Protein AF-I8ZZU2-F1 (afdb_monomer)

Radius of gyration: 22.65 Å; Cα contacts (8 Å, |Δi|>4): 1225; chains: 1; bounding box: 60×69×59 Å

Nearest PDB structures (foldseek):
  4leh-assembly1_C  TM=8.492E-01  e=1.848E-06  [Clostridium] scindens ATCC 35704
  4l8p-assembly1_A  TM=8.335E-01  e=2.412E-05  Peptacetobacter hiranonis DSM 13275
  4gb5-assembly1_A  TM=8.476E-01  e=2.540E-05  Kribbella flavida DSM 17836
  2b1x-assembly1_B  TM=7.657E-01  e=3.673E-04  Rhodococcus sp. NCIMB 12038
  6a5g-assembly2_C  TM=5.396E-01  e=7.612E-03  Streptomyces seoulensis

Structure (mmCIF, N/CA/C/O backbone):
data_AF-I8ZZU2-F1
#
_entry.id   AF-I8ZZU2-F1
#
loop_
_atom_site.group_PDB
_atom_site.id
_atom_site.type_symbol
_atom_site.label_atom_id
_atom_site.label_alt_id
_atom_site.label_comp_id
_atom_site.label_asym_id
_atom_site.label_entity_id
_atom_site.label_seq_id
_atom_site.pdbx_PDB_ins_code
_atom_site.Cartn_x
_atom_site.Cartn_y
_atom_site.Cartn_z
_atom_site.occupancy
_atom_site.B_iso_or_equiv
_atom_site.auth_seq_id
_atom_site.auth_comp_id
_atom_site.auth_asym_id
_atom_site.auth_atom_id
_atom_site.pdbx_PDB_model_num
ATOM 1 N N . MET A 1 1 ? -26.505 5.047 -1.199 1.00 44.03 1 MET A N 1
ATOM 2 C CA . MET A 1 1 ? -26.286 4.643 0.205 1.00 44.03 1 MET A CA 1
ATOM 3 C C . MET A 1 1 ? -24.991 3.865 0.233 1.00 44.03 1 MET A C 1
ATOM 5 O O . MET A 1 1 ? -24.867 2.932 -0.548 1.00 44.03 1 MET A O 1
ATOM 9 N N . THR A 1 2 ? -24.035 4.303 1.042 1.00 61.72 2 THR A N 1
ATOM 10 C CA . THR A 1 2 ? -22.732 3.654 1.207 1.00 61.72 2 THR A CA 1
ATOM 11 C C . THR A 1 2 ? -22.909 2.280 1.861 1.00 61.72 2 THR A C 1
ATOM 13 O O . THR A 1 2 ? -23.579 2.170 2.887 1.00 61.72 2 THR A O 1
ATOM 16 N N . ASP A 1 3 ? -22.351 1.227 1.258 1.00 80.50 3 ASP A N 1
ATOM 17 C CA . ASP A 1 3 ? -22.421 -0.140 1.791 1.00 80.50 3 ASP A CA 1
ATOM 18 C C . ASP A 1 3 ? -21.270 -0.375 2.781 1.00 80.50 3 ASP A C 1
ATOM 20 O O . ASP A 1 3 ? -20.189 -0.856 2.427 1.00 80.50 3 ASP A O 1
ATOM 24 N N . LEU A 1 4 ? -21.512 0.013 4.037 1.00 84.44 4 LEU A N 1
ATOM 25 C CA . LEU A 1 4 ? -20.557 -0.100 5.145 1.00 84.44 4 LEU A CA 1
ATOM 26 C C . LEU A 1 4 ? -20.065 -1.543 5.340 1.00 84.44 4 LEU A C 1
ATOM 28 O O . LEU A 1 4 ? -18.883 -1.777 5.601 1.00 84.44 4 LEU A O 1
ATOM 32 N N . ARG A 1 5 ? -20.960 -2.523 5.170 1.00 85.44 5 ARG A N 1
ATOM 33 C CA . ARG A 1 5 ? -20.626 -3.942 5.316 1.00 85.44 5 ARG A CA 1
ATOM 34 C C . ARG A 1 5 ? -19.662 -4.386 4.227 1.00 85.44 5 ARG A C 1
ATOM 36 O O . ARG A 1 5 ? -18.685 -5.069 4.524 1.00 85.44 5 ARG A O 1
ATOM 43 N N . ALA A 1 6 ? -19.895 -3.972 2.984 1.00 86.62 6 ALA A N 1
ATOM 44 C CA . ALA A 1 6 ? -18.985 -4.300 1.898 1.00 86.62 6 ALA A CA 1
ATOM 45 C C . ALA A 1 6 ? -17.588 -3.687 2.108 1.00 86.62 6 ALA A C 1
ATOM 47 O O . ALA A 1 6 ? -16.596 -4.298 1.719 1.00 86.62 6 ALA A O 1
ATOM 48 N N . ALA A 1 7 ? -17.466 -2.509 2.729 1.00 86.75 7 ALA A N 1
ATOM 49 C CA . ALA A 1 7 ? -16.159 -1.948 3.091 1.00 86.75 7 ALA A CA 1
ATOM 50 C C . ALA A 1 7 ? -15.443 -2.795 4.160 1.00 86.75 7 ALA A C 1
ATOM 52 O O . ALA A 1 7 ? -14.273 -3.142 3.988 1.00 86.75 7 ALA A O 1
ATOM 53 N N . ALA A 1 8 ? -16.165 -3.222 5.201 1.00 89.31 8 ALA A N 1
ATOM 54 C CA . ALA A 1 8 ? -15.627 -4.115 6.227 1.00 89.31 8 ALA A CA 1
ATOM 55 C C . ALA A 1 8 ? -15.204 -5.488 5.661 1.00 89.31 8 ALA A C 1
ATOM 57 O O . ALA A 1 8 ? -14.136 -6.000 6.002 1.00 89.31 8 ALA A O 1
ATOM 58 N N . ASP A 1 9 ? -15.997 -6.073 4.755 1.00 92.12 9 ASP A N 1
ATOM 59 C CA . ASP A 1 9 ? -15.654 -7.327 4.070 1.00 92.12 9 ASP A CA 1
ATOM 60 C C . ASP A 1 9 ? -14.363 -7.185 3.247 1.00 92.12 9 ASP A C 1
ATOM 62 O O . ASP A 1 9 ? -13.474 -8.036 3.329 1.00 92.12 9 ASP A O 1
ATOM 66 N N . ARG A 1 10 ? -14.213 -6.085 2.499 1.00 91.56 10 ARG A N 1
ATOM 67 C CA . ARG A 1 10 ? -12.996 -5.812 1.721 1.00 91.56 10 ARG A CA 1
ATOM 68 C C . ARG A 1 10 ? -11.767 -5.624 2.603 1.00 91.56 10 ARG A C 1
ATOM 70 O O . ARG A 1 10 ? -10.713 -6.170 2.281 1.00 91.56 10 ARG A O 1
ATOM 77 N N . TRP A 1 11 ? -11.900 -4.931 3.734 1.00 90.81 11 TRP A N 1
ATOM 78 C CA . TRP A 1 11 ? -10.811 -4.823 4.703 1.00 90.81 11 TRP A CA 1
ATOM 79 C C . TRP A 1 11 ? -10.385 -6.196 5.232 1.00 90.81 11 TRP A C 1
ATOM 81 O O . TRP A 1 11 ? -9.200 -6.511 5.240 1.00 90.81 11 TRP A O 1
ATOM 91 N N . ARG A 1 12 ? -11.332 -7.069 5.594 1.00 92.50 12 ARG A N 1
ATOM 92 C CA . ARG A 1 12 ? -11.018 -8.432 6.069 1.00 92.50 12 ARG A CA 1
ATOM 93 C C . ARG A 1 12 ? -10.347 -9.303 5.010 1.00 92.50 12 ARG A C 1
ATOM 95 O O . ARG A 1 12 ? -9.488 -10.126 5.337 1.00 92.50 12 ARG A O 1
ATOM 102 N N . ILE A 1 13 ? -10.720 -9.130 3.745 1.00 95.25 13 ILE A N 1
ATOM 103 C CA . ILE A 1 13 ? -10.037 -9.772 2.617 1.00 95.25 13 ILE A CA 1
ATOM 104 C C . ILE A 1 13 ? -8.595 -9.255 2.516 1.00 95.25 13 ILE A C 1
ATOM 106 O O . ILE A 1 13 ? -7.668 -10.064 2.453 1.00 95.25 13 ILE A O 1
ATOM 110 N N . TYR A 1 14 ? -8.388 -7.936 2.588 1.00 93.75 14 TYR A N 1
ATOM 111 C CA . TYR A 1 14 ? -7.050 -7.338 2.615 1.00 93.75 14 TYR A CA 1
ATOM 112 C C . TYR A 1 14 ? -6.204 -7.851 3.791 1.00 93.75 14 TYR A C 1
ATOM 114 O O . TYR A 1 14 ? -5.076 -8.298 3.592 1.00 93.75 14 TYR A O 1
ATOM 122 N N . GLU A 1 15 ? -6.759 -7.899 5.001 1.00 92.25 15 GLU A N 1
ATOM 123 C CA . GLU A 1 15 ? -6.066 -8.444 6.173 1.00 92.25 15 GLU A CA 1
ATOM 124 C C . GLU A 1 15 ? -5.703 -9.917 6.013 1.00 92.25 15 GLU A C 1
ATOM 126 O O . GLU A 1 15 ? -4.660 -10.350 6.497 1.00 92.25 15 GLU A O 1
ATOM 131 N N . THR A 1 16 ? -6.527 -10.698 5.316 1.00 96.12 16 THR A N 1
ATOM 132 C CA . THR A 1 16 ? -6.207 -12.097 5.019 1.00 96.12 16 THR A CA 1
ATOM 133 C C . THR A 1 16 ? -4.982 -12.204 4.110 1.00 96.12 16 THR A C 1
ATOM 135 O O . THR A 1 16 ? -4.133 -13.065 4.336 1.00 96.12 16 THR A O 1
ATOM 138 N N . ILE A 1 17 ? -4.839 -11.301 3.134 1.00 95.88 17 ILE A N 1
ATOM 139 C CA . ILE A 1 17 ? -3.644 -11.212 2.281 1.00 95.88 17 ILE A CA 1
ATOM 140 C C . ILE A 1 17 ? -2.420 -10.841 3.125 1.00 95.88 17 ILE A C 1
ATOM 142 O O . ILE A 1 17 ? -1.418 -11.555 3.086 1.00 95.88 17 ILE A O 1
ATOM 146 N N . VAL A 1 18 ? -2.528 -9.788 3.944 1.00 94.19 18 VAL A N 1
ATOM 147 C CA . VAL A 1 18 ? -1.458 -9.341 4.854 1.00 94.19 18 VAL A CA 1
ATOM 148 C C . VAL A 1 18 ? -1.038 -10.461 5.810 1.00 94.19 18 VAL A C 1
ATOM 150 O O . VAL A 1 18 ? 0.155 -10.665 6.031 1.00 94.19 18 VAL A O 1
ATOM 153 N N . ARG A 1 19 ? -1.994 -11.239 6.333 1.00 93.12 19 ARG A N 1
ATOM 154 C CA . ARG A 1 19 ? -1.739 -12.384 7.216 1.00 93.12 19 ARG A CA 1
ATOM 155 C C . ARG A 1 19 ? -0.920 -13.471 6.522 1.00 93.12 19 ARG A C 1
ATOM 157 O O . ARG A 1 19 ? 0.008 -14.001 7.128 1.00 93.12 19 ARG A O 1
ATOM 164 N N . VAL A 1 20 ? -1.230 -13.785 5.262 1.00 94.88 20 VAL A N 1
ATOM 165 C CA . VAL A 1 20 ? -0.455 -14.756 4.474 1.00 94.88 20 VAL A CA 1
ATOM 166 C C . VAL A 1 20 ? 0.960 -14.240 4.221 1.00 94.88 20 VAL A C 1
ATOM 168 O O . VAL A 1 20 ? 1.905 -14.974 4.498 1.00 94.88 20 VAL A O 1
ATOM 171 N N . CYS A 1 21 ? 1.119 -12.989 3.773 1.00 93.25 21 CYS A N 1
ATOM 172 C CA . CYS A 1 21 ? 2.433 -12.361 3.587 1.00 93.25 21 CYS A CA 1
ATOM 173 C C . CYS A 1 21 ? 3.267 -12.427 4.873 1.00 93.25 21 CYS A C 1
ATOM 175 O O . CYS A 1 21 ? 4.377 -12.956 4.867 1.00 93.25 21 CYS A O 1
ATOM 177 N N . ARG A 1 22 ? 2.681 -12.008 6.005 1.00 91.25 22 ARG A N 1
ATOM 178 C CA . ARG A 1 22 ? 3.310 -12.105 7.326 1.00 91.25 22 ARG A CA 1
ATOM 179 C C . ARG A 1 22 ? 3.692 -13.545 7.664 1.00 91.25 22 ARG A C 1
ATOM 181 O O . ARG A 1 22 ? 4.788 -13.774 8.158 1.00 91.25 22 ARG A O 1
ATOM 188 N N . GLY A 1 23 ? 2.816 -14.516 7.415 1.00 91.81 23 GLY A N 1
ATOM 189 C CA . GLY A 1 23 ? 3.094 -15.929 7.677 1.00 91.81 23 GLY A CA 1
ATOM 190 C C . GLY A 1 23 ? 4.308 -16.442 6.905 1.00 91.81 23 GLY A C 1
ATOM 191 O O . GLY A 1 23 ? 5.141 -17.134 7.482 1.00 91.81 23 GLY A O 1
ATOM 192 N N . VAL A 1 24 ? 4.456 -16.054 5.638 1.00 90.44 24 VAL A N 1
ATOM 193 C CA . VAL A 1 24 ? 5.628 -16.404 4.821 1.00 90.44 24 VAL A CA 1
ATOM 194 C C . VAL A 1 24 ? 6.889 -15.711 5.351 1.00 90.44 24 VAL A C 1
ATOM 196 O O . VAL A 1 24 ? 7.891 -16.371 5.635 1.00 90.44 24 VAL A O 1
ATOM 199 N N . ASP A 1 25 ? 6.821 -14.403 5.606 1.00 88.25 25 ASP A N 1
ATOM 200 C CA . ASP A 1 25 ? 7.939 -13.615 6.147 1.00 88.25 25 ASP A CA 1
ATOM 201 C C . ASP A 1 25 ? 8.424 -14.149 7.504 1.00 88.25 25 ASP A C 1
ATOM 203 O O . ASP A 1 25 ? 9.622 -14.167 7.792 1.00 88.25 25 ASP A O 1
ATOM 207 N N . ARG A 1 26 ? 7.508 -14.673 8.321 1.00 86.69 26 ARG A N 1
ATOM 208 C CA . ARG A 1 26 ? 7.796 -15.277 9.629 1.00 86.69 26 ARG A CA 1
ATOM 209 C C . ARG A 1 26 ? 7.951 -16.791 9.591 1.00 86.69 26 ARG A C 1
ATOM 211 O O . ARG A 1 26 ? 8.025 -17.425 10.635 1.00 86.69 26 ARG A O 1
ATOM 218 N N . THR A 1 27 ? 7.972 -17.423 8.420 1.00 87.94 27 THR A N 1
ATOM 219 C CA . THR A 1 27 ? 8.040 -18.894 8.326 1.00 87.94 27 THR A CA 1
ATOM 220 C C . THR A 1 27 ? 6.998 -19.606 9.224 1.00 87.94 27 THR A C 1
ATOM 222 O O . THR A 1 27 ? 7.222 -20.718 9.694 1.00 87.94 27 THR A O 1
ATOM 225 N N . ASP A 1 28 ? 5.853 -18.964 9.489 1.00 90.00 28 ASP A N 1
ATOM 226 C CA . ASP A 1 28 ? 4.803 -19.444 10.391 1.00 90.00 28 ASP A CA 1
ATOM 227 C C . ASP A 1 28 ? 3.751 -20.197 9.576 1.00 90.00 28 ASP A C 1
ATOM 229 O O . ASP A 1 28 ? 2.849 -19.622 8.959 1.00 90.00 28 ASP A O 1
ATOM 233 N N . HIS A 1 29 ? 3.874 -21.524 9.591 1.00 92.31 29 HIS A N 1
ATOM 234 C CA . HIS A 1 29 ? 2.986 -22.424 8.862 1.00 92.31 29 HIS A CA 1
ATOM 235 C C . HIS A 1 29 ? 1.527 -22.272 9.309 1.00 92.31 29 HIS A C 1
ATOM 237 O O . HIS A 1 29 ? 0.621 -22.360 8.482 1.00 92.31 29 HIS A O 1
ATOM 243 N N . ALA A 1 30 ? 1.283 -22.057 10.605 1.00 92.12 30 ALA A N 1
ATOM 244 C CA . ALA A 1 30 ? -0.071 -21.931 11.128 1.00 92.12 30 ALA A CA 1
ATOM 245 C C . ALA A 1 30 ? -0.706 -20.620 10.655 1.00 92.12 30 ALA A C 1
ATOM 247 O O . ALA A 1 30 ? -1.873 -20.603 10.255 1.00 92.12 30 ALA A O 1
ATOM 248 N N . LEU A 1 31 ? 0.077 -19.541 10.626 1.00 91.88 31 LEU A N 1
ATOM 249 C CA . LEU A 1 31 ? -0.393 -18.253 10.141 1.00 91.88 31 LEU A CA 1
ATOM 250 C C . LEU A 1 31 ? -0.686 -18.277 8.639 1.00 91.88 31 LEU A C 1
ATOM 252 O O . LEU A 1 31 ? -1.749 -17.808 8.234 1.00 91.88 31 LEU A O 1
ATOM 256 N N . VAL A 1 32 ? 0.181 -18.894 7.825 1.00 95.06 32 VAL A N 1
ATOM 257 C CA . VAL A 1 32 ? -0.110 -19.110 6.397 1.00 95.06 32 VAL A CA 1
ATOM 258 C C . VAL A 1 32 ? -1.382 -19.943 6.238 1.00 95.06 32 VAL A C 1
ATOM 260 O O . VAL A 1 32 ? -2.297 -19.520 5.536 1.00 95.06 32 VAL A O 1
ATOM 263 N N . ALA A 1 33 ? -1.489 -21.079 6.935 1.00 95.50 33 ALA A N 1
ATOM 264 C CA . ALA A 1 33 ? -2.658 -21.958 6.861 1.00 95.50 33 ALA A CA 1
ATOM 265 C C . ALA A 1 33 ? -3.967 -21.235 7.214 1.00 95.50 33 ALA A C 1
ATOM 267 O O . ALA A 1 33 ? -4.987 -21.467 6.571 1.00 95.50 33 ALA A O 1
ATOM 268 N N . SER A 1 34 ? -3.944 -20.321 8.189 1.00 94.50 34 SER A N 1
ATOM 269 C CA . SER A 1 34 ? -5.132 -19.569 8.617 1.00 94.50 34 SER A CA 1
ATOM 270 C C . SER A 1 34 ? -5.733 -18.662 7.530 1.00 94.50 34 SER A C 1
ATOM 272 O O . SER A 1 34 ? -6.909 -18.298 7.615 1.00 94.50 34 SER A O 1
ATOM 274 N N . GLY A 1 35 ? -4.950 -18.306 6.503 1.00 96.06 35 GLY A N 1
ATOM 275 C CA . GLY A 1 35 ? -5.399 -17.507 5.362 1.00 96.06 35 GLY A CA 1
ATOM 276 C C . GLY A 1 35 ? -6.080 -18.307 4.248 1.00 96.06 35 GLY A C 1
ATOM 277 O O . GLY A 1 35 ? -6.722 -17.709 3.385 1.00 96.06 35 GLY A O 1
ATOM 278 N N . PHE A 1 36 ? -5.991 -19.640 4.268 1.00 97.56 36 PHE A N 1
ATOM 279 C CA . PHE A 1 36 ? -6.538 -20.522 3.236 1.00 97.56 36 PHE A CA 1
ATOM 280 C C . PHE A 1 36 ? -7.624 -21.439 3.803 1.00 97.56 36 PHE A C 1
ATOM 282 O O . PHE A 1 36 ? -7.618 -21.814 4.976 1.00 97.56 36 PHE A O 1
ATOM 289 N N . HIS A 1 37 ? -8.582 -21.828 2.963 1.00 96.81 37 HIS A N 1
ATOM 290 C CA . HIS A 1 37 ? -9.473 -22.936 3.309 1.00 96.81 37 HIS A CA 1
ATOM 291 C C . HIS A 1 37 ? -8.730 -24.284 3.233 1.00 96.81 37 HIS A C 1
ATOM 293 O O . HIS A 1 37 ? -7.819 -24.427 2.418 1.00 96.81 37 HIS A O 1
ATOM 299 N N . PRO A 1 38 ? -9.113 -25.310 4.020 1.00 94.94 38 PRO A N 1
ATOM 300 C CA . PRO A 1 38 ? -8.470 -26.630 3.951 1.00 94.94 38 PRO A CA 1
ATOM 301 C C . PRO A 1 38 ? -8.545 -27.294 2.564 1.00 94.94 38 PRO A C 1
ATOM 303 O O . PRO A 1 38 ? -7.641 -28.026 2.173 1.00 94.94 38 PRO A O 1
ATOM 306 N N . ASP A 1 39 ? -9.612 -27.017 1.814 1.00 96.38 39 ASP A N 1
ATOM 307 C CA . ASP A 1 39 ? -9.864 -27.444 0.431 1.00 96.38 39 ASP A CA 1
ATOM 308 C C . ASP A 1 39 ? -9.392 -26.411 -0.611 1.00 96.38 39 ASP A C 1
ATOM 310 O O . ASP A 1 39 ? -9.826 -26.433 -1.772 1.00 96.38 39 ASP A O 1
ATOM 314 N N . ALA A 1 40 ? -8.527 -25.475 -0.210 1.00 97.44 40 ALA A N 1
ATOM 315 C CA . ALA A 1 40 ? -7.958 -24.504 -1.125 1.00 97.44 40 ALA A CA 1
ATOM 316 C C . ALA A 1 40 ? -7.024 -25.159 -2.149 1.00 97.44 40 ALA A C 1
ATOM 318 O O . ALA A 1 40 ? -6.471 -26.239 -1.934 1.00 97.44 40 ALA A O 1
ATOM 319 N N . VAL A 1 41 ? -6.837 -24.471 -3.271 1.00 96.88 41 VAL A N 1
ATOM 320 C CA . VAL A 1 41 ? -5.835 -24.819 -4.281 1.00 96.88 41 VAL A CA 1
ATOM 321 C C . VAL A 1 41 ? -5.088 -23.548 -4.647 1.00 96.88 41 VAL A C 1
ATOM 323 O O . VAL A 1 41 ? -5.722 -22.537 -4.948 1.00 96.88 41 VAL A O 1
ATOM 326 N N . ALA A 1 42 ? -3.762 -23.585 -4.627 1.00 95.75 42 ALA A N 1
ATOM 327 C CA . ALA A 1 42 ? -2.937 -22.452 -5.027 1.00 95.75 42 ALA A CA 1
ATOM 328 C C . ALA A 1 42 ? -1.936 -22.863 -6.099 1.00 95.75 42 ALA A C 1
ATOM 330 O O . ALA A 1 42 ? -1.484 -24.005 -6.109 1.00 95.75 42 ALA A O 1
ATOM 331 N N . THR A 1 43 ? -1.546 -21.941 -6.970 1.00 92.69 43 THR A N 1
ATOM 332 C CA . THR A 1 43 ? -0.347 -22.123 -7.784 1.00 92.69 43 THR A CA 1
ATOM 333 C C . THR A 1 43 ? 0.857 -21.467 -7.124 1.00 92.69 43 THR A C 1
ATOM 335 O O . THR A 1 43 ? 0.728 -20.480 -6.401 1.00 92.69 43 THR A O 1
ATOM 338 N N . LYS A 1 44 ? 2.037 -22.014 -7.398 1.00 85.94 44 LYS A N 1
ATOM 339 C CA . LYS A 1 44 ? 3.319 -21.334 -7.235 1.00 85.94 44 LYS A CA 1
ATOM 340 C C . LYS A 1 44 ? 3.946 -21.236 -8.619 1.00 85.94 44 LYS A C 1
ATOM 342 O O . LYS A 1 44 ? 3.983 -22.246 -9.322 1.00 85.94 44 LYS A O 1
ATOM 347 N N . ALA A 1 45 ? 4.413 -20.052 -8.990 1.00 80.62 45 ALA A N 1
ATOM 348 C CA . ALA A 1 45 ? 5.069 -19.809 -10.266 1.00 80.62 45 ALA A CA 1
ATOM 349 C C . ALA A 1 45 ? 6.482 -19.250 -10.039 1.00 80.62 45 ALA A C 1
ATOM 351 O O . ALA A 1 45 ? 6.694 -18.510 -9.078 1.00 80.62 45 ALA A O 1
ATOM 352 N N . ARG A 1 46 ? 7.434 -19.648 -10.887 1.00 75.06 46 ARG A N 1
ATOM 353 C CA . ARG A 1 46 ? 8.746 -19.002 -11.053 1.00 75.06 46 ARG A CA 1
ATOM 354 C C . ARG A 1 46 ? 9.158 -19.154 -12.519 1.00 75.06 46 ARG A C 1
ATOM 356 O O . ARG A 1 46 ? 9.326 -20.279 -12.994 1.00 75.06 46 ARG A O 1
ATOM 363 N N . GLY A 1 47 ? 9.259 -18.046 -13.243 1.00 69.12 47 GLY A N 1
ATOM 364 C CA . GLY A 1 47 ? 9.410 -18.046 -14.694 1.00 69.12 47 GLY A CA 1
ATOM 365 C C . GLY A 1 47 ? 8.270 -18.807 -15.375 1.00 69.12 47 GLY A C 1
ATOM 366 O O . GLY A 1 47 ? 7.091 -18.580 -15.112 1.00 69.12 47 GLY A O 1
ATOM 367 N N . THR A 1 48 ? 8.613 -19.770 -16.236 1.00 67.81 48 THR A N 1
ATOM 368 C CA . THR A 1 48 ? 7.627 -20.624 -16.925 1.00 67.81 48 THR A CA 1
ATOM 369 C C . THR A 1 48 ? 7.138 -21.822 -16.105 1.00 67.81 48 THR A C 1
ATOM 371 O O . THR A 1 48 ? 6.238 -22.539 -16.545 1.00 67.81 48 THR A O 1
ATOM 374 N N . GLU A 1 49 ? 7.746 -22.101 -14.951 1.00 75.44 49 GLU A N 1
ATOM 375 C CA . GLU A 1 49 ? 7.378 -23.249 -14.124 1.00 75.44 49 GLU A CA 1
ATOM 376 C C . GLU A 1 49 ? 6.199 -22.902 -13.220 1.00 75.44 49 GLU A C 1
ATOM 378 O O . GLU A 1 49 ? 6.265 -21.965 -12.426 1.00 75.44 49 GLU A O 1
ATOM 383 N N . VAL A 1 50 ? 5.124 -23.690 -13.305 1.00 83.38 50 VAL A N 1
ATOM 384 C CA . VAL A 1 50 ? 3.935 -23.529 -12.462 1.00 83.38 50 VAL A CA 1
ATOM 385 C C . VAL A 1 50 ? 3.603 -24.853 -11.783 1.00 83.38 50 VAL A C 1
ATOM 387 O O . VAL A 1 50 ? 3.300 -25.847 -12.442 1.00 83.38 50 VAL A O 1
ATOM 390 N N . ALA A 1 51 ? 3.620 -24.858 -10.453 1.00 88.62 51 ALA A N 1
ATOM 391 C CA . ALA A 1 51 ? 3.187 -25.979 -9.627 1.00 88.62 51 ALA A CA 1
ATOM 392 C C . ALA A 1 51 ? 1.805 -25.696 -9.030 1.00 88.62 51 ALA A C 1
ATOM 394 O O . ALA A 1 51 ? 1.526 -24.574 -8.611 1.00 88.62 51 ALA A O 1
ATOM 395 N N . THR A 1 52 ? 0.946 -26.715 -8.959 1.00 95.00 52 THR A N 1
ATOM 396 C CA . THR A 1 52 ? -0.340 -26.644 -8.247 1.00 95.00 52 THR A CA 1
ATOM 397 C C . THR A 1 52 ? -0.198 -27.298 -6.880 1.00 95.00 52 THR A C 1
ATOM 399 O O . THR A 1 52 ? 0.323 -28.404 -6.779 1.00 95.00 52 THR A O 1
ATOM 402 N N . LEU A 1 53 ? -0.674 -26.612 -5.849 1.00 95.62 53 LEU A N 1
ATOM 403 C CA . LEU A 1 53 ? -0.586 -26.989 -4.447 1.00 95.62 53 LEU A CA 1
ATOM 404 C C . LEU A 1 53 ? -1.987 -27.215 -3.888 1.00 95.62 53 LEU A C 1
ATOM 406 O O . LEU A 1 53 ? -2.892 -26.401 -4.093 1.00 95.62 53 LEU A O 1
ATOM 410 N N . THR A 1 54 ? -2.153 -28.293 -3.136 1.00 96.88 54 THR A N 1
ATOM 411 C CA . THR A 1 54 ? -3.339 -28.524 -2.308 1.00 96.88 54 THR A CA 1
ATOM 412 C C . THR A 1 54 ? -3.288 -27.684 -1.031 1.00 96.88 54 THR A C 1
ATOM 414 O O . THR A 1 54 ? -2.213 -27.298 -0.574 1.00 96.88 54 THR A O 1
ATOM 417 N N . GLY A 1 55 ? -4.440 -27.454 -0.396 1.00 92.19 55 GLY A N 1
ATOM 418 C CA . GLY A 1 55 ? -4.539 -26.713 0.868 1.00 92.19 55 GLY A CA 1
ATOM 419 C C . GLY A 1 55 ? -3.593 -27.210 1.968 1.00 92.19 55 GLY A C 1
ATOM 420 O O . GLY A 1 55 ? -3.057 -26.406 2.724 1.00 92.19 55 GLY A O 1
ATOM 421 N N . ALA A 1 56 ? -3.320 -28.519 2.015 1.00 94.00 56 ALA A N 1
ATOM 422 C CA . ALA A 1 56 ? -2.384 -29.116 2.967 1.00 94.00 56 ALA A CA 1
ATOM 423 C C . ALA A 1 56 ? -0.903 -28.833 2.641 1.00 94.00 56 ALA A C 1
ATOM 425 O O . ALA A 1 56 ? -0.072 -28.792 3.546 1.00 94.00 56 ALA A O 1
ATOM 426 N N . GLU A 1 57 ? -0.561 -28.635 1.366 1.00 95.94 57 GLU A N 1
ATOM 427 C CA . GLU A 1 57 ? 0.811 -28.376 0.912 1.00 95.94 57 GLU A CA 1
ATOM 428 C C . GLU A 1 57 ? 1.181 -26.894 0.990 1.00 95.94 57 GLU A C 1
ATOM 430 O O . GLU A 1 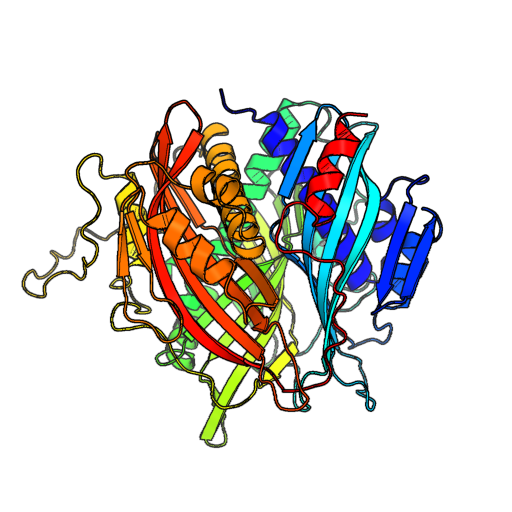57 ? 2.345 -26.576 1.240 1.00 95.94 57 GLU A O 1
ATOM 435 N N . ILE A 1 58 ? 0.204 -25.994 0.803 1.00 95.44 58 ILE A N 1
ATOM 436 C CA . ILE A 1 58 ? 0.418 -24.540 0.718 1.00 95.44 58 ILE A CA 1
ATOM 437 C C . ILE A 1 58 ? 1.311 -24.010 1.851 1.00 95.44 58 ILE A C 1
ATOM 439 O O . ILE A 1 58 ? 2.331 -23.398 1.530 1.00 95.44 58 ILE A O 1
ATOM 443 N N . PRO A 1 59 ? 1.015 -24.245 3.148 1.00 94.06 59 PRO A N 1
ATOM 444 C CA . PRO A 1 59 ? 1.807 -23.648 4.217 1.00 94.06 59 PRO A CA 1
ATOM 445 C C . PRO A 1 59 ? 3.261 -24.101 4.186 1.00 94.06 59 PRO A C 1
ATOM 447 O O . PRO A 1 59 ? 4.154 -23.270 4.258 1.00 94.06 59 PRO A O 1
ATOM 450 N N . ALA A 1 60 ? 3.499 -25.404 4.014 1.00 92.25 60 ALA A N 1
ATOM 451 C CA . ALA A 1 60 ? 4.841 -25.974 4.030 1.00 92.25 60 ALA A CA 1
ATOM 452 C C . ALA A 1 60 ? 5.666 -25.613 2.786 1.00 92.25 60 ALA A C 1
ATOM 454 O O . ALA A 1 60 ? 6.892 -25.559 2.854 1.00 92.25 60 ALA A O 1
ATOM 455 N N . VAL A 1 61 ? 5.024 -25.412 1.633 1.00 90.44 61 VAL A N 1
ATOM 456 C CA . VAL A 1 61 ? 5.715 -24.987 0.411 1.00 90.44 61 VAL A CA 1
ATOM 457 C C . VAL A 1 61 ? 6.093 -23.515 0.507 1.00 90.44 61 VAL A C 1
ATOM 459 O O . VAL A 1 61 ? 7.268 -23.203 0.350 1.00 90.44 61 VAL A O 1
ATOM 462 N N . LEU A 1 62 ? 5.136 -22.637 0.822 1.00 88.81 62 LEU A N 1
ATOM 463 C CA . LEU A 1 62 ? 5.385 -21.195 0.831 1.00 88.81 62 LEU A CA 1
ATOM 464 C C . LEU A 1 62 ? 6.422 -20.782 1.879 1.00 88.81 62 LEU A C 1
ATOM 466 O O . LEU A 1 62 ? 7.247 -19.926 1.590 1.00 88.81 62 LEU A O 1
ATOM 470 N N . THR A 1 63 ? 6.422 -21.396 3.066 1.00 86.50 63 THR A N 1
ATOM 471 C CA . THR A 1 63 ? 7.395 -21.050 4.113 1.00 86.50 63 THR A CA 1
ATOM 472 C C . THR A 1 63 ? 8.779 -21.623 3.851 1.00 86.50 63 THR A C 1
ATOM 474 O O . THR A 1 63 ? 9.751 -20.967 4.198 1.00 86.50 63 THR A O 1
ATOM 477 N N . ARG A 1 64 ? 8.901 -22.825 3.265 1.00 82.00 64 ARG A N 1
ATOM 478 C CA . ARG A 1 64 ? 10.189 -23.508 3.017 1.00 82.00 64 ARG A CA 1
ATOM 479 C C . ARG A 1 64 ? 11.095 -22.730 2.074 1.00 82.00 64 ARG A C 1
ATOM 481 O O . ARG A 1 64 ? 12.306 -22.709 2.282 1.00 82.00 64 ARG A O 1
ATOM 488 N N . ASP A 1 65 ? 10.509 -22.141 1.039 1.00 70.44 65 ASP A N 1
ATOM 489 C CA . ASP A 1 65 ? 11.255 -21.460 -0.019 1.00 70.44 65 ASP A CA 1
ATOM 490 C C . ASP A 1 65 ? 11.784 -20.090 0.427 1.00 70.44 65 ASP A C 1
ATOM 492 O O . ASP A 1 65 ? 12.623 -19.488 -0.238 1.00 70.44 65 ASP A O 1
ATOM 496 N N . THR A 1 66 ? 11.345 -19.620 1.592 1.00 70.00 66 THR A N 1
ATOM 497 C CA . THR A 1 66 ? 11.820 -18.386 2.198 1.00 70.00 66 THR A CA 1
ATOM 498 C C . THR A 1 66 ? 13.146 -18.608 2.946 1.00 70.00 66 THR A C 1
ATOM 500 O O . THR A 1 66 ? 13.333 -19.664 3.559 1.00 70.00 66 THR A O 1
ATOM 503 N N . PRO A 1 67 ? 14.095 -17.647 2.956 1.00 68.94 67 PRO A N 1
ATOM 504 C CA . PRO A 1 67 ? 15.362 -17.809 3.674 1.00 68.94 67 PRO A CA 1
ATOM 505 C C . PRO A 1 67 ? 15.204 -18.194 5.161 1.00 68.94 67 PRO A C 1
ATOM 507 O O . PRO A 1 67 ? 14.776 -17.390 5.984 1.00 68.94 67 PRO A O 1
ATOM 510 N N . GLN A 1 68 ? 15.614 -19.417 5.517 1.00 68.44 68 GLN A N 1
ATOM 511 C CA . GLN A 1 68 ? 15.387 -20.021 6.847 1.00 68.44 68 GLN A CA 1
ATOM 512 C C . GLN A 1 68 ? 16.412 -19.633 7.923 1.00 68.44 68 GLN A C 1
ATOM 514 O O . GLN A 1 68 ? 16.203 -19.860 9.112 1.00 68.44 68 GLN A O 1
ATOM 519 N N . ARG A 1 69 ? 17.589 -19.132 7.531 1.00 64.69 69 ARG A N 1
ATOM 520 C CA . ARG A 1 69 ? 18.690 -18.901 8.481 1.00 64.69 69 ARG A CA 1
ATOM 521 C C . ARG A 1 69 ? 18.450 -17.610 9.258 1.00 64.69 69 ARG A C 1
ATOM 523 O O . ARG A 1 69 ? 18.179 -16.585 8.637 1.00 64.69 69 ARG A O 1
ATOM 530 N N . ALA A 1 70 ? 18.661 -17.635 10.576 1.00 59.38 70 ALA A N 1
ATOM 531 C CA . ALA A 1 70 ? 18.663 -16.435 11.420 1.00 59.38 70 ALA A CA 1
ATOM 532 C C . ALA A 1 70 ? 19.483 -15.297 10.774 1.00 59.38 70 ALA A C 1
ATOM 534 O O . ALA A 1 70 ? 20.549 -15.562 10.215 1.00 59.38 70 ALA A O 1
ATOM 535 N N . GLY A 1 71 ? 19.009 -14.050 10.819 1.00 58.72 71 GLY A N 1
ATOM 536 C CA . GLY A 1 71 ? 19.647 -12.908 10.141 1.00 58.72 71 GLY A CA 1
ATOM 537 C C . GLY A 1 71 ? 19.457 -12.851 8.615 1.00 58.72 71 GLY A C 1
ATOM 538 O O . GLY A 1 71 ? 20.168 -12.102 7.950 1.00 58.72 71 GLY A O 1
ATOM 539 N N . SER A 1 72 ? 18.545 -13.656 8.052 1.00 71.31 72 SER A N 1
ATOM 540 C CA . SER A 1 72 ? 18.037 -13.486 6.680 1.00 71.31 72 SER A CA 1
ATOM 541 C C . SER A 1 72 ? 16.722 -12.705 6.714 1.00 71.31 72 SER A C 1
ATOM 543 O O . SER A 1 72 ? 15.882 -12.973 7.572 1.00 71.31 72 SER A O 1
ATOM 545 N N . LEU A 1 73 ? 16.500 -11.813 5.749 1.00 76.69 73 LEU A N 1
ATOM 546 C CA . LEU A 1 73 ? 15.259 -11.047 5.613 1.00 76.69 73 LEU A CA 1
ATOM 547 C C . LEU A 1 73 ? 14.372 -11.667 4.536 1.00 76.69 73 LEU A C 1
ATOM 549 O O . LEU A 1 73 ? 14.863 -12.062 3.481 1.00 76.69 73 LEU A O 1
ATOM 553 N N . SER A 1 74 ? 13.068 -11.717 4.781 1.00 82.31 74 SER A N 1
ATOM 554 C CA . SER A 1 74 ? 12.079 -11.796 3.711 1.00 82.31 74 SER A CA 1
ATOM 555 C C . SER A 1 74 ? 10.933 -10.858 4.027 1.00 82.31 74 SER A C 1
ATOM 557 O O . SER A 1 74 ? 10.535 -10.760 5.189 1.00 82.31 74 SER A O 1
ATOM 559 N N . LEU A 1 75 ? 10.491 -10.128 3.012 1.00 86.06 75 LEU A N 1
ATOM 560 C CA . LEU A 1 75 ? 9.405 -9.168 3.103 1.00 86.06 75 LEU A CA 1
ATOM 561 C C . LEU A 1 75 ? 8.519 -9.325 1.881 1.00 86.06 75 LEU A C 1
ATOM 563 O O . LEU A 1 75 ? 8.977 -9.041 0.779 1.00 86.06 75 LEU A O 1
ATOM 567 N N . HIS A 1 76 ? 7.261 -9.700 2.076 1.00 90.06 76 HIS A N 1
ATOM 568 C CA . HIS A 1 76 ? 6.252 -9.720 1.023 1.00 90.06 76 HIS A CA 1
ATOM 569 C C . HIS A 1 76 ? 5.315 -8.538 1.218 1.00 90.06 76 HIS A C 1
ATOM 571 O O . HIS A 1 76 ? 4.424 -8.597 2.054 1.00 90.06 76 HIS A O 1
ATOM 577 N N . LEU A 1 77 ? 5.481 -7.462 0.457 1.00 89.88 77 LEU A N 1
ATOM 578 C CA . LEU A 1 77 ? 4.642 -6.267 0.520 1.00 89.88 77 LEU A CA 1
ATOM 579 C C . LEU A 1 77 ? 3.473 -6.392 -0.462 1.00 89.88 77 LEU A C 1
ATOM 581 O O . LEU A 1 77 ? 3.704 -6.550 -1.659 1.00 89.88 77 LEU A O 1
ATOM 585 N N . ALA A 1 78 ? 2.231 -6.309 0.021 1.00 92.31 78 ALA A N 1
ATOM 586 C CA . ALA A 1 78 ? 1.035 -6.370 -0.814 1.00 92.31 78 ALA A CA 1
ATOM 587 C C . ALA A 1 78 ? 0.566 -4.961 -1.202 1.00 92.31 78 ALA A C 1
ATOM 589 O O . ALA A 1 78 ? 0.538 -4.040 -0.378 1.00 92.31 78 ALA A O 1
ATOM 590 N N . PHE A 1 79 ? 0.168 -4.805 -2.462 1.00 91.94 79 PHE A N 1
ATOM 591 C CA . PHE A 1 79 ? -0.199 -3.534 -3.071 1.00 91.94 79 PHE A CA 1
ATOM 592 C C . PHE A 1 79 ? -1.463 -3.646 -3.909 1.00 91.94 79 PHE A C 1
ATOM 594 O O . PHE A 1 79 ? -1.711 -4.643 -4.586 1.00 91.94 79 PHE A O 1
ATOM 601 N N . ASN A 1 80 ? -2.211 -2.545 -3.927 1.00 92.38 80 ASN A N 1
ATOM 602 C CA . ASN A 1 80 ? -3.282 -2.297 -4.885 1.00 92.38 80 ASN A CA 1
ATOM 603 C C . ASN A 1 80 ? -4.309 -3.449 -5.010 1.00 92.38 80 ASN A C 1
ATOM 605 O O . ASN A 1 80 ? -4.617 -3.839 -6.139 1.00 92.38 80 ASN A O 1
ATOM 609 N N . PRO A 1 81 ? -4.842 -4.005 -3.902 1.00 93.75 81 PRO A N 1
ATOM 610 C CA . PRO A 1 81 ? -5.834 -5.067 -3.972 1.00 93.75 81 PRO A CA 1
ATOM 611 C C . PRO A 1 81 ? -7.112 -4.553 -4.648 1.00 93.75 81 PRO A C 1
ATOM 613 O O . PRO A 1 81 ? -7.770 -3.632 -4.163 1.00 93.75 81 PRO A O 1
ATOM 616 N N . VAL A 1 82 ? -7.486 -5.157 -5.774 1.00 93.38 82 VAL A N 1
ATOM 617 C CA . VAL A 1 82 ? -8.760 -4.884 -6.451 1.00 93.38 82 VAL A CA 1
ATOM 618 C C . VAL A 1 82 ? -9.762 -5.945 -6.053 1.00 93.38 82 VAL A C 1
ATOM 620 O O . VAL A 1 82 ? -9.751 -7.038 -6.613 1.00 93.38 82 VAL A O 1
ATOM 623 N N . ILE A 1 83 ? -10.619 -5.602 -5.091 1.00 93.44 83 ILE A N 1
ATOM 624 C CA . ILE A 1 83 ? -11.534 -6.540 -4.442 1.00 93.44 83 ILE A CA 1
ATOM 625 C C . ILE A 1 83 ? -12.962 -6.341 -4.962 1.00 93.44 83 ILE A C 1
ATOM 627 O O . ILE A 1 83 ? -13.547 -5.264 -4.826 1.00 93.44 83 ILE A O 1
ATOM 631 N N . ASP A 1 84 ? -13.546 -7.406 -5.508 1.00 92.12 84 ASP A N 1
ATOM 632 C CA . ASP A 1 84 ? -14.963 -7.470 -5.879 1.00 92.12 84 ASP A CA 1
ATOM 633 C C . ASP A 1 84 ? -15.679 -8.501 -5.005 1.00 92.12 84 ASP A C 1
ATOM 635 O O . ASP A 1 84 ? -15.356 -9.686 -5.062 1.00 92.12 84 ASP A O 1
ATOM 639 N N . VAL A 1 85 ? -16.630 -8.049 -4.185 1.00 91.62 85 VAL A N 1
ATOM 640 C CA . VAL A 1 85 ? -17.375 -8.880 -3.227 1.00 91.62 85 VAL A CA 1
ATOM 641 C C . VAL A 1 85 ? -18.785 -9.123 -3.756 1.00 91.62 85 VAL A C 1
ATOM 643 O O . VAL A 1 85 ? -19.501 -8.175 -4.075 1.00 91.62 85 VAL A O 1
ATOM 646 N N . ARG A 1 86 ? -19.217 -10.388 -3.802 1.00 90.50 86 ARG A N 1
ATOM 647 C CA . ARG A 1 86 ? -20.585 -10.797 -4.151 1.00 90.50 86 ARG A CA 1
ATOM 648 C C . ARG A 1 86 ? -21.069 -11.883 -3.195 1.00 90.50 86 ARG A C 1
ATOM 650 O O . ARG A 1 86 ? -20.708 -13.054 -3.312 1.00 90.50 86 ARG A O 1
ATOM 657 N N . GLY A 1 87 ? -21.914 -11.489 -2.244 1.00 90.12 87 GLY A N 1
ATOM 658 C CA . GLY A 1 87 ? -22.426 -12.398 -1.219 1.00 90.12 87 GLY A CA 1
ATOM 659 C C . GLY A 1 87 ? -21.295 -12.959 -0.354 1.00 90.12 87 GLY A C 1
ATOM 660 O O . GLY A 1 87 ? -20.561 -12.195 0.267 1.00 90.12 87 GLY A O 1
ATOM 661 N N . ASP A 1 88 ? -21.166 -14.286 -0.312 1.00 92.62 88 ASP A N 1
ATOM 662 C CA . ASP A 1 88 ? -20.116 -15.008 0.426 1.00 92.62 88 ASP A CA 1
ATOM 663 C C . ASP A 1 88 ? -18.870 -15.317 -0.421 1.00 92.62 88 ASP A C 1
ATOM 665 O O . ASP A 1 88 ? -18.010 -16.087 0.003 1.00 92.62 88 ASP A O 1
ATOM 669 N N . ARG A 1 89 ? -18.744 -14.739 -1.621 1.00 94.44 89 ARG A N 1
ATOM 670 C CA . ARG A 1 89 ? -17.558 -14.881 -2.473 1.00 94.44 89 ARG A CA 1
ATOM 671 C C . ARG A 1 89 ? -16.959 -13.533 -2.816 1.00 94.44 89 ARG A C 1
ATOM 673 O O . ARG A 1 89 ? -17.669 -12.538 -2.924 1.00 94.44 89 ARG A O 1
ATOM 680 N N . ALA A 1 90 ? -15.650 -13.515 -3.012 1.00 94.75 90 ALA A N 1
ATOM 681 C CA . ALA A 1 90 ? -14.964 -12.333 -3.497 1.00 94.75 90 ALA A CA 1
ATOM 682 C C . ALA A 1 90 ? -13.772 -12.701 -4.367 1.00 94.75 90 ALA A C 1
ATOM 684 O O . ALA A 1 90 ? -13.133 -13.727 -4.150 1.00 94.75 90 ALA A O 1
ATOM 685 N N . THR A 1 91 ? -13.448 -11.852 -5.329 1.00 95.75 91 THR A N 1
ATOM 686 C CA . THR A 1 91 ? -12.222 -11.973 -6.119 1.00 95.75 91 THR A CA 1
ATOM 687 C C . THR A 1 91 ? -11.290 -10.820 -5.855 1.00 95.75 91 THR A C 1
ATOM 689 O O . THR A 1 91 ? -11.755 -9.696 -5.673 1.00 95.75 91 THR A O 1
ATOM 692 N N . CYS A 1 92 ? -9.990 -11.095 -5.861 1.00 95.69 92 CYS A N 1
ATOM 693 C CA . CYS A 1 92 ? -8.962 -10.091 -5.653 1.00 95.69 92 CYS A CA 1
ATOM 694 C C . CYS A 1 92 ? -7.821 -10.244 -6.663 1.00 95.69 92 CYS A C 1
ATOM 696 O O . CYS A 1 92 ? -7.292 -11.340 -6.820 1.00 95.69 92 CYS A O 1
ATOM 698 N N . ASP A 1 93 ? -7.417 -9.149 -7.306 1.00 94.31 93 ASP A N 1
ATOM 699 C CA . ASP A 1 93 ? -6.109 -9.029 -7.966 1.00 94.31 93 ASP A CA 1
ATOM 700 C C . ASP A 1 93 ? -5.212 -8.169 -7.073 1.00 94.31 93 ASP A C 1
ATOM 702 O O . ASP A 1 93 ? -5.557 -7.020 -6.797 1.00 94.31 93 ASP A O 1
ATOM 706 N N . THR A 1 94 ? -4.106 -8.732 -6.588 1.00 94.00 94 THR A N 1
ATOM 707 C CA . THR A 1 94 ? -3.160 -8.055 -5.690 1.00 94.00 94 THR A CA 1
ATOM 708 C C . THR A 1 94 ? -1.770 -8.075 -6.296 1.00 94.00 94 THR A C 1
ATOM 710 O O . THR A 1 94 ? -1.245 -9.144 -6.590 1.00 94.00 94 THR A O 1
ATOM 713 N N . ALA A 1 95 ? -1.148 -6.907 -6.445 1.00 92.12 95 ALA A N 1
ATOM 714 C CA . ALA A 1 95 ? 0.273 -6.817 -6.752 1.00 92.12 95 ALA A CA 1
ATOM 715 C C . ALA A 1 95 ? 1.098 -7.091 -5.489 1.00 92.12 95 ALA A C 1
ATOM 717 O O . ALA A 1 95 ? 0.673 -6.748 -4.385 1.00 92.12 95 ALA A O 1
ATOM 718 N N . TYR A 1 96 ? 2.285 -7.671 -5.632 1.00 90.69 96 TYR A N 1
ATOM 719 C CA . TYR A 1 96 ? 3.217 -7.817 -4.521 1.00 90.69 96 TYR A CA 1
ATOM 720 C C . TYR A 1 96 ? 4.646 -7.475 -4.927 1.00 90.69 96 TYR A C 1
ATOM 722 O O . TYR A 1 96 ? 5.046 -7.685 -6.069 1.00 90.69 96 TYR A O 1
ATOM 730 N N . LEU A 1 97 ? 5.410 -6.964 -3.964 1.00 88.50 97 LEU A N 1
ATOM 731 C CA . LEU A 1 97 ? 6.861 -6.827 -4.033 1.00 88.50 97 LEU A CA 1
ATOM 732 C C . LEU A 1 97 ? 7.466 -7.721 -2.951 1.00 88.50 97 LEU A C 1
ATOM 734 O O . LEU A 1 97 ? 7.115 -7.587 -1.782 1.00 88.50 97 LEU A O 1
ATOM 738 N N . GLU A 1 98 ? 8.371 -8.605 -3.331 1.00 86.94 98 GLU A N 1
ATOM 739 C CA . GLU A 1 98 ? 9.113 -9.474 -2.430 1.00 86.94 98 GLU A CA 1
ATOM 740 C C . GLU A 1 98 ? 10.575 -9.031 -2.366 1.00 86.94 98 GLU A C 1
ATOM 742 O O . GLU A 1 98 ? 11.212 -8.814 -3.393 1.00 86.94 98 GLU A O 1
ATOM 747 N N . LEU A 1 99 ? 11.123 -8.923 -1.159 1.00 82.88 99 LEU A N 1
ATOM 748 C CA . LEU A 1 99 ? 12.561 -8.811 -0.937 1.00 82.88 99 LEU A CA 1
ATOM 749 C C . LEU A 1 99 ? 13.041 -10.049 -0.188 1.00 82.88 99 LEU A C 1
ATOM 751 O O . LEU A 1 99 ? 12.556 -10.305 0.913 1.00 82.88 99 LEU A O 1
ATOM 755 N N . ALA A 1 100 ? 14.044 -10.745 -0.717 1.00 79.12 100 ALA A N 1
ATOM 756 C CA . ALA A 1 100 ? 14.717 -11.855 -0.052 1.00 79.12 100 ALA A CA 1
ATOM 757 C C . ALA A 1 100 ? 16.220 -11.564 0.113 1.00 79.12 100 ALA A C 1
ATOM 759 O O . ALA A 1 100 ? 16.960 -11.416 -0.858 1.00 79.12 100 ALA A O 1
ATOM 760 N N . VAL A 1 101 ? 16.691 -11.496 1.363 1.00 72.69 101 VAL A N 1
ATOM 761 C CA . VAL A 1 101 ? 18.104 -11.257 1.717 1.00 72.69 101 VAL A CA 1
ATOM 762 C C . VAL A 1 101 ? 18.648 -12.494 2.442 1.00 72.69 101 VAL A C 1
ATOM 764 O O . VAL A 1 101 ? 18.281 -12.719 3.600 1.00 72.69 101 VAL A O 1
ATOM 767 N N . PRO A 1 102 ? 19.523 -13.310 1.829 1.00 67.81 102 PRO A N 1
ATOM 768 C CA . PRO A 1 102 ? 20.121 -14.463 2.502 1.00 67.81 102 PRO A CA 1
ATOM 769 C C . PRO A 1 102 ? 21.248 -14.060 3.476 1.00 67.81 102 PRO A C 1
ATOM 771 O O . PRO A 1 102 ? 22.037 -13.163 3.193 1.00 67.81 102 PRO A O 1
ATOM 774 N N . ARG A 1 103 ? 21.399 -14.783 4.604 1.00 56.78 103 ARG A N 1
ATOM 775 C CA . ARG A 1 103 ? 22.457 -14.544 5.625 1.00 56.78 103 ARG A CA 1
ATOM 776 C C . ARG A 1 103 ? 23.894 -14.570 5.071 1.00 56.78 103 ARG A C 1
ATOM 778 O O . ARG A 1 103 ? 24.768 -13.889 5.599 1.00 56.78 103 ARG A O 1
ATOM 785 N N . GLN A 1 104 ? 24.168 -15.404 4.069 1.00 55.72 104 GLN A N 1
ATOM 786 C CA . GLN A 1 104 ? 25.429 -15.377 3.324 1.00 55.72 104 GLN A CA 1
ATOM 787 C C . GLN A 1 104 ? 25.086 -15.292 1.842 1.00 55.72 104 GLN A C 1
ATOM 789 O O . GLN A 1 104 ? 24.592 -16.289 1.310 1.00 55.72 104 GLN A O 1
ATOM 794 N N . PRO A 1 105 ? 25.289 -14.135 1.190 1.00 52.50 105 PRO A N 1
ATOM 795 C CA . PRO A 1 105 ? 25.054 -14.024 -0.236 1.00 52.50 105 PRO A CA 1
ATOM 796 C C . PRO A 1 105 ? 26.050 -14.943 -0.946 1.00 52.50 105 PRO A C 1
ATOM 798 O O . PRO A 1 105 ? 27.257 -14.703 -0.951 1.00 52.50 105 PRO A O 1
ATOM 801 N N . GLY A 1 106 ? 25.539 -16.048 -1.486 1.00 48.19 106 GLY A N 1
ATOM 802 C CA . GLY A 1 106 ? 26.213 -16.765 -2.559 1.00 48.19 106 GLY A CA 1
ATOM 803 C C . GLY A 1 106 ? 26.167 -15.935 -3.852 1.00 48.19 106 GLY A C 1
ATOM 804 O O . GLY A 1 106 ? 25.784 -14.764 -3.818 1.00 48.19 106 GLY A O 1
ATOM 805 N N . PRO A 1 107 ? 26.511 -16.523 -5.008 1.00 47.00 107 PRO A N 1
ATOM 806 C CA . PRO A 1 107 ? 26.356 -15.853 -6.303 1.00 47.00 107 PRO A CA 1
ATOM 807 C C . PRO A 1 107 ? 24.926 -15.341 -6.581 1.00 47.00 107 PRO A C 1
ATOM 809 O O . PRO A 1 107 ? 24.776 -14.431 -7.388 1.00 47.00 107 PRO A O 1
ATOM 812 N N . ASP A 1 108 ? 23.911 -15.851 -5.871 1.00 47.06 108 ASP A N 1
ATOM 813 C CA . ASP A 1 108 ? 22.494 -15.507 -6.062 1.00 47.06 108 ASP A CA 1
ATOM 814 C C . ASP A 1 108 ? 22.019 -14.226 -5.329 1.00 47.06 108 ASP A C 1
ATOM 816 O O . ASP A 1 108 ? 20.859 -13.853 -5.449 1.00 47.06 108 ASP A O 1
ATOM 820 N N . GLY A 1 109 ? 22.899 -13.504 -4.616 1.00 62.53 109 GLY A N 1
ATOM 821 C CA . GLY A 1 109 ? 22.645 -12.120 -4.170 1.00 62.53 109 GLY A CA 1
ATOM 822 C C . GLY A 1 109 ? 21.408 -11.877 -3.280 1.00 62.53 109 GLY A C 1
ATOM 823 O O . GLY A 1 109 ? 20.877 -12.781 -2.640 1.00 62.53 109 GLY A O 1
ATOM 824 N N . VAL A 1 110 ? 21.009 -10.604 -3.168 1.00 69.69 110 VAL A N 1
ATOM 825 C CA . VAL A 1 110 ? 19.695 -10.176 -2.651 1.00 69.69 110 VAL A CA 1
ATOM 826 C C . VAL A 1 110 ? 18.727 -10.196 -3.827 1.00 69.69 110 VAL A C 1
ATOM 828 O O . VAL A 1 110 ? 19.047 -9.609 -4.855 1.00 69.69 110 VAL A O 1
ATOM 831 N N . GLU A 1 111 ? 17.564 -10.825 -3.687 1.00 75.88 111 GLU A N 1
ATOM 832 C CA . GLU A 1 111 ? 16.556 -10.895 -4.752 1.00 75.88 111 GLU A CA 1
ATOM 833 C C . GLU A 1 111 ? 15.423 -9.908 -4.446 1.00 75.88 111 GLU A C 1
ATOM 835 O O . GLU A 1 111 ? 14.861 -9.902 -3.346 1.00 75.88 111 GLU A O 1
ATOM 840 N N . LEU A 1 112 ? 15.113 -9.048 -5.414 1.00 79.88 112 LEU A N 1
ATOM 841 C CA . LEU A 1 112 ? 13.865 -8.298 -5.469 1.00 79.88 112 LEU A CA 1
ATOM 842 C C . LEU A 1 112 ? 12.977 -8.981 -6.499 1.00 79.88 112 LEU A C 1
ATOM 844 O O . LEU A 1 112 ? 13.376 -9.121 -7.654 1.00 79.88 112 LEU A O 1
ATOM 848 N N . ALA A 1 113 ? 11.783 -9.379 -6.095 1.00 81.19 113 ALA A N 1
ATOM 849 C CA . ALA A 1 113 ? 10.807 -9.967 -6.987 1.00 81.19 113 ALA A CA 1
ATOM 850 C C . ALA A 1 113 ? 9.509 -9.176 -6.954 1.00 81.19 113 ALA A C 1
ATOM 852 O O . ALA A 1 113 ? 9.154 -8.520 -5.976 1.00 81.19 113 ALA A O 1
ATOM 853 N N . PHE A 1 114 ? 8.784 -9.234 -8.052 1.00 84.56 114 PHE A N 1
ATOM 854 C CA . PHE A 1 114 ? 7.476 -8.633 -8.185 1.00 84.56 114 PHE A CA 1
ATOM 855 C C . PHE A 1 114 ? 6.558 -9.632 -8.864 1.00 84.56 114 PHE A C 1
ATOM 857 O O . PHE A 1 114 ? 6.986 -10.355 -9.760 1.00 84.56 114 PHE A O 1
ATOM 864 N N . GLY A 1 115 ? 5.282 -9.608 -8.510 1.00 87.25 115 GLY A N 1
ATOM 865 C CA . GLY A 1 115 ? 4.272 -10.387 -9.205 1.00 87.25 115 GLY A CA 1
ATOM 866 C C . GLY A 1 115 ? 2.868 -9.983 -8.797 1.00 87.25 115 GLY A C 1
ATOM 867 O O . GLY A 1 115 ? 2.644 -8.922 -8.205 1.00 87.25 115 GLY A O 1
ATOM 868 N N . ARG A 1 116 ? 1.900 -10.835 -9.135 1.00 90.69 116 ARG A N 1
ATOM 869 C CA . ARG A 1 116 ? 0.507 -10.671 -8.713 1.00 90.69 116 ARG A CA 1
ATOM 870 C C . ARG A 1 116 ? -0.077 -11.974 -8.195 1.00 90.69 116 ARG A C 1
ATOM 872 O O . ARG A 1 116 ? 0.274 -13.053 -8.664 1.00 90.69 116 ARG A O 1
ATOM 879 N N . THR A 1 117 ? -1.030 -11.878 -7.278 1.00 93.69 117 THR A N 1
ATOM 880 C CA . THR A 1 117 ? -1.920 -12.988 -6.940 1.00 93.69 117 THR A CA 1
ATOM 881 C C . THR A 1 117 ? -3.331 -12.685 -7.410 1.00 93.69 117 THR A C 1
ATOM 883 O O . THR A 1 117 ? -3.863 -11.597 -7.189 1.00 93.69 117 THR A O 1
ATOM 886 N N . LEU A 1 118 ? -3.936 -13.668 -8.068 1.00 94.88 118 LEU A N 1
ATOM 887 C CA . LEU A 1 118 ? -5.346 -13.682 -8.423 1.00 94.88 118 LEU A CA 1
ATOM 888 C C . LEU A 1 118 ? -6.049 -14.659 -7.492 1.00 94.88 118 LEU A C 1
ATOM 890 O O . LEU A 1 118 ? -5.823 -15.868 -7.556 1.00 94.88 118 LEU A O 1
ATOM 894 N N . ASP A 1 119 ? -6.876 -14.124 -6.611 1.00 96.81 119 ASP A N 1
ATOM 895 C CA . ASP A 1 119 ? -7.456 -14.863 -5.504 1.00 96.81 119 ASP A CA 1
ATOM 896 C C . ASP A 1 119 ? -8.976 -14.938 -5.625 1.00 96.81 119 A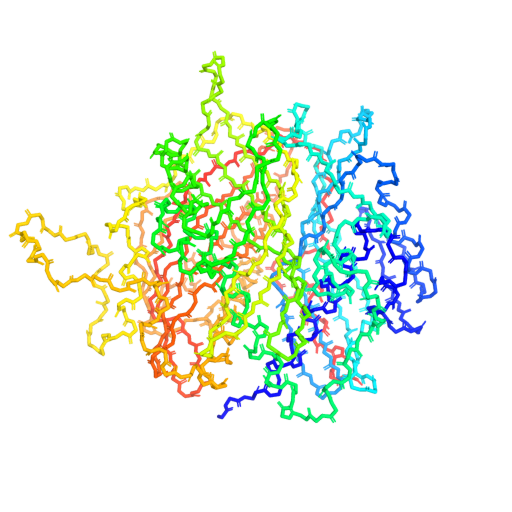SP A C 1
ATOM 898 O O . ASP A 1 119 ? -9.646 -13.939 -5.883 1.00 96.81 119 ASP A O 1
ATOM 902 N N . LEU A 1 120 ? -9.527 -16.127 -5.384 1.00 96.75 120 LEU A N 1
ATOM 903 C CA . LEU A 1 120 ? -10.934 -16.333 -5.064 1.00 96.75 120 LEU A CA 1
ATOM 904 C C . LEU A 1 120 ? -11.041 -16.590 -3.563 1.00 96.75 120 LEU A C 1
ATOM 906 O O . LEU A 1 120 ? -10.523 -17.590 -3.062 1.00 96.75 120 LEU A O 1
ATOM 910 N N . PHE A 1 121 ? -11.746 -15.715 -2.865 1.00 97.19 121 PHE A N 1
ATOM 911 C CA . PHE A 1 121 ? -12.091 -15.833 -1.460 1.00 97.19 121 PHE A CA 1
ATOM 912 C C . PHE A 1 121 ? -13.505 -16.379 -1.290 1.00 97.19 121 PHE A C 1
ATOM 914 O O . PHE A 1 121 ? -14.406 -16.102 -2.085 1.00 97.19 121 PHE A O 1
ATOM 921 N N . GLU A 1 122 ? -13.705 -17.108 -0.199 1.00 95.88 122 GLU A N 1
ATOM 922 C CA . GLU A 1 122 ? -15.023 -17.545 0.249 1.00 95.88 122 GLU A CA 1
ATOM 923 C C . GLU A 1 122 ? -15.169 -17.273 1.747 1.00 95.88 122 GLU A C 1
ATOM 925 O O . GLU A 1 122 ? -14.246 -17.536 2.529 1.00 95.88 122 GLU A O 1
ATOM 930 N N . ARG A 1 123 ? -16.326 -16.747 2.149 1.00 94.50 123 ARG A N 1
ATOM 931 C CA . ARG A 1 123 ? -16.684 -16.531 3.547 1.00 94.50 123 ARG A CA 1
ATOM 932 C C . ARG A 1 123 ? -17.329 -17.795 4.106 1.00 94.50 123 ARG A C 1
ATOM 934 O O . ARG A 1 123 ? -18.371 -18.232 3.629 1.00 94.50 123 ARG A O 1
ATOM 941 N N . ARG A 1 124 ? -16.732 -18.378 5.150 1.00 92.94 124 ARG A N 1
ATOM 942 C CA . ARG A 1 124 ? -17.306 -19.510 5.902 1.00 92.94 124 ARG A CA 1
ATOM 943 C C . ARG A 1 124 ? -17.248 -19.198 7.390 1.00 92.94 124 ARG A C 1
ATOM 945 O O . ARG A 1 124 ? -16.200 -18.798 7.888 1.00 92.94 124 ARG A O 1
ATOM 952 N N . GLY A 1 125 ? -18.367 -19.357 8.099 1.00 82.19 125 GLY A N 1
ATOM 953 C CA . GLY A 1 125 ? -18.427 -19.083 9.542 1.00 82.19 125 GLY A CA 1
ATOM 954 C C . GLY A 1 125 ? -17.997 -17.658 9.922 1.00 82.19 125 GLY A C 1
ATOM 955 O O . GLY A 1 125 ? -17.360 -17.476 10.950 1.00 82.19 125 GLY A O 1
ATOM 956 N N . GLY A 1 126 ? -18.278 -16.668 9.064 1.00 76.25 126 GLY A N 1
ATOM 957 C CA . GLY A 1 126 ? -17.921 -15.258 9.282 1.00 76.25 126 GLY A CA 1
ATOM 958 C C . GLY A 1 126 ? -16.499 -14.855 8.867 1.00 76.25 126 GLY A C 1
ATOM 959 O O . GLY A 1 126 ? -16.218 -13.663 8.793 1.00 76.25 126 GLY A O 1
ATOM 960 N N . GLY A 1 127 ? -15.618 -15.806 8.534 1.00 87.62 127 GLY A N 1
ATOM 961 C CA . GLY A 1 127 ? -14.240 -15.528 8.116 1.00 87.62 127 GLY A CA 1
ATOM 962 C C . GLY A 1 127 ? -14.034 -15.628 6.604 1.00 87.62 127 GLY A C 1
ATOM 963 O O . GLY A 1 127 ? -14.412 -16.629 5.992 1.00 87.62 127 GLY A O 1
ATOM 964 N N . TRP A 1 128 ? -13.394 -14.618 6.012 1.00 95.81 128 TRP A N 1
ATOM 965 C CA . TRP A 1 128 ? -12.896 -14.663 4.635 1.00 95.81 128 TRP A CA 1
ATOM 966 C C . TRP A 1 128 ? -11.567 -15.415 4.581 1.00 95.81 128 TRP A C 1
ATOM 968 O O . TRP A 1 128 ? -10.635 -15.086 5.311 1.00 95.81 128 TRP A O 1
ATOM 978 N N . ARG A 1 129 ? -11.473 -16.427 3.716 1.00 97.69 129 ARG A N 1
ATOM 979 C CA . ARG A 1 129 ? -10.219 -17.140 3.430 1.00 97.69 129 ARG A CA 1
ATOM 980 C C . ARG A 1 129 ? -10.100 -17.437 1.946 1.00 97.69 129 ARG A C 1
ATOM 982 O O . ARG A 1 129 ? -11.104 -17.511 1.234 1.00 97.69 129 ARG A O 1
ATOM 989 N N . ILE A 1 130 ? -8.867 -17.617 1.494 1.00 98.06 130 ILE A N 1
ATOM 990 C CA . ILE A 1 130 ? -8.546 -17.919 0.104 1.00 98.06 130 ILE A CA 1
ATOM 991 C C . ILE A 1 130 ? -8.981 -19.355 -0.200 1.00 98.06 130 ILE A C 1
ATOM 993 O O . ILE A 1 130 ? -8.536 -20.310 0.439 1.00 98.06 130 ILE A O 1
ATOM 997 N N . LEU A 1 131 ? -9.858 -19.505 -1.188 1.00 97.00 131 LEU A N 1
ATOM 998 C CA . LEU A 1 131 ? -10.286 -20.785 -1.741 1.00 97.00 131 LEU A CA 1
ATOM 999 C C . LEU A 1 131 ? -9.439 -21.170 -2.957 1.00 97.00 131 LEU A C 1
ATOM 1001 O O . LEU A 1 131 ? -9.107 -22.342 -3.132 1.00 97.00 131 LEU A O 1
ATOM 1005 N N . ARG A 1 132 ? -9.084 -20.208 -3.813 1.00 95.94 132 ARG A N 1
ATOM 1006 C CA . ARG A 1 132 ? -8.174 -20.428 -4.945 1.00 95.94 132 ARG A CA 1
ATOM 1007 C C . ARG A 1 132 ? -7.182 -19.283 -5.045 1.00 95.94 132 ARG A C 1
ATOM 1009 O O . ARG A 1 132 ? -7.597 -18.140 -4.908 1.00 95.94 132 ARG A O 1
ATOM 1016 N N . ARG A 1 133 ? -5.917 -19.591 -5.322 1.00 96.00 133 ARG A N 1
ATOM 1017 C CA . ARG A 1 133 ? -4.880 -18.600 -5.634 1.00 96.00 133 ARG A CA 1
ATOM 1018 C C . ARG A 1 133 ? -4.172 -18.977 -6.922 1.00 96.00 133 ARG A C 1
ATOM 1020 O O . ARG A 1 133 ? -3.694 -20.098 -7.053 1.00 96.00 133 ARG A O 1
ATOM 1027 N N . GLN A 1 134 ? -4.045 -18.033 -7.837 1.00 92.94 134 GLN A N 1
ATOM 1028 C CA . GLN A 1 134 ? -3.115 -18.126 -8.949 1.00 92.94 134 GLN A CA 1
ATOM 1029 C C . GLN A 1 134 ? -2.027 -17.072 -8.762 1.00 92.94 134 GLN A C 1
ATOM 1031 O O . GLN A 1 134 ? -2.314 -15.877 -8.763 1.00 92.94 134 GLN A O 1
ATOM 1036 N N . VAL A 1 135 ? -0.786 -17.514 -8.592 1.00 90.75 135 VAL A N 1
ATOM 1037 C CA . VAL A 1 135 ? 0.388 -16.643 -8.679 1.00 90.75 135 VAL A CA 1
ATOM 1038 C C . VAL A 1 135 ? 0.677 -16.402 -10.155 1.00 90.75 135 VAL A C 1
ATOM 1040 O O . VAL A 1 135 ? 0.843 -17.355 -10.919 1.00 90.75 135 VAL A O 1
ATOM 1043 N N . ILE A 1 136 ? 0.680 -15.131 -10.536 1.00 87.12 136 ILE A N 1
ATOM 1044 C CA . ILE A 1 136 ? 1.229 -14.641 -11.793 1.00 87.12 136 ILE A CA 1
ATOM 1045 C C . ILE A 1 136 ? 2.618 -14.150 -11.444 1.00 87.12 136 ILE A C 1
ATOM 1047 O O . ILE A 1 136 ? 2.750 -13.163 -10.706 1.00 87.12 136 ILE A O 1
ATOM 1051 N N . ASP A 1 137 ? 3.627 -14.871 -11.919 1.00 79.19 137 ASP A N 1
ATOM 1052 C CA . ASP A 1 137 ? 4.985 -14.417 -11.700 1.00 79.19 137 ASP A CA 1
ATOM 1053 C C . ASP A 1 137 ? 5.172 -13.097 -12.460 1.00 79.19 137 ASP A C 1
ATOM 1055 O O . ASP A 1 137 ? 4.459 -12.802 -13.425 1.00 79.19 137 ASP A O 1
ATOM 1059 N N . GLY A 1 138 ? 6.025 -12.219 -11.957 1.00 77.25 138 GLY A N 1
ATOM 1060 C CA . GLY A 1 138 ? 6.286 -10.948 -12.622 1.00 77.25 138 GLY A CA 1
ATOM 1061 C C . GLY A 1 138 ? 7.698 -10.942 -13.146 1.00 77.25 138 GLY A C 1
ATOM 1062 O O . GLY A 1 138 ? 7.960 -11.393 -14.257 1.00 77.25 138 GLY A O 1
ATOM 1063 N N . TRP A 1 139 ? 8.590 -10.384 -12.341 1.00 76.56 139 TRP A N 1
ATOM 1064 C CA . TRP A 1 139 ? 10.008 -10.314 -12.641 1.00 76.56 139 TRP A CA 1
ATOM 1065 C C . TRP A 1 139 ? 10.809 -10.488 -11.367 1.00 76.56 139 TRP A C 1
ATOM 1067 O O . TRP A 1 139 ? 10.358 -10.139 -10.274 1.00 76.56 139 TRP A O 1
ATOM 1077 N N . HIS A 1 140 ? 12.024 -10.978 -11.548 1.00 76.50 140 HIS A N 1
ATOM 1078 C CA . HIS A 1 140 ? 13.010 -11.147 -10.496 1.00 76.50 140 HIS A CA 1
ATOM 1079 C C . HIS A 1 140 ? 14.249 -10.358 -10.876 1.00 76.50 140 HIS A C 1
ATOM 1081 O O . HIS A 1 140 ? 14.591 -10.252 -12.058 1.00 76.50 140 HIS A O 1
ATOM 1087 N N . GLN A 1 141 ? 14.917 -9.801 -9.878 1.00 74.56 141 GLN A N 1
ATOM 1088 C CA . GLN A 1 141 ? 16.172 -9.102 -10.060 1.00 74.56 141 GLN A CA 1
ATOM 1089 C C . GLN A 1 141 ? 17.136 -9.391 -8.922 1.00 74.56 141 GLN A C 1
ATOM 1091 O O . GLN A 1 141 ? 16.823 -9.107 -7.761 1.00 74.56 141 GLN A O 1
ATOM 1096 N N . PRO A 1 142 ? 18.357 -9.841 -9.255 1.00 71.06 142 PRO A N 1
ATOM 1097 C CA . PRO A 1 142 ? 19.452 -9.765 -8.317 1.00 71.06 142 PRO A CA 1
ATOM 1098 C C . PRO A 1 142 ? 19.811 -8.291 -8.127 1.00 71.06 142 PRO A C 1
ATOM 1100 O O . PRO A 1 142 ? 20.139 -7.569 -9.073 1.00 71.06 142 PRO A O 1
ATOM 1103 N N . LEU A 1 143 ? 19.743 -7.825 -6.891 1.00 68.62 143 LEU A N 1
ATOM 1104 C CA . LEU A 1 143 ? 20.213 -6.503 -6.534 1.00 68.62 143 LEU A CA 1
ATOM 1105 C C . LEU A 1 143 ? 21.747 -6.513 -6.413 1.00 68.62 143 LEU A C 1
ATOM 1107 O O . LEU A 1 143 ? 22.365 -7.527 -6.079 1.00 68.62 143 LEU A O 1
ATOM 1111 N N . ALA A 1 144 ? 22.376 -5.367 -6.686 1.00 62.44 144 ALA A N 1
ATOM 1112 C CA . ALA A 1 144 ? 23.831 -5.219 -6.639 1.00 62.44 144 ALA A CA 1
ATOM 1113 C C . ALA A 1 144 ? 24.427 -5.616 -5.270 1.00 62.44 144 ALA A C 1
ATOM 1115 O O . ALA A 1 144 ? 23.773 -5.543 -4.228 1.00 62.44 144 ALA A O 1
ATOM 1116 N N . ALA A 1 145 ? 25.702 -6.004 -5.241 1.00 61.81 145 ALA A N 1
ATOM 1117 C CA . ALA A 1 145 ? 26.402 -6.207 -3.973 1.00 61.81 145 ALA A CA 1
ATOM 1118 C C . ALA A 1 145 ? 26.513 -4.881 -3.185 1.00 61.81 145 ALA A C 1
ATOM 1120 O O . ALA A 1 145 ? 26.611 -3.811 -3.782 1.00 61.81 145 ALA A O 1
ATOM 1121 N N . GLY A 1 146 ? 26.537 -4.949 -1.847 1.00 66.88 146 GLY A N 1
ATOM 1122 C CA . GLY A 1 146 ? 26.776 -3.779 -0.980 1.00 66.88 146 GLY A CA 1
ATOM 1123 C C . GLY A 1 146 ? 25.590 -3.309 -0.130 1.00 66.88 146 GLY A C 1
ATOM 1124 O O . GLY A 1 146 ? 25.695 -2.289 0.555 1.00 66.88 146 GLY A O 1
ATOM 1125 N N . GLY A 1 147 ? 24.470 -4.036 -0.130 1.00 73.75 147 GLY A N 1
ATOM 1126 C CA . GLY A 1 147 ? 23.433 -3.815 0.876 1.00 73.75 147 GLY A CA 1
ATOM 1127 C C . GLY A 1 147 ? 23.947 -4.095 2.294 1.00 73.75 147 GLY A C 1
ATOM 1128 O O . GLY A 1 147 ? 24.874 -4.884 2.499 1.00 73.75 147 GLY A O 1
ATOM 1129 N N . HIS A 1 148 ? 23.375 -3.405 3.274 1.00 71.69 148 HIS A N 1
ATOM 1130 C CA . HIS A 1 148 ? 23.796 -3.476 4.665 1.00 71.69 148 HIS A CA 1
ATOM 1131 C C . HIS A 1 148 ? 22.623 -3.268 5.621 1.00 71.69 148 HIS A C 1
ATOM 1133 O O . HIS A 1 148 ? 21.632 -2.591 5.330 1.00 71.69 148 HIS A O 1
ATOM 1139 N N . TRP A 1 149 ? 22.774 -3.815 6.821 1.00 71.38 149 TRP A N 1
ATOM 1140 C CA . TRP A 1 149 ? 21.896 -3.526 7.943 1.00 71.38 149 TRP A CA 1
ATOM 1141 C C . TRP A 1 149 ? 22.259 -2.155 8.511 1.00 71.38 149 TRP A C 1
ATOM 1143 O O . TRP A 1 149 ? 23.342 -1.972 9.064 1.00 71.38 149 TRP A O 1
ATOM 1153 N N . ARG A 1 150 ? 21.366 -1.167 8.380 1.00 60.16 150 ARG A N 1
ATOM 1154 C CA . ARG A 1 150 ? 21.598 0.183 8.944 1.00 60.16 150 ARG A CA 1
ATOM 1155 C C . ARG A 1 150 ? 21.423 0.237 10.466 1.00 60.16 150 ARG A C 1
ATOM 1157 O O . ARG A 1 150 ? 21.711 1.257 11.088 1.00 60.16 150 ARG A O 1
ATOM 1164 N N . ARG A 1 151 ? 20.884 -0.825 11.063 1.00 63.12 151 ARG A N 1
ATOM 1165 C CA . ARG A 1 151 ? 20.587 -0.966 12.493 1.00 63.12 151 ARG A CA 1
ATOM 1166 C C . ARG A 1 151 ? 20.808 -2.427 12.891 1.00 63.12 151 ARG A C 1
ATOM 1168 O O . ARG A 1 151 ? 20.648 -3.280 12.016 1.00 63.12 151 ARG A O 1
ATOM 1175 N N . PRO A 1 152 ? 21.131 -2.727 14.162 1.00 60.50 152 PRO A N 1
ATOM 1176 C CA . PRO A 1 152 ? 21.086 -4.098 14.654 1.00 60.50 152 PRO A CA 1
ATOM 1177 C C . PRO A 1 152 ? 19.710 -4.695 14.341 1.00 60.50 152 PRO A C 1
ATOM 1179 O O . PRO A 1 152 ? 18.695 -4.083 14.679 1.00 60.50 152 PRO A O 1
ATOM 1182 N N . ASP A 1 153 ? 19.679 -5.828 13.641 1.00 64.12 153 ASP A N 1
ATOM 1183 C CA . ASP A 1 153 ? 18.449 -6.601 13.493 1.00 64.12 153 ASP A CA 1
ATOM 1184 C C . ASP A 1 153 ? 18.273 -7.423 14.769 1.00 64.12 153 ASP A C 1
ATOM 1186 O O . ASP A 1 153 ? 19.015 -8.371 15.029 1.00 64.12 153 ASP A O 1
ATOM 1190 N N . ASP A 1 154 ? 17.350 -6.974 15.609 1.00 70.50 154 ASP A N 1
ATOM 1191 C CA . ASP A 1 154 ? 16.898 -7.649 16.820 1.00 70.50 154 ASP A CA 1
ATOM 1192 C C . ASP A 1 154 ? 15.605 -8.446 16.580 1.00 70.50 154 ASP A C 1
ATOM 1194 O O . ASP A 1 154 ? 14.978 -8.908 17.534 1.00 70.50 154 ASP A O 1
ATOM 1198 N N . GLY A 1 155 ? 15.197 -8.596 15.315 1.00 74.56 155 GLY A N 1
ATOM 1199 C CA . GLY A 1 155 ? 14.112 -9.471 14.911 1.00 74.56 155 GLY A CA 1
ATOM 1200 C C . GLY A 1 155 ? 14.543 -10.933 14.791 1.00 74.56 155 GLY A C 1
ATOM 1201 O O . GLY A 1 155 ? 15.708 -11.266 14.560 1.00 74.56 155 GLY A O 1
ATOM 1202 N N . SER A 1 156 ? 13.564 -11.823 14.891 1.00 77.88 156 SER A N 1
ATOM 1203 C CA . SER A 1 156 ? 13.687 -13.214 14.467 1.00 77.88 156 SER A CA 1
ATOM 1204 C C . SER A 1 156 ? 12.555 -13.555 13.491 1.00 77.88 156 SER A C 1
ATOM 1206 O O . SER A 1 156 ? 11.695 -12.734 13.151 1.00 77.88 156 SER A O 1
ATOM 1208 N N . ARG A 1 157 ? 12.593 -14.767 12.942 1.00 79.50 157 ARG A N 1
ATOM 1209 C CA . ARG A 1 157 ? 11.534 -15.243 12.047 1.00 79.50 157 ARG A CA 1
ATOM 1210 C C . ARG A 1 157 ? 10.538 -16.118 12.791 1.00 79.50 157 ARG A C 1
ATOM 1212 O O . ARG A 1 157 ? 9.371 -16.104 12.449 1.00 79.50 157 ARG A O 1
ATOM 1219 N N . ASP A 1 158 ? 10.983 -16.811 13.827 1.00 79.19 158 ASP A N 1
ATOM 1220 C CA . ASP A 1 158 ? 10.165 -17.659 14.687 1.00 79.19 158 ASP A CA 1
ATOM 1221 C C . ASP A 1 158 ? 9.413 -16.853 15.765 1.00 79.19 158 ASP A C 1
ATOM 1223 O O . ASP A 1 158 ? 9.339 -15.624 15.731 1.00 79.19 158 ASP A O 1
ATOM 1227 N N . ARG A 1 159 ? 8.813 -17.566 16.724 1.00 84.19 159 ARG A N 1
ATOM 1228 C CA . ARG A 1 159 ? 8.032 -16.967 17.813 1.00 84.19 159 ARG A CA 1
ATOM 1229 C C . ARG A 1 159 ? 8.851 -16.201 18.848 1.00 84.19 159 ARG A C 1
ATOM 1231 O O . ARG A 1 159 ? 8.245 -15.553 19.695 1.00 84.19 159 ARG A O 1
ATOM 1238 N N . ASP A 1 160 ? 10.179 -16.226 18.759 1.00 83.19 160 ASP A N 1
ATOM 1239 C CA . ASP A 1 160 ? 11.026 -15.382 19.601 1.00 83.19 160 ASP A CA 1
ATOM 1240 C C . ASP A 1 160 ? 11.073 -13.929 19.084 1.00 83.19 160 ASP A C 1
ATOM 1242 O O . ASP A 1 160 ? 11.626 -13.050 19.749 1.00 83.19 160 ASP A O 1
ATOM 1246 N N . ASP A 1 161 ? 10.471 -13.643 17.919 1.00 85.56 161 ASP A N 1
ATOM 1247 C CA . ASP A 1 161 ? 10.439 -12.299 17.356 1.00 85.56 161 ASP A CA 1
ATOM 1248 C C . ASP A 1 161 ? 9.582 -11.375 18.234 1.00 85.56 161 ASP A C 1
ATOM 1250 O O . ASP A 1 161 ? 8.448 -11.734 18.581 1.00 85.56 161 ASP A O 1
ATOM 1254 N N . PRO A 1 162 ? 10.038 -10.140 18.516 1.00 85.62 162 PRO A N 1
ATOM 1255 C CA . PRO A 1 162 ? 9.281 -9.199 19.341 1.00 85.62 162 PRO A CA 1
ATOM 1256 C C . PRO A 1 162 ? 7.860 -8.903 18.833 1.00 85.62 162 PRO A C 1
ATOM 1258 O O . PRO A 1 162 ? 7.018 -8.462 19.616 1.00 85.62 162 PRO A O 1
ATOM 1261 N N . SER A 1 163 ? 7.557 -9.138 17.546 1.00 86.56 163 SER A N 1
ATOM 1262 C CA . SER A 1 163 ? 6.199 -8.951 17.018 1.00 86.56 163 SER A CA 1
ATOM 1263 C C . SER A 1 163 ? 5.186 -9.891 17.654 1.00 86.56 163 SER A C 1
ATOM 1265 O O . SER A 1 163 ? 4.069 -9.451 17.894 1.00 86.56 163 SER A O 1
ATOM 1267 N N . TYR A 1 164 ? 5.546 -11.139 17.970 1.00 86.19 164 TYR A N 1
ATOM 1268 C CA . TYR A 1 164 ? 4.609 -12.070 18.604 1.00 86.19 164 TYR A CA 1
ATOM 1269 C C . TYR A 1 164 ? 4.273 -11.638 20.024 1.00 86.19 164 TYR A C 1
ATOM 1271 O O . TYR A 1 164 ? 3.115 -11.690 20.403 1.00 86.19 164 TYR A O 1
ATOM 1279 N N . GLN A 1 165 ? 5.243 -11.109 20.772 1.00 82.50 165 GLN A N 1
ATOM 1280 C CA . GLN A 1 165 ? 4.979 -10.557 22.101 1.00 82.50 165 GLN A CA 1
ATOM 1281 C C . GLN A 1 165 ? 3.997 -9.384 22.011 1.00 82.50 165 GLN A C 1
ATOM 1283 O O . GLN A 1 165 ? 2.934 -9.427 22.614 1.00 82.50 165 GLN A O 1
ATOM 1288 N N . VAL A 1 166 ? 4.296 -8.381 21.179 1.00 83.38 166 VAL A N 1
ATOM 1289 C CA . VAL A 1 166 ? 3.427 -7.203 21.010 1.00 83.38 166 VAL A CA 1
ATOM 1290 C C . VAL A 1 166 ? 2.026 -7.587 20.522 1.00 83.38 166 VAL A C 1
ATOM 1292 O O . VAL A 1 166 ? 1.032 -7.050 21.013 1.00 83.38 166 VAL A O 1
ATOM 1295 N N . LEU A 1 167 ? 1.938 -8.508 19.561 1.00 81.31 167 LEU A N 1
ATOM 1296 C CA . LEU A 1 167 ? 0.670 -8.927 18.973 1.00 81.31 167 LEU A CA 1
ATOM 1297 C C . LEU A 1 167 ? -0.127 -9.829 19.916 1.00 81.31 167 LEU A C 1
ATOM 1299 O O . LEU A 1 167 ? -1.325 -9.613 20.037 1.00 81.31 167 LEU A O 1
ATOM 1303 N N . ASP A 1 168 ? 0.481 -10.763 20.642 1.00 77.69 168 ASP A N 1
ATOM 1304 C CA . ASP A 1 168 ? -0.249 -11.699 21.508 1.00 77.69 168 ASP A CA 1
ATOM 1305 C C . ASP A 1 168 ? -0.693 -11.044 22.825 1.00 77.69 168 ASP A C 1
ATOM 1307 O O . ASP A 1 168 ? -1.843 -11.206 23.230 1.00 77.69 168 ASP A O 1
ATOM 1311 N N . THR A 1 169 ? 0.169 -10.251 23.469 1.00 66.25 169 THR A N 1
ATOM 1312 C CA . THR A 1 169 ? -0.092 -9.708 24.818 1.00 66.25 169 THR A CA 1
ATOM 1313 C C . THR A 1 169 ? -0.635 -8.274 24.803 1.00 66.25 169 THR A C 1
ATOM 1315 O O . THR A 1 169 ? -1.216 -7.810 25.781 1.00 66.25 169 THR A O 1
ATOM 1318 N N . GLY A 1 170 ? -0.462 -7.542 23.695 1.00 61.00 170 GLY A N 1
ATOM 1319 C CA . GLY A 1 170 ? -0.813 -6.121 23.604 1.00 61.00 170 GLY A CA 1
ATOM 1320 C C . GLY A 1 170 ? 0.151 -5.173 24.329 1.00 61.00 170 GLY A C 1
ATOM 1321 O O . GLY A 1 170 ? -0.086 -3.968 24.301 1.00 61.00 170 GLY A O 1
ATOM 1322 N N . ASP A 1 171 ? 1.233 -5.686 24.926 1.00 54.34 171 ASP A N 1
ATOM 1323 C CA . ASP A 1 171 ? 2.294 -4.913 25.578 1.00 54.34 171 ASP A CA 1
ATOM 1324 C C . ASP A 1 171 ? 3.643 -5.640 25.450 1.00 54.34 171 ASP A C 1
ATOM 1326 O O . ASP A 1 171 ? 3.778 -6.811 25.788 1.00 54.34 171 ASP A O 1
ATOM 1330 N N . ALA A 1 172 ? 4.694 -4.932 25.030 1.00 45.09 172 ALA A N 1
ATOM 1331 C CA . ALA A 1 172 ? 6.035 -5.513 24.880 1.00 45.09 172 ALA A CA 1
ATOM 1332 C C . ALA A 1 172 ? 6.696 -5.962 26.208 1.00 45.09 172 ALA A C 1
ATOM 1334 O O . ALA A 1 172 ? 7.807 -6.481 26.166 1.00 45.09 172 ALA A O 1
ATOM 1335 N N . ASP A 1 173 ? 6.053 -5.743 27.365 1.00 41.25 173 ASP A N 1
ATOM 1336 C CA . ASP A 1 173 ? 6.683 -5.833 28.693 1.00 41.25 173 ASP A CA 1
ATOM 1337 C C . ASP A 1 173 ? 5.872 -6.597 29.762 1.00 41.25 173 ASP A C 1
ATOM 1339 O O . ASP A 1 173 ? 6.283 -6.656 30.922 1.00 41.25 173 ASP A O 1
ATOM 1343 N N . THR A 1 174 ? 4.737 -7.216 29.427 1.00 38.44 174 THR A N 1
ATOM 1344 C CA . THR A 1 174 ? 3.968 -8.023 30.391 1.00 38.44 174 THR A CA 1
ATOM 1345 C C . THR A 1 174 ? 3.646 -9.397 29.811 1.00 38.44 174 THR A C 1
ATOM 1347 O O . THR A 1 174 ? 3.029 -9.538 28.760 1.00 38.44 174 THR A O 1
ATOM 1350 N N . GLY A 1 175 ? 4.129 -10.435 30.500 1.00 33.62 175 GLY A N 1
ATOM 1351 C CA . GLY A 1 175 ? 4.063 -11.839 30.088 1.00 33.62 175 GLY A CA 1
ATOM 1352 C C . GLY A 1 175 ? 2.696 -12.495 30.264 1.00 33.62 175 GLY A C 1
ATOM 1353 O O . GLY A 1 175 ? 2.641 -13.591 30.815 1.00 33.62 175 GLY A O 1
ATOM 1354 N N . ASP A 1 176 ? 1.623 -11.851 29.813 1.00 33.12 176 ASP A N 1
ATOM 1355 C CA . ASP A 1 176 ? 0.301 -12.476 29.755 1.00 33.12 176 ASP A CA 1
ATOM 1356 C C . ASP A 1 176 ? -0.049 -12.769 28.294 1.00 33.12 176 ASP A C 1
ATOM 1358 O O . ASP A 1 176 ? -0.465 -11.897 27.533 1.00 33.12 176 ASP A O 1
ATOM 1362 N N . ALA A 1 177 ? 0.232 -14.005 27.882 1.00 34.69 177 ALA A N 1
ATOM 1363 C CA . ALA A 1 177 ? -0.091 -14.512 26.558 1.00 34.69 177 ALA A CA 1
ATOM 1364 C C . ALA A 1 177 ? -1.569 -14.902 26.512 1.00 34.69 177 ALA A C 1
ATOM 1366 O O . ALA A 1 177 ? -1.983 -15.784 27.264 1.00 34.69 177 ALA A O 1
ATOM 1367 N N . ASP A 1 178 ? -2.336 -14.318 25.589 1.00 39.88 178 ASP A N 1
ATOM 1368 C CA . ASP A 1 178 ? -3.621 -14.890 25.203 1.00 39.88 178 ASP A CA 1
ATOM 1369 C C . ASP A 1 178 ? -3.744 -15.052 23.687 1.00 39.88 178 ASP A C 1
ATOM 1371 O O . ASP A 1 178 ? -3.372 -14.212 22.866 1.00 39.88 178 ASP A O 1
ATOM 1375 N N . THR A 1 179 ? -4.248 -16.228 23.356 1.00 34.47 179 THR A N 1
ATOM 1376 C CA . THR A 1 179 ? -4.377 -16.831 22.048 1.00 34.47 179 THR A CA 1
ATOM 1377 C C . THR A 1 179 ? -5.457 -16.155 21.216 1.00 34.47 179 THR A C 1
ATOM 1379 O O . THR A 1 179 ? -6.604 -16.106 21.634 1.00 34.47 179 THR A O 1
ATOM 1382 N N . GLY A 1 180 ? -5.082 -15.738 20.003 1.00 36.31 180 GLY A N 1
ATOM 1383 C CA . GLY A 1 180 ? -5.878 -15.884 18.779 1.00 36.31 180 GLY A CA 1
ATOM 1384 C C . GLY A 1 180 ? -7.291 -15.295 18.756 1.00 36.31 180 GLY A C 1
ATOM 1385 O O . GLY A 1 180 ? -8.195 -15.786 19.416 1.00 36.31 180 GLY A O 1
ATOM 1386 N N . ASP A 1 181 ? -7.491 -14.333 17.851 1.00 40.75 181 ASP A N 1
ATOM 1387 C CA . ASP A 1 181 ? -8.797 -13.900 17.344 1.00 40.75 181 ASP A CA 1
ATOM 1388 C C . ASP A 1 181 ? -9.856 -13.701 18.438 1.00 40.75 181 ASP A C 1
ATOM 1390 O O . ASP A 1 181 ? -10.782 -14.498 18.601 1.00 40.75 181 ASP A O 1
ATOM 1394 N N . ALA A 1 182 ? -9.751 -12.585 19.168 1.00 33.62 182 ALA A N 1
ATOM 1395 C CA . ALA A 1 182 ? -10.847 -12.120 20.004 1.00 33.62 182 ALA A CA 1
ATOM 1396 C C . ALA A 1 182 ? -12.069 -11.842 19.116 1.00 33.62 182 ALA A C 1
ATOM 1398 O O . ALA A 1 182 ? -12.189 -10.822 18.438 1.00 33.62 182 ALA A O 1
ATOM 1399 N N . VAL A 1 183 ? -12.962 -12.824 19.138 1.00 40.38 183 VAL A N 1
ATOM 1400 C CA . VAL A 1 183 ? -14.325 -12.844 18.631 1.00 40.38 183 VAL A CA 1
ATOM 1401 C C . VAL A 1 183 ? -15.094 -11.643 19.188 1.00 40.38 183 VAL A C 1
ATOM 1403 O O . VAL A 1 183 ? -15.738 -11.722 20.229 1.00 40.38 183 VAL A O 1
ATOM 1406 N N . THR A 1 184 ? -15.052 -10.516 18.487 1.00 39.94 184 THR A N 1
ATOM 1407 C CA . THR A 1 184 ? -16.060 -9.446 18.614 1.00 39.94 184 THR A CA 1
ATOM 1408 C C . THR A 1 184 ? -16.859 -9.257 17.321 1.00 39.94 184 THR A C 1
ATOM 1410 O O . THR A 1 184 ? -17.908 -8.623 17.326 1.00 39.94 184 THR A O 1
ATOM 1413 N N . ALA A 1 185 ? -16.455 -9.919 16.232 1.00 47.22 185 ALA A N 1
ATOM 1414 C CA . ALA A 1 185 ? -17.070 -9.869 14.904 1.00 47.22 185 ALA A CA 1
ATOM 1415 C C . ALA A 1 185 ? -18.362 -10.707 14.740 1.00 47.22 185 ALA A C 1
ATOM 1417 O O . ALA A 1 185 ? -18.663 -11.173 13.642 1.00 47.22 185 ALA A O 1
ATOM 1418 N N . GLY A 1 186 ? -19.114 -10.958 15.817 1.00 53.84 186 GLY A N 1
ATOM 1419 C CA . GLY A 1 186 ? -20.320 -11.797 15.765 1.00 53.84 186 GLY A CA 1
ATOM 1420 C C . GLY A 1 186 ? -21.521 -11.143 15.066 1.00 53.84 186 GLY A C 1
ATOM 1421 O O . GLY A 1 186 ? -22.452 -11.848 14.679 1.00 53.84 186 GLY A O 1
ATOM 1422 N N . THR A 1 187 ? -21.509 -9.817 14.899 1.00 65.81 187 THR A N 1
ATOM 1423 C CA . THR A 1 187 ? -22.580 -9.028 14.270 1.00 65.81 187 THR A CA 1
ATOM 1424 C C . THR A 1 187 ? -22.039 -8.158 13.133 1.00 65.81 187 THR A C 1
ATOM 1426 O O . THR A 1 187 ? -20.857 -7.808 13.110 1.00 65.81 187 THR A O 1
ATOM 1429 N N . ASP A 1 188 ? -22.913 -7.803 12.185 1.00 72.31 188 ASP A N 1
ATOM 1430 C CA . ASP A 1 188 ? -22.561 -6.938 11.050 1.00 72.31 188 ASP A CA 1
ATOM 1431 C C . ASP A 1 188 ? -22.103 -5.538 11.512 1.00 72.31 188 ASP A C 1
ATOM 1433 O O . ASP A 1 188 ? -21.140 -5.008 10.965 1.00 72.31 188 ASP A O 1
ATOM 1437 N N . ASP A 1 189 ? -22.715 -4.979 12.562 1.00 79.50 189 ASP A N 1
ATOM 1438 C CA . ASP A 1 189 ? -22.341 -3.664 13.109 1.00 79.50 189 ASP A CA 1
ATOM 1439 C C . ASP A 1 189 ? -20.923 -3.682 13.707 1.00 79.50 189 ASP A C 1
ATOM 1441 O O . ASP A 1 189 ? -20.076 -2.864 13.339 1.00 79.50 189 ASP A O 1
ATOM 1445 N N . GLY A 1 190 ? -20.606 -4.712 14.504 1.00 84.00 190 GLY A N 1
ATOM 1446 C CA . GLY A 1 190 ? -19.282 -4.864 15.115 1.00 84.00 190 GLY A CA 1
ATOM 1447 C C . GLY A 1 190 ? -18.157 -4.990 14.084 1.00 84.00 190 GLY A C 1
ATOM 1448 O O . GLY A 1 190 ? -17.038 -4.538 14.316 1.00 84.00 190 GLY A O 1
ATOM 1449 N N . ALA A 1 191 ? -18.452 -5.558 12.911 1.00 83.69 191 ALA A N 1
ATOM 1450 C CA . ALA A 1 191 ? -17.508 -5.628 11.802 1.00 83.69 191 ALA A CA 1
ATOM 1451 C C . ALA A 1 191 ? -17.176 -4.263 11.194 1.00 83.69 191 ALA A C 1
ATOM 1453 O O . ALA A 1 191 ? -16.024 -3.993 10.849 1.00 83.69 191 ALA A O 1
ATOM 1454 N N . VAL A 1 192 ? -18.194 -3.420 11.045 1.00 87.56 192 VAL A N 1
ATOM 1455 C CA . VAL A 1 192 ? -18.055 -2.071 10.499 1.00 87.56 192 VAL A CA 1
ATOM 1456 C C . VAL A 1 192 ? -17.290 -1.183 11.475 1.00 87.56 192 VAL A C 1
ATOM 1458 O O . VAL A 1 192 ? -16.393 -0.447 11.062 1.00 87.56 192 VAL A O 1
ATOM 1461 N N . GLU A 1 193 ? -17.586 -1.286 12.770 1.00 88.62 193 GLU A N 1
ATOM 1462 C CA . GLU A 1 193 ? -16.848 -0.570 13.810 1.00 88.62 193 GLU A CA 1
ATOM 1463 C C . GLU A 1 193 ? -15.384 -1.010 13.887 1.00 88.62 193 GLU A C 1
ATOM 1465 O O . GLU A 1 193 ? -14.497 -0.159 13.918 1.00 88.62 193 GLU A O 1
ATOM 1470 N N . GLU A 1 194 ? -15.110 -2.317 13.844 1.00 88.62 194 GLU A N 1
ATOM 1471 C CA . GLU A 1 194 ? -13.744 -2.849 13.813 1.00 88.62 194 GLU A CA 1
ATOM 1472 C C . GLU A 1 194 ? -12.951 -2.286 12.623 1.00 88.62 194 GLU A C 1
ATOM 1474 O O . GLU A 1 194 ? -11.839 -1.782 12.800 1.00 88.62 194 GLU A O 1
ATOM 1479 N N . PHE A 1 195 ? -13.532 -2.322 1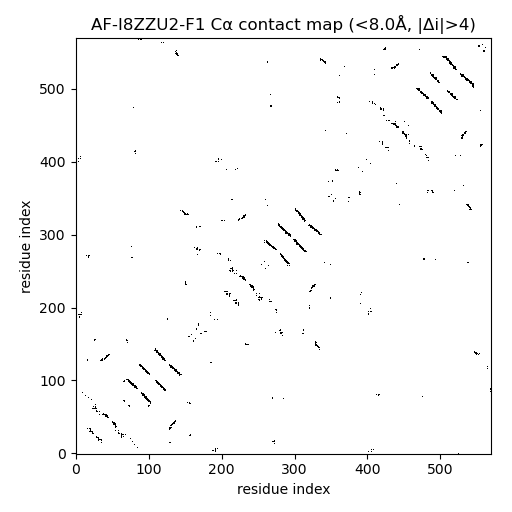1.420 1.00 90.56 195 PHE A N 1
ATOM 1480 C CA . PHE A 1 195 ? -12.935 -1.718 10.229 1.00 90.56 195 PHE A CA 1
ATOM 1481 C C . PHE A 1 195 ? -12.647 -0.226 10.439 1.00 90.56 195 PHE A C 1
ATOM 1483 O O . PHE A 1 195 ? -11.543 0.241 10.141 1.00 90.56 195 PHE A O 1
ATOM 1490 N N . ALA A 1 196 ? -13.606 0.512 11.004 1.00 89.94 196 ALA A N 1
ATOM 1491 C CA . ALA A 1 196 ? -13.444 1.934 11.246 1.00 89.94 196 ALA A CA 1
ATOM 1492 C C . ALA A 1 196 ? -12.278 2.239 12.198 1.00 89.94 196 ALA A C 1
ATOM 1494 O O . ALA A 1 196 ? -11.491 3.152 11.938 1.00 89.94 196 ALA A O 1
ATOM 1495 N N . GLU A 1 197 ? -12.125 1.463 13.274 1.00 92.19 197 GLU A N 1
ATOM 1496 C CA . GLU A 1 197 ? -11.002 1.624 14.200 1.00 92.19 197 GLU A CA 1
ATOM 1497 C C . GLU A 1 197 ? -9.659 1.269 13.556 1.00 92.19 197 GLU A C 1
ATOM 1499 O O . GLU A 1 197 ? -8.694 2.027 13.690 1.00 92.19 197 GLU A O 1
ATOM 1504 N N . LYS A 1 198 ? -9.593 0.174 12.792 1.00 92.06 198 LYS A N 1
ATOM 1505 C CA . LYS A 1 198 ? -8.367 -0.229 12.088 1.00 92.06 198 LYS A CA 1
ATOM 1506 C C . LYS A 1 198 ? -7.922 0.811 11.063 1.00 92.06 198 LYS A C 1
ATOM 1508 O O . LYS A 1 198 ? -6.730 1.105 10.982 1.00 92.06 198 LYS A O 1
ATOM 1513 N N . TRP A 1 199 ? -8.856 1.437 10.347 1.00 90.38 199 TRP A N 1
ATOM 1514 C CA . TRP A 1 199 ? -8.528 2.539 9.443 1.00 90.38 199 TRP A CA 1
ATOM 1515 C C . TRP A 1 199 ? -7.960 3.752 10.193 1.00 90.38 199 TRP A C 1
ATOM 1517 O O . TRP A 1 199 ? -6.942 4.312 9.787 1.00 90.38 199 TRP A O 1
ATOM 1527 N N . ARG A 1 200 ? -8.566 4.150 11.323 1.00 90.88 200 ARG A N 1
ATOM 1528 C CA . ARG A 1 200 ? -8.052 5.268 12.139 1.00 90.88 200 ARG A CA 1
ATOM 1529 C C . ARG A 1 200 ? -6.635 4.994 12.647 1.00 90.88 200 ARG A C 1
ATOM 1531 O O . ARG A 1 200 ? -5.796 5.894 12.626 1.00 90.88 200 ARG A O 1
ATOM 1538 N N . ILE A 1 201 ? -6.357 3.758 13.060 1.00 93.62 201 ILE A N 1
ATOM 1539 C CA . ILE A 1 201 ? -5.019 3.310 13.467 1.00 93.62 201 ILE A CA 1
ATOM 1540 C C . ILE A 1 201 ? -4.039 3.375 12.289 1.00 93.62 201 ILE A C 1
ATOM 1542 O O . ILE A 1 201 ? -2.952 3.937 12.434 1.00 93.62 201 ILE A O 1
ATOM 1546 N N . TYR A 1 202 ? -4.431 2.862 11.119 1.00 91.81 202 TYR A N 1
ATOM 1547 C CA . TYR A 1 202 ? -3.625 2.924 9.898 1.00 91.81 202 TYR A CA 1
ATOM 1548 C C . TYR A 1 202 ? -3.219 4.364 9.553 1.00 91.81 202 TYR A C 1
ATOM 1550 O O . TYR A 1 202 ? -2.037 4.642 9.334 1.00 91.81 202 TYR A O 1
ATOM 1558 N N . GLU A 1 203 ? -4.163 5.308 9.591 1.00 90.62 203 GLU A N 1
ATOM 1559 C CA . GLU A 1 203 ? -3.865 6.718 9.337 1.00 90.62 203 GLU A CA 1
ATOM 1560 C C . GLU A 1 203 ? -2.919 7.328 10.379 1.00 90.62 203 GLU A C 1
ATOM 1562 O O . GLU A 1 203 ? -2.088 8.169 10.034 1.00 90.62 203 GLU A O 1
ATOM 1567 N N . THR A 1 204 ? -3.016 6.933 11.653 1.00 93.50 204 THR A N 1
ATOM 1568 C CA . THR A 1 204 ? -2.072 7.381 12.689 1.00 93.50 204 THR A CA 1
ATOM 1569 C C . THR A 1 204 ? -0.642 6.962 12.344 1.00 93.50 204 THR A C 1
ATOM 1571 O O . THR A 1 204 ? 0.272 7.784 12.432 1.00 93.50 204 THR A O 1
ATOM 1574 N N . VAL A 1 205 ? -0.431 5.728 11.880 1.00 92.62 205 VAL A N 1
ATOM 1575 C CA . VAL A 1 205 ? 0.903 5.256 11.468 1.00 92.62 205 VAL A CA 1
ATOM 1576 C C . VAL A 1 205 ? 1.371 5.956 10.185 1.00 92.62 205 VAL A C 1
ATOM 1578 O O . VAL A 1 205 ? 2.528 6.369 10.095 1.00 92.62 205 VAL A O 1
ATOM 1581 N N . LEU A 1 206 ? 0.473 6.179 9.222 1.00 92.06 206 LEU A N 1
ATOM 1582 C CA . LEU A 1 206 ? 0.752 6.908 7.979 1.00 92.06 206 LEU A CA 1
ATOM 1583 C C . LEU A 1 206 ? 1.218 8.347 8.244 1.00 92.06 206 LEU A C 1
ATOM 1585 O O . LEU A 1 206 ? 2.228 8.784 7.683 1.00 92.06 206 LEU A O 1
ATOM 1589 N N . ARG A 1 207 ? 0.540 9.072 9.146 1.00 92.81 207 ARG A N 1
ATOM 1590 C CA . ARG A 1 207 ? 0.905 10.449 9.527 1.00 92.81 207 ARG A CA 1
ATOM 1591 C C . ARG A 1 207 ? 2.328 10.544 10.073 1.00 92.81 207 ARG A C 1
ATOM 1593 O O . ARG A 1 207 ? 3.005 11.529 9.783 1.00 92.81 207 ARG A O 1
ATOM 1600 N N . TYR A 1 208 ? 2.814 9.525 10.789 1.00 93.50 208 TYR A N 1
ATOM 1601 C CA . TYR A 1 208 ? 4.213 9.481 11.220 1.00 93.50 208 TYR A CA 1
ATOM 1602 C C . TYR A 1 208 ? 5.165 9.505 10.021 1.00 93.50 208 TYR A C 1
ATOM 1604 O O . TYR A 1 208 ? 6.037 10.369 9.965 1.00 93.50 208 TYR A O 1
ATOM 1612 N N . SER A 1 209 ? 4.984 8.601 9.052 1.00 92.12 209 SER A N 1
ATOM 1613 C CA . SER A 1 209 ? 5.837 8.516 7.857 1.00 92.12 209 SER A CA 1
ATOM 1614 C C . SER A 1 209 ? 5.811 9.810 7.050 1.00 92.12 209 SER A C 1
ATOM 1616 O O . SER A 1 209 ? 6.867 10.344 6.711 1.00 92.12 209 SER A O 1
ATOM 1618 N N . ARG A 1 210 ? 4.619 10.389 6.847 1.00 92.31 210 ARG A N 1
ATOM 1619 C CA . ARG A 1 210 ? 4.476 11.707 6.212 1.00 92.31 210 ARG A CA 1
ATOM 1620 C C . ARG A 1 210 ? 5.238 12.790 6.982 1.00 92.31 210 ARG A C 1
ATOM 1622 O O . ARG A 1 210 ? 5.931 13.601 6.374 1.00 92.31 210 ARG A O 1
ATOM 1629 N N . GLY A 1 211 ? 5.137 12.799 8.310 1.00 92.69 211 GLY A N 1
ATOM 1630 C CA . GLY A 1 211 ? 5.865 13.732 9.167 1.00 92.69 211 GLY A CA 1
ATOM 1631 C C . GLY A 1 211 ? 7.383 13.606 9.027 1.00 92.69 211 GLY A C 1
ATOM 1632 O O . GLY A 1 211 ? 8.068 14.621 8.940 1.00 92.69 211 GLY A O 1
ATOM 1633 N N . VAL A 1 212 ? 7.918 12.386 8.919 1.00 91.81 212 VAL A N 1
ATOM 1634 C CA . VAL A 1 212 ? 9.349 12.157 8.644 1.00 91.81 212 VAL A CA 1
ATOM 1635 C C . VAL A 1 212 ? 9.742 12.698 7.267 1.00 91.81 212 VAL A C 1
ATOM 1637 O O . VAL A 1 212 ? 10.715 13.445 7.157 1.00 91.81 212 VAL A O 1
ATOM 1640 N N . ASP A 1 213 ? 8.966 12.390 6.228 1.00 90.75 213 ASP A N 1
ATOM 1641 C CA . ASP A 1 213 ? 9.242 12.832 4.855 1.00 90.75 213 ASP A CA 1
ATOM 1642 C C . ASP A 1 213 ? 9.208 14.350 4.707 1.00 90.75 213 ASP A C 1
ATOM 1644 O O . ASP A 1 213 ? 9.983 14.923 3.943 1.00 90.75 213 ASP A O 1
ATOM 1648 N N . ARG A 1 214 ? 8.364 15.031 5.477 1.00 88.88 214 ARG A N 1
ATOM 1649 C CA . ARG A 1 214 ? 8.282 16.496 5.480 1.00 88.88 214 ARG A CA 1
ATOM 1650 C C . ARG A 1 214 ? 9.131 17.147 6.574 1.00 88.88 214 ARG A C 1
ATOM 1652 O O . ARG A 1 214 ? 9.146 18.361 6.693 1.00 88.88 214 ARG A O 1
ATOM 1659 N N . GLY A 1 215 ? 9.850 16.372 7.390 1.00 90.31 215 GLY A N 1
ATOM 1660 C CA . GLY A 1 215 ? 10.561 16.916 8.551 1.00 90.31 215 GLY A CA 1
ATOM 1661 C C . GLY A 1 215 ? 9.637 17.737 9.463 1.00 90.31 215 GLY A C 1
ATOM 1662 O O . GLY A 1 215 ? 10.052 18.756 10.013 1.00 90.31 215 GLY A O 1
ATOM 1663 N N . ASP A 1 216 ? 8.371 17.346 9.579 1.00 91.56 216 ASP A N 1
ATOM 1664 C CA . ASP A 1 216 ? 7.324 18.073 10.289 1.00 91.56 216 ASP A CA 1
ATOM 1665 C C . ASP A 1 216 ? 7.221 17.559 11.725 1.00 91.56 216 ASP A C 1
ATOM 1667 O O . ASP A 1 216 ? 6.617 16.522 12.008 1.00 91.56 216 ASP A O 1
ATOM 1671 N N . GLN A 1 217 ? 7.853 18.288 12.644 1.00 94.06 217 GLN A N 1
ATOM 1672 C CA . GLN A 1 217 ? 7.900 17.918 14.054 1.00 94.06 217 GLN A CA 1
ATOM 1673 C C . GLN A 1 217 ? 6.507 17.867 14.689 1.00 94.06 217 GLN A C 1
ATOM 1675 O O . GLN A 1 217 ? 6.253 16.973 15.495 1.00 94.06 217 GLN A O 1
ATOM 1680 N N . ASP A 1 218 ? 5.618 18.797 14.337 1.00 92.56 218 ASP A N 1
ATOM 1681 C CA . ASP A 1 218 ? 4.280 18.873 14.925 1.00 92.56 218 ASP A CA 1
ATOM 1682 C C . ASP A 1 218 ? 3.436 17.681 14.471 1.00 92.56 218 ASP A C 1
ATOM 1684 O O . ASP A 1 218 ? 2.746 17.055 15.281 1.00 92.56 218 ASP A O 1
ATOM 1688 N N . LEU A 1 219 ? 3.540 17.318 13.189 1.00 91.62 219 LEU A N 1
ATOM 1689 C CA . LEU A 1 219 ? 2.869 16.142 12.650 1.00 91.62 219 LEU A CA 1
ATOM 1690 C C . LEU A 1 219 ? 3.402 14.851 13.281 1.00 91.62 219 LEU A C 1
ATOM 1692 O O . LEU A 1 219 ? 2.601 14.014 13.700 1.00 91.62 219 LEU A O 1
ATOM 1696 N N . ILE A 1 220 ? 4.725 14.706 13.427 1.00 95.19 220 ILE A N 1
ATOM 1697 C CA . ILE A 1 220 ? 5.312 13.545 14.114 1.00 95.19 220 ILE A CA 1
ATOM 1698 C C . ILE A 1 220 ? 4.837 13.495 15.572 1.00 95.19 220 ILE A C 1
ATOM 1700 O O . ILE A 1 220 ? 4.413 12.441 16.034 1.00 95.19 220 ILE A O 1
ATOM 1704 N N . ALA A 1 221 ? 4.856 14.614 16.297 1.00 95.25 221 ALA A N 1
ATOM 1705 C CA . ALA A 1 221 ? 4.414 14.660 17.690 1.00 95.25 221 ALA A CA 1
ATOM 1706 C C . ALA A 1 221 ? 2.926 14.305 17.846 1.00 95.25 221 ALA A C 1
ATOM 1708 O O . ALA A 1 221 ? 2.542 13.704 18.848 1.00 95.25 221 ALA A O 1
ATOM 1709 N N . SER A 1 222 ? 2.087 14.635 16.856 1.00 94.12 222 SER A N 1
ATOM 1710 C CA . SER A 1 222 ? 0.637 14.404 16.913 1.00 94.12 222 SER A CA 1
ATOM 1711 C C . SER A 1 222 ? 0.232 12.929 17.002 1.00 94.12 222 SER A C 1
ATOM 1713 O O . SER A 1 222 ? -0.859 12.629 17.491 1.00 94.12 222 SER A O 1
ATOM 1715 N N . VAL A 1 223 ? 1.099 12.010 16.563 1.00 96.00 223 VAL A N 1
ATOM 1716 C CA . VAL A 1 223 ? 0.804 10.569 16.546 1.00 96.00 223 VAL A CA 1
ATOM 1717 C C . VAL A 1 223 ? 1.185 9.860 17.843 1.00 96.00 223 VAL A C 1
ATOM 1719 O O . VAL A 1 223 ? 0.855 8.690 18.004 1.00 96.00 223 VAL A O 1
ATOM 1722 N N . PHE A 1 224 ? 1.865 10.542 18.766 1.00 96.81 224 PHE A N 1
ATOM 1723 C CA . PHE A 1 224 ? 2.336 9.982 20.029 1.00 96.81 224 PHE A CA 1
ATOM 1724 C C . PHE A 1 224 ? 1.520 10.511 21.209 1.00 96.81 224 PHE A C 1
ATOM 1726 O O . PHE A 1 224 ? 1.144 11.686 21.264 1.00 96.81 224 PHE A O 1
ATOM 1733 N N . HIS A 1 225 ? 1.276 9.657 22.203 1.00 95.25 225 HIS A N 1
ATOM 1734 C CA . HIS A 1 225 ? 0.875 10.143 23.523 1.00 95.25 225 HIS A CA 1
ATOM 1735 C C . HIS A 1 225 ? 2.059 10.843 24.217 1.00 95.25 225 HIS A C 1
ATOM 1737 O O . HIS A 1 225 ? 3.210 10.459 23.984 1.00 95.25 225 HIS A O 1
ATOM 1743 N N . PRO A 1 226 ? 1.831 11.855 25.078 1.00 90.62 226 PRO A N 1
ATOM 1744 C CA . PRO A 1 226 ? 2.919 12.536 25.789 1.00 90.62 226 PRO A CA 1
ATOM 1745 C C . PRO A 1 226 ? 3.784 11.603 26.653 1.00 90.62 226 PRO A C 1
ATOM 1747 O O . PRO A 1 226 ? 4.984 11.819 26.767 1.00 90.62 226 PRO A O 1
ATOM 1750 N N . ASP A 1 227 ? 3.176 10.563 27.226 1.00 92.50 227 ASP A N 1
ATOM 1751 C CA . ASP A 1 227 ? 3.781 9.497 28.041 1.00 92.50 227 ASP A CA 1
ATOM 1752 C C . ASP A 1 227 ? 4.159 8.248 27.222 1.00 92.50 227 ASP A C 1
ATOM 1754 O O . ASP A 1 227 ? 4.411 7.167 27.770 1.00 92.50 227 ASP A O 1
ATOM 1758 N N . SER A 1 228 ? 4.167 8.368 25.894 1.00 96.44 228 SER A N 1
ATOM 1759 C CA . SER A 1 228 ? 4.602 7.279 25.029 1.00 96.44 228 SER A CA 1
ATOM 1760 C C . SER A 1 228 ? 6.102 7.034 25.137 1.00 96.44 228 SER A C 1
ATOM 1762 O O . SER A 1 228 ? 6.857 7.916 25.542 1.00 96.44 228 SER A O 1
ATOM 1764 N N . THR A 1 229 ? 6.542 5.845 24.733 1.00 95.69 229 THR A N 1
ATOM 1765 C CA . THR A 1 229 ? 7.965 5.529 24.596 1.00 95.69 229 THR A CA 1
ATOM 1766 C C . THR A 1 229 ? 8.257 4.979 23.208 1.00 95.69 229 THR A C 1
ATOM 1768 O O . THR A 1 229 ? 7.472 4.226 22.634 1.00 95.69 229 THR A O 1
ATOM 1771 N N . THR A 1 230 ? 9.398 5.368 22.648 1.00 93.81 230 THR A N 1
ATOM 1772 C CA . THR A 1 230 ? 9.927 4.830 21.397 1.00 93.81 230 THR A CA 1
ATOM 1773 C C . THR A 1 230 ? 11.324 4.283 21.626 1.00 93.81 230 THR A C 1
ATOM 1775 O O . THR A 1 230 ? 12.230 5.039 21.970 1.00 93.81 230 THR A O 1
ATOM 1778 N N . VAL A 1 231 ? 11.494 2.989 21.376 1.00 90.00 231 VAL A N 1
ATOM 1779 C CA . VAL A 1 231 ? 12.782 2.298 21.336 1.00 90.00 231 VAL A CA 1
ATOM 1780 C C . VAL A 1 231 ? 13.288 2.299 19.896 1.00 90.00 231 VAL A C 1
ATOM 1782 O O . VAL A 1 231 ? 12.615 1.792 18.991 1.00 90.00 231 VAL A O 1
ATOM 1785 N N . LYS A 1 232 ? 14.453 2.907 19.655 1.00 84.88 232 LYS A N 1
ATOM 1786 C CA . LYS A 1 232 ? 15.034 3.043 18.310 1.00 84.88 232 LYS A CA 1
ATOM 1787 C C . LYS A 1 232 ? 16.556 3.172 18.371 1.00 84.88 232 LYS A C 1
ATOM 1789 O O . LYS A 1 232 ? 17.085 3.742 19.315 1.00 84.88 232 LYS A O 1
ATOM 1794 N N . SER A 1 233 ? 17.242 2.718 17.324 1.00 76.00 233 SER A N 1
ATOM 1795 C CA . SER A 1 233 ? 18.651 3.037 17.048 1.00 76.00 233 SER A CA 1
ATOM 1796 C C . SER A 1 233 ? 18.797 3.867 15.768 1.00 76.00 233 SER A C 1
ATOM 1798 O O . SER A 1 233 ? 17.969 3.802 14.847 1.00 76.00 233 SER A O 1
ATOM 1800 N N . TRP A 1 234 ? 19.875 4.644 15.685 1.00 70.94 234 TRP A N 1
ATOM 1801 C CA . TRP A 1 234 ? 20.265 5.375 14.482 1.00 70.94 234 TRP A CA 1
ATOM 1802 C C . TRP A 1 234 ? 21.643 4.886 14.027 1.00 70.94 234 TRP A C 1
ATOM 1804 O O . TRP A 1 234 ? 22.615 5.047 14.747 1.00 70.94 234 TRP A O 1
ATOM 1814 N N . GLY A 1 235 ? 21.740 4.266 12.846 1.00 62.03 235 GLY A N 1
ATOM 1815 C CA . GLY A 1 235 ? 23.039 3.994 12.212 1.00 62.03 235 GLY A CA 1
ATOM 1816 C C . GLY A 1 235 ? 24.005 3.094 12.997 1.00 62.03 235 GLY A C 1
ATOM 1817 O O . GLY A 1 235 ? 25.208 3.306 12.909 1.00 62.03 235 GLY A O 1
ATOM 1818 N N . GLY A 1 236 ? 23.508 2.117 13.766 1.00 59.28 236 GLY A N 1
ATOM 1819 C CA . GLY A 1 236 ? 24.352 1.216 14.569 1.00 59.28 236 GLY A CA 1
ATOM 1820 C C . GLY A 1 236 ? 24.657 1.691 15.996 1.00 59.28 236 GLY A C 1
ATOM 1821 O O . GLY A 1 236 ? 25.381 1.000 16.707 1.00 59.28 236 GLY A O 1
ATOM 1822 N N . GLU A 1 237 ? 24.099 2.826 16.431 1.00 64.12 237 GLU A N 1
ATOM 1823 C CA . GLU A 1 237 ? 24.109 3.256 17.839 1.00 64.12 237 GLU A CA 1
ATOM 1824 C C . GLU A 1 237 ? 23.296 2.307 18.746 1.00 64.12 237 GLU A C 1
ATOM 1826 O O . GLU A 1 237 ? 22.438 1.551 18.277 1.00 64.12 237 GLU A O 1
ATOM 1831 N N . GLU A 1 238 ? 23.550 2.370 20.058 1.00 73.75 238 GLU A N 1
ATOM 1832 C CA . GLU A 1 238 ? 22.767 1.663 21.079 1.00 73.75 238 GLU A CA 1
ATOM 1833 C C . GLU A 1 238 ? 21.275 2.034 20.987 1.00 73.75 238 GLU A C 1
ATOM 1835 O O . GLU A 1 238 ? 20.907 3.142 20.585 1.00 73.75 238 GLU A O 1
ATOM 1840 N N . LEU A 1 239 ? 20.395 1.091 21.341 1.00 80.06 239 LEU A N 1
ATOM 1841 C CA . LEU A 1 239 ? 18.964 1.366 21.422 1.00 80.06 239 LEU A CA 1
ATOM 1842 C C . LEU A 1 239 ? 18.708 2.441 22.483 1.00 80.06 239 LEU A C 1
ATOM 1844 O O . LEU A 1 239 ? 19.021 2.258 23.656 1.00 80.06 239 LEU A O 1
ATOM 1848 N N . VAL A 1 240 ? 18.079 3.541 22.074 1.00 85.62 240 VAL A N 1
ATOM 1849 C CA . VAL A 1 240 ? 17.623 4.591 22.986 1.00 85.62 240 VAL A CA 1
ATOM 1850 C C . VAL A 1 240 ? 16.117 4.505 23.168 1.00 85.62 240 VAL A C 1
ATOM 1852 O O . VAL A 1 240 ? 15.383 4.207 22.224 1.00 85.62 240 VAL A O 1
ATOM 1855 N N . THR A 1 241 ? 15.656 4.797 24.383 1.00 91.69 241 THR A N 1
ATOM 1856 C CA . THR A 1 241 ? 14.231 4.968 24.685 1.00 91.69 241 THR A CA 1
ATOM 1857 C C . THR A 1 241 ? 13.938 6.451 24.838 1.00 91.69 241 THR A C 1
ATOM 1859 O O . THR A 1 241 ? 14.503 7.105 25.712 1.00 91.69 241 THR A O 1
ATOM 1862 N N . LEU A 1 242 ? 13.071 6.984 23.981 1.00 93.25 242 LEU A N 1
ATOM 1863 C CA . LEU A 1 242 ? 12.696 8.397 23.960 1.00 93.25 242 LEU A CA 1
ATOM 1864 C C . LEU A 1 242 ? 11.194 8.547 24.191 1.00 93.25 242 LEU A C 1
ATOM 1866 O O . LEU A 1 242 ? 10.412 7.743 23.682 1.00 93.25 242 LEU A O 1
ATOM 1870 N N . ASP A 1 243 ? 10.787 9.585 24.918 1.00 94.88 243 ASP A N 1
ATOM 1871 C CA . ASP A 1 243 ? 9.373 9.941 25.029 1.00 94.88 243 ASP A CA 1
ATOM 1872 C C . ASP A 1 243 ? 8.817 10.513 23.711 1.00 94.88 243 ASP A C 1
ATOM 1874 O O . ASP A 1 243 ? 9.576 10.892 22.811 1.00 94.88 243 ASP A O 1
ATOM 1878 N N . GLY A 1 244 ? 7.488 10.609 23.607 1.00 90.25 244 GLY A N 1
ATOM 1879 C CA . GLY A 1 244 ? 6.785 11.079 22.407 1.00 90.25 244 GLY A CA 1
ATOM 1880 C C . GLY A 1 244 ? 7.192 12.472 21.908 1.00 90.25 244 GLY A C 1
ATOM 1881 O O . GLY A 1 244 ? 7.253 12.706 20.699 1.00 90.25 244 GLY A O 1
ATOM 1882 N N . ARG A 1 245 ? 7.516 13.407 22.811 1.00 90.88 245 ARG A N 1
ATOM 1883 C CA . ARG A 1 245 ? 7.957 14.760 22.432 1.00 90.88 245 ARG A CA 1
ATOM 1884 C C . ARG A 1 245 ? 9.398 14.728 21.931 1.00 90.88 245 ARG A C 1
ATOM 1886 O O . ARG A 1 245 ? 9.709 15.334 20.904 1.00 90.88 245 ARG A O 1
ATOM 1893 N N . THR A 1 246 ? 10.260 14.011 22.641 1.00 94.38 246 THR A N 1
ATOM 1894 C CA . THR A 1 246 ? 11.687 13.912 22.341 1.00 94.38 246 THR A CA 1
ATOM 1895 C C . THR A 1 246 ? 11.925 13.166 21.027 1.00 94.38 246 THR A C 1
ATOM 1897 O O . THR A 1 246 ? 12.675 13.653 20.179 1.00 94.38 246 THR A O 1
ATOM 1900 N N . ILE A 1 247 ? 11.241 12.037 20.788 1.00 93.88 247 ILE A N 1
ATOM 1901 C CA . ILE A 1 247 ? 11.370 11.301 19.520 1.00 93.88 247 ILE A CA 1
ATOM 1902 C C . ILE A 1 247 ? 10.921 12.145 18.324 1.00 93.88 247 ILE A C 1
ATOM 1904 O O . ILE A 1 247 ? 11.549 12.068 17.264 1.00 93.88 247 ILE A O 1
ATOM 1908 N N . ALA A 1 248 ? 9.878 12.966 18.481 1.00 94.56 248 ALA A N 1
ATOM 1909 C CA . ALA A 1 248 ? 9.386 13.831 17.417 1.00 94.56 248 ALA A CA 1
ATOM 1910 C C . ALA A 1 248 ? 10.406 14.907 17.034 1.00 94.56 248 ALA A C 1
ATOM 1912 O O . ALA A 1 248 ? 10.722 15.053 15.852 1.00 94.56 248 ALA A O 1
ATOM 1913 N N . ALA A 1 249 ? 10.968 15.602 18.027 1.00 94.31 249 ALA A N 1
ATOM 1914 C CA . ALA A 1 249 ? 11.992 16.621 17.811 1.00 94.31 249 ALA A CA 1
ATOM 1915 C C . ALA A 1 249 ? 13.247 16.035 17.146 1.00 94.31 249 ALA A C 1
ATOM 1917 O O . ALA A 1 249 ? 13.645 16.488 16.073 1.00 94.31 249 ALA A O 1
ATOM 1918 N N . VAL A 1 250 ? 13.807 14.964 17.722 1.00 93.19 250 VAL A N 1
ATOM 1919 C CA . VAL A 1 250 ? 15.030 14.321 17.210 1.00 93.19 250 VAL A CA 1
ATOM 1920 C C . VAL A 1 250 ? 14.824 13.762 15.802 1.00 93.19 250 VAL A C 1
ATOM 1922 O O . VAL A 1 250 ? 15.704 13.876 14.950 1.00 93.19 250 VAL A O 1
ATOM 1925 N N . THR A 1 251 ? 13.664 13.158 15.525 1.00 92.00 251 THR A N 1
ATOM 1926 C CA . THR A 1 251 ? 13.372 12.606 14.194 1.00 92.00 251 THR A CA 1
ATOM 1927 C C . THR A 1 251 ? 13.239 13.714 13.150 1.00 92.00 251 THR A C 1
ATOM 1929 O O . THR A 1 251 ? 13.810 13.579 12.070 1.00 92.00 251 THR A O 1
ATOM 1932 N N . ALA A 1 252 ? 12.533 14.806 13.458 1.00 92.31 252 ALA A N 1
ATOM 1933 C CA . ALA A 1 252 ? 12.379 15.934 12.541 1.00 92.31 252 ALA A CA 1
ATOM 1934 C C . ALA A 1 252 ? 13.716 16.633 12.261 1.00 92.31 252 ALA A C 1
ATOM 1936 O O . ALA A 1 252 ? 14.027 16.924 11.108 1.00 92.31 252 ALA A O 1
ATOM 1937 N N . GLU A 1 253 ? 14.525 16.865 13.297 1.00 92.56 253 GLU A N 1
ATOM 1938 C CA . GLU A 1 253 ? 15.865 17.442 13.168 1.00 92.56 253 GLU A CA 1
ATOM 1939 C C . GLU A 1 253 ? 16.753 16.580 12.265 1.00 92.56 253 GLU A C 1
ATOM 1941 O O . GLU A 1 253 ? 17.280 17.072 11.265 1.00 92.56 253 GLU A O 1
ATOM 1946 N N . LYS A 1 254 ? 16.854 15.276 12.558 1.00 88.06 254 LYS A N 1
ATOM 1947 C CA . LYS A 1 254 ? 17.640 14.340 11.745 1.00 88.06 254 LYS A CA 1
ATOM 1948 C C . LYS A 1 254 ? 17.122 14.257 10.311 1.00 88.06 254 LYS A C 1
ATOM 1950 O O . LYS A 1 254 ? 17.934 14.211 9.397 1.00 88.06 254 LYS A O 1
ATOM 1955 N N . ALA A 1 255 ? 15.805 14.272 10.097 1.00 88.50 255 ALA A N 1
ATOM 1956 C CA . ALA A 1 255 ? 15.227 14.255 8.755 1.00 88.50 255 ALA A CA 1
ATOM 1957 C C . ALA A 1 255 ? 15.586 15.518 7.956 1.00 88.50 255 ALA A C 1
ATOM 1959 O O . ALA A 1 255 ? 16.015 15.418 6.810 1.00 88.50 255 ALA A O 1
ATOM 1960 N N . ARG A 1 256 ? 15.476 16.707 8.559 1.00 88.88 256 ARG A N 1
ATOM 1961 C CA . ARG A 1 256 ? 15.862 17.972 7.907 1.00 88.88 256 ARG A CA 1
ATOM 1962 C C . ARG A 1 256 ? 17.355 18.006 7.582 1.00 88.88 256 ARG A C 1
ATOM 1964 O O . ARG A 1 256 ? 17.724 18.417 6.487 1.00 88.88 256 ARG A O 1
ATOM 1971 N N . ALA A 1 257 ? 18.197 17.547 8.508 1.00 85.69 257 ALA A N 1
ATOM 1972 C CA . ALA A 1 257 ? 19.645 17.520 8.327 1.00 85.69 257 ALA A CA 1
ATOM 1973 C C . ALA A 1 257 ? 20.083 16.512 7.254 1.00 85.69 257 ALA A C 1
ATOM 1975 O O . ALA A 1 257 ? 20.905 16.833 6.401 1.00 85.69 257 ALA A O 1
ATOM 1976 N N . ALA A 1 258 ? 19.530 15.300 7.289 1.00 79.31 258 ALA A N 1
ATOM 1977 C CA . ALA A 1 258 ? 19.935 14.220 6.398 1.00 79.31 258 ALA A CA 1
ATOM 1978 C C . ALA A 1 258 ? 19.377 14.372 4.980 1.00 79.31 258 ALA A C 1
ATOM 1980 O O . ALA A 1 258 ? 19.963 13.850 4.037 1.00 79.31 258 ALA A O 1
ATOM 1981 N N . PHE A 1 259 ? 18.238 15.052 4.831 1.00 81.12 259 PHE A N 1
ATOM 1982 C CA . PHE A 1 259 ? 17.466 14.997 3.600 1.00 81.12 259 PHE A CA 1
ATOM 1983 C C . PHE A 1 259 ? 17.107 16.362 2.997 1.00 81.12 259 PHE A C 1
ATOM 1985 O O . PHE A 1 259 ? 16.255 16.419 2.110 1.00 81.12 259 PHE A O 1
ATOM 1992 N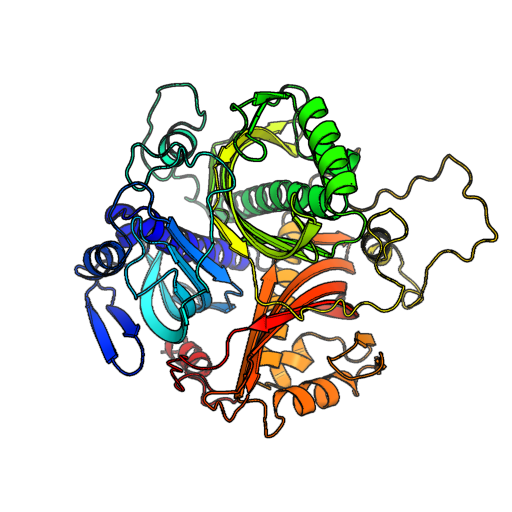 N . GLY A 1 260 ? 17.706 17.459 3.471 1.00 75.69 260 GLY A N 1
ATOM 1993 C CA . GLY A 1 260 ? 17.367 18.818 3.025 1.00 75.69 260 GLY A CA 1
ATOM 1994 C C . GLY A 1 260 ? 17.359 18.989 1.499 1.00 75.69 260 GLY A C 1
ATOM 1995 O O . GLY A 1 260 ? 16.428 19.587 0.964 1.00 75.69 260 GLY A O 1
ATOM 1996 N N . ASP A 1 261 ? 18.318 18.360 0.812 1.00 76.88 261 ASP A N 1
ATOM 1997 C CA . ASP A 1 261 ? 18.456 18.396 -0.653 1.00 76.88 261 ASP A CA 1
ATOM 1998 C C . ASP A 1 261 ? 18.000 17.094 -1.344 1.00 76.88 261 ASP A C 1
ATOM 2000 O O . ASP A 1 261 ? 18.141 16.945 -2.559 1.00 76.88 261 ASP A O 1
ATOM 2004 N N . SER A 1 262 ? 17.455 16.141 -0.585 1.00 81.25 262 SER A N 1
ATOM 2005 C CA . SER A 1 262 ? 17.112 14.800 -1.065 1.00 81.25 262 SER A CA 1
ATOM 2006 C C . SER A 1 262 ? 15.608 14.636 -1.263 1.00 81.25 262 SER A C 1
ATOM 2008 O O . SER A 1 262 ? 14.795 15.096 -0.454 1.00 81.25 262 SER A O 1
ATOM 2010 N N . PHE A 1 263 ? 15.232 13.889 -2.295 1.00 85.44 263 PHE A N 1
ATOM 2011 C CA . PHE A 1 263 ? 13.941 13.223 -2.358 1.00 85.44 263 PHE A CA 1
ATOM 2012 C C . PHE A 1 263 ? 13.881 12.140 -1.279 1.00 85.44 263 PHE A C 1
ATOM 2014 O O . PHE A 1 263 ? 14.796 11.322 -1.155 1.00 85.44 263 PHE A O 1
ATOM 2021 N N . VAL A 1 264 ? 12.801 12.142 -0.494 1.00 87.94 264 VAL A N 1
ATOM 2022 C CA . VAL A 1 264 ? 12.529 11.090 0.484 1.00 87.94 264 VAL A CA 1
ATOM 2023 C C . VAL A 1 264 ? 11.068 10.698 0.448 1.00 87.94 264 VAL A C 1
ATOM 2025 O O . VAL A 1 264 ? 10.184 11.555 0.380 1.00 87.94 264 VAL A O 1
ATOM 2028 N N . LEU A 1 265 ? 10.841 9.393 0.514 1.00 90.12 265 LEU A N 1
ATOM 2029 C CA . LEU A 1 265 ? 9.524 8.788 0.571 1.00 90.12 265 LEU A CA 1
ATOM 2030 C C . LEU A 1 265 ? 9.576 7.574 1.495 1.00 90.12 265 LEU A C 1
ATOM 2032 O O . LEU A 1 265 ? 10.367 6.663 1.261 1.00 90.12 265 LEU A O 1
ATOM 2036 N N . HIS A 1 266 ? 8.714 7.536 2.509 1.00 91.69 266 HIS A N 1
ATOM 2037 C CA . HIS A 1 266 ? 8.451 6.340 3.307 1.00 91.69 266 HIS A CA 1
ATOM 2038 C C . HIS A 1 266 ? 7.077 5.775 2.949 1.00 91.69 266 HIS A C 1
ATOM 2040 O O . HIS A 1 266 ? 6.060 6.230 3.464 1.00 91.69 266 HIS A O 1
ATOM 2046 N N . GLY A 1 267 ? 7.034 4.773 2.078 1.00 90.56 267 GLY A N 1
ATOM 2047 C CA . GLY A 1 267 ? 5.822 4.061 1.700 1.00 90.56 267 GLY A CA 1
ATOM 2048 C C . GLY A 1 267 ? 5.502 2.930 2.674 1.00 90.56 267 GLY A C 1
ATOM 2049 O O . GLY A 1 267 ? 6.286 1.995 2.823 1.00 90.56 267 GLY A O 1
ATOM 2050 N N . LEU A 1 268 ? 4.348 2.996 3.332 1.00 90.06 268 LEU A N 1
ATOM 2051 C CA . LEU A 1 268 ? 3.862 1.929 4.202 1.00 90.06 268 LEU A CA 1
ATOM 2052 C C . LEU A 1 268 ? 3.165 0.842 3.385 1.00 90.06 268 LEU A C 1
ATOM 2054 O O . LEU A 1 268 ? 2.385 1.140 2.481 1.00 90.06 268 LEU A O 1
ATOM 2058 N N . SER A 1 269 ? 3.403 -0.412 3.751 1.00 82.19 269 SER A N 1
ATOM 2059 C CA . SER A 1 269 ? 2.652 -1.562 3.250 1.00 82.19 269 SER A CA 1
ATOM 2060 C C . SER A 1 269 ? 2.410 -2.547 4.396 1.00 82.19 269 SER A C 1
ATOM 2062 O O . SER A 1 269 ? 3.167 -2.592 5.370 1.00 82.19 269 SER A O 1
ATOM 2064 N N . ASN A 1 270 ? 1.330 -3.319 4.282 1.00 82.88 270 ASN A N 1
ATOM 2065 C CA . ASN A 1 270 ? 0.974 -4.411 5.187 1.00 82.88 270 ASN A CA 1
ATOM 2066 C C . ASN A 1 270 ? 0.881 -4.040 6.679 1.00 82.88 270 ASN A C 1
ATOM 2068 O O . ASN A 1 270 ? 1.567 -4.655 7.499 1.00 82.88 270 ASN A O 1
ATOM 2072 N N . PRO A 1 271 ? 0.038 -3.071 7.077 1.00 89.25 271 PRO A N 1
ATOM 2073 C CA . PRO A 1 271 ? -0.275 -2.900 8.486 1.00 89.25 271 PRO A CA 1
ATOM 2074 C C . PRO A 1 271 ? -1.054 -4.132 8.978 1.00 89.25 271 PRO A C 1
ATOM 2076 O O . PRO A 1 271 ? -2.181 -4.378 8.551 1.00 89.25 271 PRO A O 1
ATOM 2079 N N . TYR A 1 272 ? -0.464 -4.917 9.875 1.00 92.12 272 TYR A N 1
ATOM 2080 C CA . TYR A 1 272 ? -1.168 -5.989 10.575 1.00 92.12 272 TYR A CA 1
ATOM 2081 C C . TYR A 1 272 ? -1.670 -5.447 11.910 1.00 92.12 272 TYR A C 1
ATOM 2083 O O . TYR A 1 272 ? -0.864 -5.175 12.799 1.00 92.12 272 TYR A O 1
ATOM 2091 N N . ILE A 1 273 ? -2.984 -5.231 12.018 1.00 93.06 273 ILE A N 1
ATOM 2092 C CA . ILE A 1 273 ? -3.611 -4.497 13.124 1.00 93.06 273 ILE A CA 1
ATOM 2093 C C . ILE A 1 273 ? -4.525 -5.427 13.920 1.00 93.06 273 ILE A C 1
ATOM 2095 O O . ILE A 1 273 ? -5.478 -5.995 13.386 1.00 93.06 273 ILE A O 1
ATOM 2099 N N . GLN A 1 274 ? -4.291 -5.511 15.226 1.00 91.31 274 GLN A N 1
ATOM 2100 C CA . GLN A 1 274 ? -5.173 -6.190 16.172 1.00 91.31 274 GLN A CA 1
ATOM 2101 C C . GLN A 1 274 ? -5.720 -5.181 17.177 1.00 91.31 274 GLN A C 1
ATOM 2103 O O . GLN A 1 274 ? -4.952 -4.524 17.876 1.00 91.31 274 GLN A O 1
ATOM 2108 N N . VAL A 1 275 ? -7.046 -5.057 17.253 1.00 90.69 275 VAL A N 1
ATOM 2109 C CA . VAL A 1 275 ? -7.737 -4.122 18.154 1.00 90.69 275 VAL A CA 1
ATOM 2110 C C . VAL A 1 275 ? -8.328 -4.892 19.334 1.00 90.69 275 VAL A C 1
ATOM 2112 O O . VAL A 1 275 ? -8.986 -5.913 19.149 1.00 90.69 275 VAL A O 1
ATOM 2115 N N . ARG A 1 276 ? -8.102 -4.396 20.553 1.00 88.50 276 ARG A N 1
ATOM 2116 C CA . ARG A 1 276 ? -8.577 -4.956 21.825 1.00 88.50 276 ARG A CA 1
ATOM 2117 C C . ARG A 1 276 ? -9.106 -3.827 22.710 1.00 88.50 276 ARG A C 1
ATOM 2119 O O . ARG A 1 276 ? -8.362 -3.223 23.481 1.00 88.50 276 ARG A O 1
ATOM 2126 N N . GLY A 1 277 ? -10.396 -3.518 22.585 1.00 88.94 277 GLY A N 1
ATOM 2127 C CA . GLY A 1 277 ? -11.005 -2.388 23.296 1.00 88.94 277 GLY A CA 1
ATOM 2128 C C . GLY A 1 277 ? -10.306 -1.069 22.947 1.00 88.94 277 GLY A C 1
ATOM 2129 O O . GLY A 1 277 ? -10.249 -0.694 21.780 1.00 88.94 277 GLY A O 1
ATOM 2130 N N . ASP A 1 278 ? -9.742 -0.393 23.951 1.00 92.12 278 ASP A N 1
ATOM 2131 C CA . ASP A 1 278 ? -8.991 0.866 23.796 1.00 92.12 278 ASP A CA 1
ATOM 2132 C C . ASP A 1 278 ? -7.475 0.666 23.585 1.00 92.12 278 ASP A C 1
ATOM 2134 O O . ASP A 1 278 ? -6.687 1.606 23.731 1.00 92.12 278 ASP A O 1
ATOM 2138 N N . ARG A 1 279 ? -7.039 -0.555 23.257 1.00 94.12 279 ARG A N 1
ATOM 2139 C CA . ARG A 1 279 ? -5.661 -0.888 22.870 1.00 94.12 279 ARG A CA 1
ATOM 2140 C C . ARG A 1 279 ? -5.619 -1.472 21.466 1.00 94.12 279 ARG A C 1
ATOM 2142 O O . ARG A 1 279 ? -6.550 -2.151 21.042 1.00 94.12 279 ARG A O 1
ATOM 2149 N N . ALA A 1 280 ? -4.519 -1.244 20.761 1.00 94.50 280 ALA A N 1
ATOM 2150 C CA . ALA A 1 280 ? -4.239 -1.928 19.510 1.00 94.50 280 ALA A CA 1
ATOM 2151 C C . ALA A 1 280 ? -2.754 -2.248 19.376 1.00 94.50 280 ALA A C 1
ATOM 2153 O O . ALA A 1 280 ? -1.913 -1.434 19.747 1.00 94.50 280 ALA A O 1
ATOM 2154 N N . ALA A 1 281 ? -2.451 -3.413 18.817 1.00 94.94 281 ALA A N 1
ATOM 2155 C CA . ALA A 1 281 ? -1.107 -3.824 18.443 1.00 94.94 281 ALA A CA 1
ATOM 2156 C C . ALA A 1 281 ? -0.974 -3.771 16.919 1.00 94.94 281 ALA A C 1
ATOM 2158 O O . ALA A 1 281 ? -1.881 -4.199 16.199 1.00 94.94 281 ALA A O 1
ATOM 2159 N N . VAL A 1 282 ? 0.137 -3.223 16.431 1.00 93.94 282 VAL A N 1
ATOM 2160 C CA . VAL A 1 282 ? 0.374 -3.022 15.002 1.00 93.94 282 VAL A CA 1
ATOM 2161 C C . VAL A 1 282 ? 1.790 -3.420 14.632 1.00 93.94 282 VAL A C 1
ATOM 2163 O O . VAL A 1 282 ? 2.757 -2.914 15.193 1.00 93.94 282 VAL A O 1
ATOM 2166 N N . GLU A 1 283 ? 1.915 -4.268 13.621 1.00 92.44 283 GLU A N 1
ATOM 2167 C CA . GLU A 1 283 ? 3.159 -4.460 12.882 1.00 92.44 283 GLU A CA 1
ATOM 2168 C C . GLU A 1 283 ? 3.034 -3.745 11.536 1.00 92.44 283 GLU A C 1
ATOM 2170 O O . GLU A 1 283 ? 2.040 -3.907 10.833 1.00 92.44 283 GLU A O 1
ATOM 2175 N N . THR A 1 284 ? 4.010 -2.912 11.178 1.00 90.31 284 THR A N 1
ATOM 21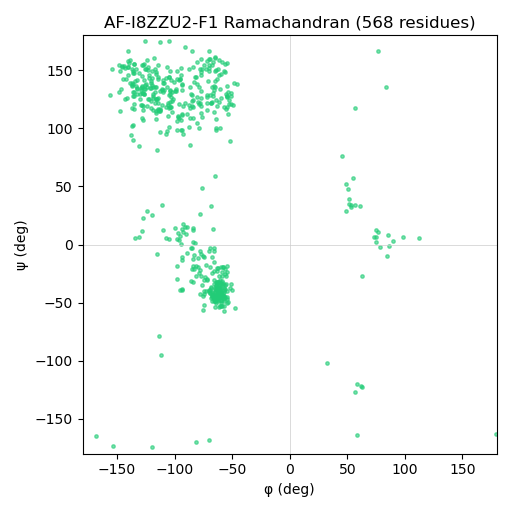76 C CA . THR A 1 284 ? 4.012 -2.186 9.898 1.00 90.31 284 THR A CA 1
ATOM 2177 C C . THR A 1 284 ? 5.362 -2.301 9.217 1.00 90.31 284 THR A C 1
ATOM 2179 O O . THR A 1 284 ? 6.394 -2.045 9.842 1.00 90.31 284 THR A O 1
ATOM 2182 N N . TYR A 1 285 ? 5.348 -2.607 7.919 1.00 88.69 285 TYR A N 1
ATOM 2183 C CA . TYR A 1 285 ? 6.523 -2.525 7.061 1.00 88.69 285 TYR A CA 1
ATOM 2184 C C . TYR A 1 285 ? 6.563 -1.187 6.325 1.00 88.69 285 TYR A C 1
ATOM 2186 O O . TYR A 1 285 ? 5.539 -0.656 5.889 1.00 88.69 285 TYR A O 1
ATOM 2194 N N . ALA A 1 286 ? 7.763 -0.640 6.175 1.00 87.69 286 ALA A N 1
ATOM 2195 C CA . ALA A 1 286 ? 7.991 0.605 5.463 1.00 87.69 286 ALA A CA 1
ATOM 2196 C C . ALA A 1 286 ? 9.111 0.437 4.439 1.00 87.69 286 ALA A C 1
ATOM 2198 O O . ALA A 1 286 ? 10.232 0.062 4.792 1.00 87.69 286 ALA A O 1
ATOM 2199 N N . LEU A 1 287 ? 8.800 0.773 3.191 1.00 88.81 287 LEU A N 1
ATOM 2200 C CA . LEU A 1 287 ? 9.759 1.032 2.131 1.00 88.81 287 LEU A CA 1
ATOM 2201 C C . LEU A 1 287 ? 10.219 2.491 2.237 1.00 88.81 287 LEU A C 1
ATOM 2203 O O . LEU A 1 287 ? 9.411 3.401 2.102 1.00 88.81 287 LEU A O 1
ATOM 2207 N N . GLY A 1 288 ? 11.505 2.723 2.458 1.00 88.56 288 GLY A N 1
ATOM 2208 C CA . GLY A 1 288 ? 12.131 4.040 2.415 1.00 88.56 288 GLY A CA 1
ATOM 2209 C C . GLY A 1 288 ? 12.925 4.228 1.128 1.00 88.56 288 GLY A C 1
ATOM 2210 O O . GLY A 1 288 ? 13.727 3.370 0.772 1.00 88.56 288 GLY A O 1
ATOM 2211 N N . VAL A 1 289 ? 12.745 5.361 0.460 1.00 87.12 289 VAL A N 1
ATOM 2212 C CA . VAL A 1 289 ? 13.582 5.811 -0.657 1.00 87.12 289 VAL A CA 1
ATOM 2213 C C . VAL A 1 289 ? 14.226 7.121 -0.249 1.00 87.12 289 VAL A C 1
ATOM 2215 O O . VAL A 1 289 ? 13.530 8.015 0.227 1.00 87.12 289 VAL A O 1
ATOM 2218 N N . ILE A 1 290 ? 15.543 7.223 -0.397 1.00 83.38 290 ILE A N 1
ATOM 2219 C CA . ILE A 1 290 ? 16.319 8.425 -0.086 1.00 83.38 290 ILE A CA 1
ATOM 2220 C C . ILE A 1 290 ? 17.298 8.653 -1.230 1.00 83.38 290 ILE A C 1
ATOM 2222 O O . ILE A 1 290 ? 18.170 7.817 -1.455 1.00 83.38 290 ILE A O 1
ATOM 2226 N N . ALA A 1 291 ? 17.158 9.768 -1.942 1.00 82.31 291 ALA A N 1
ATOM 2227 C CA . ALA A 1 291 ? 17.961 10.033 -3.128 1.00 82.31 291 ALA A CA 1
ATOM 2228 C C . ALA A 1 291 ? 18.075 11.543 -3.432 1.00 82.31 291 ALA A C 1
ATOM 2230 O O . ALA A 1 291 ? 17.049 12.225 -3.464 1.00 82.31 291 ALA A O 1
ATOM 2231 N N . PRO A 1 292 ? 19.276 12.112 -3.640 1.00 83.31 292 PRO A N 1
ATOM 2232 C CA . PRO A 1 292 ? 20.580 11.506 -3.383 1.00 83.31 292 PRO A CA 1
ATOM 2233 C C . PRO A 1 292 ? 20.909 11.449 -1.881 1.00 83.31 292 PRO A C 1
ATOM 2235 O O . PRO A 1 292 ? 20.460 12.289 -1.102 1.00 83.31 292 PRO A O 1
ATOM 2238 N N . TRP A 1 293 ? 21.747 10.504 -1.471 1.00 79.75 293 TRP A N 1
ATOM 2239 C CA . TRP A 1 293 ? 22.350 10.389 -0.143 1.00 79.75 293 TRP A CA 1
ATOM 2240 C C . TRP A 1 293 ? 23.851 10.669 -0.223 1.00 79.75 293 TRP A C 1
ATOM 2242 O O . TRP A 1 293 ? 24.537 10.149 -1.097 1.00 79.75 293 TRP A O 1
ATOM 2252 N N . LYS A 1 294 ? 24.368 11.494 0.691 1.00 78.31 294 LYS A N 1
ATOM 2253 C CA . LYS A 1 294 ? 25.806 11.778 0.799 1.00 78.31 294 LYS A CA 1
ATOM 2254 C C . LYS A 1 294 ? 26.421 10.817 1.812 1.00 78.31 294 LYS A C 1
ATOM 2256 O O . LYS A 1 294 ? 26.141 10.920 3.006 1.00 78.31 294 LYS A O 1
ATOM 2261 N N . GLU A 1 295 ? 27.246 9.900 1.335 1.00 77.81 295 GLU A N 1
ATOM 2262 C CA . GLU A 1 295 ? 27.969 8.951 2.173 1.00 77.81 295 GLU A CA 1
ATOM 2263 C C . GLU A 1 295 ? 29.094 9.640 2.967 1.00 77.81 295 GLU A C 1
ATOM 2265 O O . GLU A 1 295 ? 29.579 10.707 2.570 1.00 77.81 295 GLU A O 1
ATOM 2270 N N . PRO A 1 296 ? 29.558 9.047 4.087 1.00 77.75 296 PRO A N 1
ATOM 2271 C CA . PRO A 1 296 ? 30.635 9.620 4.901 1.00 77.75 296 PRO A CA 1
ATOM 2272 C C . PRO A 1 296 ? 31.957 9.839 4.153 1.00 77.75 296 PRO A C 1
ATOM 2274 O O . PRO A 1 296 ? 32.734 10.714 4.528 1.00 77.75 296 PRO A O 1
ATOM 2277 N N . ASP A 1 297 ? 32.221 9.054 3.107 1.00 79.56 297 ASP A N 1
ATOM 2278 C CA . ASP A 1 297 ? 33.404 9.185 2.250 1.00 79.56 297 ASP A CA 1
ATOM 2279 C C . ASP A 1 297 ? 33.253 10.267 1.161 1.00 79.56 297 ASP A C 1
ATOM 2281 O O . ASP A 1 297 ? 34.171 10.491 0.371 1.00 79.56 297 ASP A O 1
ATOM 2285 N N . GLY A 1 298 ? 32.110 10.961 1.136 1.00 78.62 298 GLY A N 1
ATOM 2286 C CA . GLY A 1 298 ? 31.779 12.006 0.174 1.00 78.62 298 GLY A CA 1
ATOM 2287 C C . GLY A 1 298 ? 31.168 11.492 -1.128 1.00 78.62 298 GLY A C 1
ATOM 2288 O O . GLY A 1 298 ? 30.828 12.312 -1.985 1.00 78.62 298 GLY A O 1
ATOM 2289 N N . THR A 1 299 ? 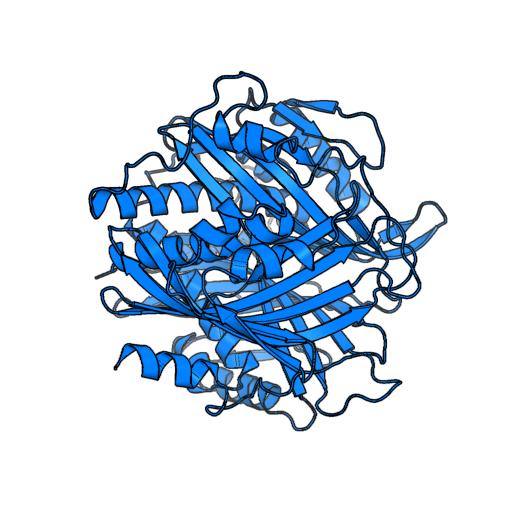31.006 10.175 -1.299 1.00 80.50 299 THR A N 1
ATOM 2290 C CA . THR A 1 299 ? 30.285 9.623 -2.450 1.00 80.50 299 THR A CA 1
ATOM 2291 C C . THR A 1 299 ? 28.790 9.913 -2.350 1.00 80.50 299 THR A C 1
ATOM 2293 O O . THR A 1 299 ? 28.246 10.162 -1.274 1.00 80.50 299 THR A O 1
ATOM 2296 N N . VAL A 1 300 ? 28.121 9.949 -3.503 1.00 79.12 300 VAL A N 1
ATOM 2297 C CA . VAL A 1 300 ? 26.679 10.173 -3.580 1.00 79.12 300 VAL A CA 1
ATOM 2298 C C . VAL A 1 300 ? 26.021 8.919 -4.128 1.00 79.12 300 VAL A C 1
ATOM 2300 O O . VAL A 1 300 ? 26.357 8.472 -5.225 1.00 79.12 300 VAL A O 1
ATOM 2303 N N . THR A 1 301 ? 25.098 8.363 -3.357 1.00 78.50 301 THR A N 1
ATOM 2304 C CA . THR A 1 301 ? 24.378 7.127 -3.658 1.00 78.50 301 THR A CA 1
ATOM 2305 C C . THR A 1 301 ? 22.880 7.364 -3.542 1.00 78.50 301 THR A C 1
ATOM 2307 O O . THR A 1 301 ? 22.431 8.233 -2.803 1.00 78.50 301 THR A O 1
ATOM 2310 N N . ASP A 1 302 ? 22.084 6.581 -4.252 1.00 83.75 302 ASP A N 1
ATOM 2311 C CA . ASP A 1 302 ? 20.642 6.525 -4.025 1.00 83.75 302 ASP A CA 1
ATOM 2312 C C . ASP A 1 302 ? 20.361 5.312 -3.137 1.00 83.75 302 ASP A C 1
ATOM 2314 O O . ASP A 1 302 ? 21.018 4.284 -3.276 1.00 83.75 302 ASP A O 1
ATOM 2318 N N . HIS A 1 303 ? 19.421 5.399 -2.198 1.00 81.75 303 HIS A N 1
ATOM 2319 C CA . HIS A 1 303 ? 19.112 4.293 -1.296 1.00 81.75 303 HIS A CA 1
ATOM 2320 C C . HIS A 1 303 ? 17.652 3.898 -1.332 1.00 81.75 303 HIS A C 1
ATOM 2322 O O . HIS A 1 303 ? 16.753 4.724 -1.189 1.00 81.75 303 HIS A O 1
ATOM 2328 N N . GLN A 1 304 ? 17.448 2.587 -1.379 1.00 85.00 304 GLN A N 1
ATOM 2329 C CA . GLN A 1 304 ? 16.185 1.956 -1.044 1.00 85.00 304 GLN A CA 1
ATOM 2330 C C . GLN A 1 304 ? 16.393 1.135 0.225 1.00 85.00 304 GLN A C 1
ATOM 2332 O O . GLN A 1 304 ? 17.384 0.414 0.367 1.00 85.00 304 GLN A O 1
ATOM 2337 N N . GLY A 1 305 ? 15.502 1.284 1.190 1.00 81.38 305 GLY A N 1
ATOM 2338 C CA . GLY A 1 305 ? 15.565 0.591 2.462 1.00 81.38 305 GLY A CA 1
ATOM 2339 C C . GLY A 1 305 ? 14.216 0.039 2.854 1.00 81.38 305 GLY A C 1
ATOM 2340 O O . GLY A 1 305 ? 13.175 0.540 2.451 1.00 81.38 305 GLY A O 1
ATOM 2341 N N . PHE A 1 306 ? 14.247 -0.994 3.671 1.00 83.25 306 PHE A N 1
ATOM 2342 C CA . PHE A 1 306 ? 13.068 -1.633 4.208 1.00 83.25 306 PHE A CA 1
ATOM 2343 C C . PHE A 1 306 ? 13.217 -1.680 5.710 1.00 83.25 306 PHE A C 1
ATOM 2345 O O . PHE A 1 306 ? 14.281 -2.019 6.218 1.00 83.25 306 PHE A O 1
ATOM 2352 N N . SER A 1 307 ? 12.169 -1.312 6.426 1.00 82.06 307 SER A N 1
ATOM 2353 C CA . SER A 1 307 ? 12.165 -1.309 7.884 1.00 82.06 307 SER A CA 1
ATOM 2354 C C . SER A 1 307 ? 10.831 -1.799 8.414 1.00 82.06 307 SER A C 1
ATOM 2356 O O . SER A 1 307 ? 9.853 -1.899 7.671 1.00 82.06 307 SER A O 1
ATOM 2358 N N . ARG A 1 308 ? 10.805 -2.103 9.710 1.00 86.81 308 ARG A N 1
ATOM 2359 C CA . ARG A 1 308 ? 9.606 -2.548 10.405 1.00 86.81 308 ARG A CA 1
ATOM 2360 C C . ARG A 1 308 ? 9.436 -1.791 11.717 1.00 86.81 308 ARG A C 1
ATOM 2362 O O . ARG A 1 308 ? 10.409 -1.547 12.428 1.00 86.81 308 ARG A O 1
ATOM 2369 N N . CYS A 1 309 ? 8.198 -1.457 12.052 1.00 90.19 309 CYS A N 1
ATOM 2370 C CA . CYS A 1 309 ? 7.822 -0.906 13.349 1.00 90.19 309 CYS A CA 1
ATOM 2371 C C . CYS A 1 309 ? 6.806 -1.822 14.027 1.00 90.19 309 CYS A C 1
ATOM 2373 O O . CYS A 1 309 ? 5.911 -2.349 13.364 1.00 90.19 309 CYS A O 1
ATOM 2375 N N . LEU A 1 310 ? 6.954 -1.973 15.340 1.00 92.62 310 LEU A N 1
ATOM 2376 C CA . LEU A 1 310 ? 5.959 -2.572 16.219 1.00 92.62 310 LEU A CA 1
ATOM 2377 C C . LEU A 1 310 ? 5.394 -1.479 17.114 1.00 92.62 310 LEU A C 1
ATOM 2379 O O . LEU A 1 310 ? 6.150 -0.856 17.863 1.00 92.62 310 LEU A O 1
ATOM 2383 N N . ASP A 1 311 ? 4.090 -1.258 17.035 1.00 94.88 311 ASP A N 1
ATOM 2384 C CA . ASP A 1 311 ? 3.398 -0.213 17.773 1.00 94.88 311 ASP A CA 1
ATOM 2385 C C . ASP A 1 311 ? 2.332 -0.806 18.690 1.00 94.88 311 ASP A C 1
ATOM 2387 O O . ASP A 1 311 ? 1.554 -1.667 18.287 1.00 94.88 311 ASP A O 1
ATOM 2391 N N . VAL A 1 312 ? 2.261 -0.283 19.911 1.00 96.12 312 VAL A N 1
ATOM 2392 C CA . VAL A 1 312 ? 1.076 -0.373 20.765 1.00 96.12 312 VAL A CA 1
ATOM 2393 C C . VAL A 1 312 ? 0.431 1.002 20.765 1.00 96.12 312 VAL A C 1
ATOM 2395 O O . VAL A 1 312 ? 1.056 1.993 21.160 1.00 96.12 312 VAL A O 1
ATOM 2398 N N . LEU A 1 313 ? -0.815 1.075 20.314 1.00 96.31 313 LEU A N 1
ATOM 2399 C CA . LEU A 1 313 ? -1.627 2.280 20.345 1.00 96.31 313 LEU A CA 1
ATOM 2400 C C . LEU A 1 313 ? -2.659 2.194 21.464 1.00 96.31 313 LEU A C 1
ATOM 2402 O O . LEU A 1 313 ? -3.165 1.126 21.804 1.00 96.31 313 LEU A O 1
ATOM 2406 N N . GLU A 1 314 ? -3.000 3.357 22.000 1.00 95.69 314 GLU A N 1
ATOM 2407 C CA . GLU A 1 314 ? -4.082 3.527 22.958 1.00 95.69 314 GLU A CA 1
ATOM 2408 C C . GLU A 1 314 ? -5.053 4.590 22.454 1.00 95.69 314 GLU A C 1
ATOM 2410 O O . GLU A 1 314 ? -4.633 5.655 21.982 1.00 95.69 314 GLU A O 1
ATOM 2415 N N . ARG A 1 315 ? -6.350 4.313 22.602 1.00 94.75 315 ARG A N 1
ATOM 2416 C CA . ARG A 1 315 ? -7.410 5.287 22.364 1.00 94.75 315 ARG A CA 1
ATOM 2417 C C . ARG A 1 315 ? -7.651 6.108 23.633 1.00 94.75 315 ARG A C 1
ATOM 2419 O O . ARG A 1 315 ? -8.057 5.562 24.652 1.00 94.75 315 ARG A O 1
ATOM 2426 N N . ARG A 1 316 ? -7.432 7.426 23.571 1.00 94.06 316 ARG A N 1
ATOM 2427 C CA . ARG A 1 316 ? -7.831 8.393 24.618 1.00 94.06 316 ARG A CA 1
ATOM 2428 C C . ARG A 1 316 ? -8.674 9.480 23.977 1.00 94.06 316 ARG A C 1
ATOM 2430 O O . ARG A 1 316 ? -8.321 9.951 22.899 1.00 94.06 316 ARG A O 1
ATOM 2437 N N . ASP A 1 317 ? -9.794 9.835 24.599 1.00 89.38 317 ASP A N 1
ATOM 2438 C CA . ASP A 1 317 ? -10.703 10.877 24.095 1.00 89.38 317 ASP A CA 1
ATOM 2439 C C . ASP A 1 317 ? -11.101 10.669 22.617 1.00 89.38 317 ASP A C 1
ATOM 2441 O O . ASP A 1 317 ? -11.147 11.600 21.815 1.00 89.38 317 ASP A O 1
ATOM 2445 N N . GLY A 1 318 ? -11.329 9.406 22.230 1.00 86.56 318 GLY A N 1
ATOM 2446 C CA . GLY A 1 318 ? -11.689 9.019 20.861 1.00 86.56 318 GLY A CA 1
ATOM 2447 C C . GLY A 1 318 ? -10.542 9.048 19.840 1.00 86.56 318 GLY A C 1
ATOM 2448 O O . GLY A 1 318 ? -10.792 8.841 18.655 1.00 86.56 318 GLY A O 1
ATOM 2449 N N . GLN A 1 319 ? -9.292 9.276 20.260 1.00 91.00 319 GLN A N 1
ATOM 2450 C CA . GLN A 1 319 ? -8.130 9.356 19.371 1.00 91.00 319 GLN A CA 1
ATOM 2451 C C . GLN A 1 319 ? -7.123 8.236 19.631 1.00 91.00 319 GLN A C 1
ATOM 2453 O O . GLN A 1 319 ? -6.611 8.090 20.742 1.00 91.00 319 GLN A O 1
ATOM 2458 N N . TRP A 1 320 ? -6.785 7.490 18.579 1.00 95.56 320 TRP A N 1
ATOM 2459 C CA . TRP A 1 320 ? -5.687 6.526 18.591 1.00 95.56 320 TRP A CA 1
ATOM 2460 C C . TRP A 1 320 ? -4.346 7.233 18.437 1.00 95.56 320 TRP A C 1
ATOM 2462 O O . TRP A 1 320 ? -4.095 7.887 17.421 1.00 95.56 320 TRP A O 1
ATOM 2472 N N . ARG A 1 321 ? -3.462 7.055 19.417 1.00 96.81 321 ARG A N 1
ATOM 2473 C CA . ARG A 1 321 ? -2.060 7.475 19.335 1.00 96.81 321 ARG A CA 1
ATOM 2474 C C . ARG A 1 321 ? -1.149 6.375 19.850 1.00 96.81 321 ARG A C 1
ATOM 2476 O O . ARG A 1 321 ? -1.555 5.528 20.644 1.00 96.81 321 ARG A O 1
ATOM 2483 N N . ILE A 1 322 ? 0.089 6.403 19.387 1.00 97.00 322 ILE A N 1
ATOM 2484 C CA . ILE A 1 322 ? 1.136 5.467 19.769 1.00 97.00 322 ILE A CA 1
ATOM 2485 C C . ILE A 1 322 ? 1.484 5.696 21.239 1.00 97.00 322 ILE A C 1
ATOM 2487 O O . ILE A 1 322 ? 1.863 6.800 21.636 1.00 97.00 322 ILE A O 1
ATOM 2491 N N . LEU A 1 323 ? 1.352 4.637 22.034 1.00 96.44 323 LEU A N 1
ATOM 2492 C CA . LEU A 1 323 ? 1.784 4.557 23.426 1.00 96.44 323 LEU A CA 1
ATOM 2493 C C . LEU A 1 323 ? 3.178 3.929 23.525 1.00 96.44 323 LEU A C 1
ATOM 2495 O O . LEU A 1 323 ? 4.003 4.377 24.321 1.00 96.44 323 LEU A O 1
ATOM 2499 N N . ARG A 1 324 ? 3.467 2.910 22.713 1.00 95.25 324 ARG A N 1
ATOM 2500 C CA . ARG A 1 324 ? 4.783 2.263 22.637 1.00 95.25 324 ARG A CA 1
ATOM 2501 C C . ARG A 1 324 ? 5.153 2.040 21.182 1.00 95.25 324 ARG A C 1
ATOM 2503 O O . ARG A 1 324 ? 4.308 1.608 20.408 1.00 95.25 324 ARG A O 1
ATOM 2510 N N . ARG A 1 325 ? 6.407 2.294 20.822 1.00 94.00 325 ARG A N 1
ATOM 2511 C CA . ARG A 1 325 ? 6.974 1.937 19.519 1.00 94.00 325 ARG A CA 1
ATOM 2512 C C . ARG A 1 325 ? 8.320 1.259 19.693 1.00 94.00 325 ARG A C 1
ATOM 2514 O O . ARG A 1 325 ? 9.187 1.787 20.383 1.00 94.00 325 ARG A O 1
ATOM 2521 N N . ARG A 1 326 ? 8.539 0.159 18.981 1.00 90.25 326 ARG A N 1
ATOM 2522 C CA . ARG A 1 326 ? 9.867 -0.410 18.730 1.00 90.25 326 ARG A CA 1
ATOM 2523 C C . ARG A 1 326 ? 10.145 -0.357 17.236 1.00 90.25 326 ARG A C 1
ATOM 2525 O O . ARG A 1 326 ? 9.476 -1.020 16.446 1.00 90.25 326 ARG A O 1
ATOM 2532 N N . ALA A 1 327 ? 11.121 0.454 16.843 1.00 86.88 327 ALA A N 1
ATOM 2533 C CA . ALA A 1 327 ? 11.606 0.477 15.470 1.00 86.88 327 ALA A CA 1
ATOM 2534 C C . ALA A 1 327 ? 12.642 -0.637 15.299 1.00 86.88 327 ALA A C 1
ATOM 2536 O O . ALA A 1 327 ? 13.751 -0.528 15.819 1.00 86.88 327 ALA A O 1
ATOM 2537 N N . ILE A 1 328 ? 12.279 -1.681 14.562 1.00 80.81 328 ILE A N 1
ATOM 2538 C CA . ILE A 1 328 ? 13.156 -2.815 14.283 1.00 80.81 328 ILE A CA 1
ATOM 2539 C C . ILE A 1 328 ? 14.079 -2.461 13.118 1.00 80.81 328 ILE A C 1
ATOM 2541 O O . ILE A 1 328 ? 13.720 -1.702 12.203 1.00 80.81 328 ILE A O 1
ATOM 2545 N N . GLY A 1 329 ? 15.311 -2.961 13.206 1.00 71.00 329 GLY A N 1
ATOM 2546 C CA . GLY A 1 329 ? 16.319 -2.797 12.176 1.00 71.00 329 GLY A CA 1
ATOM 2547 C C . GLY A 1 329 ? 15.851 -3.266 10.803 1.00 71.00 329 GLY A C 1
ATOM 2548 O O . GLY A 1 329 ? 14.912 -4.041 10.652 1.00 71.00 329 GLY A O 1
ATOM 2549 N N . GLY A 1 330 ? 16.479 -2.707 9.778 1.00 74.62 330 GLY A N 1
ATOM 2550 C CA . GLY A 1 330 ? 16.051 -2.860 8.402 1.00 74.62 330 GLY A CA 1
ATOM 2551 C C . GLY A 1 330 ? 17.228 -3.033 7.459 1.00 74.62 330 GLY A C 1
ATOM 2552 O O . GLY A 1 330 ? 18.351 -2.621 7.773 1.00 74.62 330 GLY A O 1
ATOM 2553 N N . TRP A 1 331 ? 16.959 -3.619 6.298 1.00 77.56 331 TRP A N 1
ATOM 2554 C CA . TRP A 1 331 ? 17.932 -3.751 5.222 1.00 77.56 331 TRP A CA 1
ATOM 2555 C C . TRP A 1 331 ? 17.910 -2.506 4.345 1.00 77.56 331 TRP A C 1
ATOM 2557 O O . TRP A 1 331 ? 16.841 -2.020 3.979 1.00 77.56 331 TRP A O 1
ATOM 2567 N N . SER A 1 332 ? 19.078 -1.984 3.989 1.00 79.62 332 SER A N 1
ATOM 2568 C CA . SER A 1 332 ? 19.196 -0.904 3.015 1.00 79.62 332 SER A CA 1
ATOM 2569 C C . SER A 1 332 ? 20.203 -1.259 1.946 1.00 79.62 332 SER A C 1
ATOM 2571 O O . SER A 1 332 ? 21.224 -1.886 2.212 1.00 79.62 332 SER A O 1
ATOM 2573 N N . GLN A 1 333 ? 19.913 -0.815 0.734 1.00 79.06 333 GLN A N 1
ATOM 2574 C CA . GLN A 1 333 ? 20.710 -1.081 -0.437 1.00 79.06 333 GLN A CA 1
ATOM 2575 C C . GLN A 1 333 ? 21.018 0.219 -1.183 1.00 79.06 333 GLN A C 1
ATOM 2577 O O . GLN A 1 333 ? 20.097 1.016 -1.393 1.00 79.06 333 GLN A O 1
ATOM 2582 N N . PRO A 1 334 ? 22.285 0.444 -1.583 1.00 77.19 334 PRO A N 1
ATOM 2583 C CA . PRO A 1 334 ? 22.589 1.429 -2.608 1.00 77.19 334 PRO A CA 1
ATOM 2584 C C . PRO A 1 334 ? 21.985 1.003 -3.955 1.00 77.19 334 PRO A C 1
ATOM 2586 O O . PRO A 1 334 ? 22.073 -0.157 -4.361 1.00 77.19 334 PRO A O 1
ATOM 2589 N N . GLN A 1 335 ? 21.365 1.953 -4.636 1.00 77.31 335 GLN A N 1
ATOM 2590 C CA . GLN A 1 335 ? 20.826 1.826 -5.981 1.00 77.31 335 GLN A CA 1
ATOM 2591 C C . GLN A 1 335 ? 21.878 2.228 -7.016 1.00 77.31 335 GLN A C 1
ATOM 2593 O O . GLN A 1 335 ? 22.944 2.755 -6.680 1.00 77.31 335 GLN A O 1
ATOM 2598 N N . LEU A 1 336 ? 21.590 1.957 -8.291 1.00 72.88 336 LEU A N 1
ATOM 2599 C CA . LEU A 1 336 ? 22.500 2.336 -9.362 1.00 72.88 336 LEU A CA 1
ATOM 2600 C C . LEU A 1 336 ? 22.666 3.859 -9.456 1.00 72.88 336 LEU A C 1
ATOM 2602 O O . LEU A 1 336 ? 21.682 4.589 -9.334 1.00 72.88 336 LEU A O 1
ATOM 2606 N N . PRO A 1 337 ? 23.884 4.347 -9.748 1.00 73.50 337 PRO A N 1
ATOM 2607 C CA . PRO A 1 337 ? 24.095 5.748 -10.079 1.00 73.50 337 PRO A CA 1
ATOM 2608 C C . PRO A 1 337 ? 23.274 6.187 -11.299 1.00 73.50 337 PRO A C 1
ATOM 2610 O O . PRO A 1 337 ? 22.952 5.382 -12.173 1.00 73.50 337 PRO A O 1
ATOM 2613 N N . GLY A 1 338 ? 23.013 7.491 -11.399 1.00 77.50 338 GLY A N 1
ATOM 2614 C CA . GLY A 1 338 ? 22.310 8.091 -12.538 1.00 77.50 338 GLY A CA 1
ATOM 2615 C C . GLY A 1 338 ? 20.822 8.339 -12.304 1.00 77.50 338 GLY A C 1
ATOM 2616 O O . GLY A 1 338 ? 20.138 8.758 -13.236 1.00 77.50 338 GLY A O 1
ATOM 2617 N N . GLY A 1 339 ? 20.329 8.126 -11.080 1.00 82.50 339 GLY A N 1
ATOM 2618 C CA . GLY A 1 339 ? 19.034 8.643 -10.669 1.00 82.50 339 GLY A CA 1
ATOM 2619 C C . GLY A 1 339 ? 18.969 10.163 -10.823 1.00 82.50 339 GLY A C 1
ATOM 2620 O O . GLY A 1 339 ? 19.979 10.871 -10.745 1.00 82.50 339 GLY A O 1
ATOM 2621 N N . THR A 1 340 ? 17.776 10.678 -11.100 1.00 85.12 340 THR A N 1
ATOM 2622 C CA . THR A 1 340 ? 17.576 12.115 -11.255 1.00 85.12 340 THR A CA 1
ATOM 2623 C C . THR A 1 340 ? 16.270 12.564 -10.634 1.00 85.12 340 THR A C 1
ATOM 2625 O O . THR A 1 340 ? 15.257 11.860 -10.662 1.00 85.12 340 THR A O 1
ATOM 2628 N N . ARG A 1 341 ? 16.292 13.776 -10.088 1.00 83.25 341 ARG A N 1
ATOM 2629 C CA . ARG A 1 341 ? 15.097 14.428 -9.572 1.00 83.25 341 ARG A CA 1
ATOM 2630 C C . ARG A 1 341 ? 14.281 14.960 -10.747 1.00 83.25 341 ARG A C 1
ATOM 2632 O O . ARG A 1 341 ? 14.832 15.593 -11.644 1.00 83.25 341 ARG A O 1
ATOM 2639 N N . TRP A 1 342 ? 12.980 14.692 -10.745 1.00 76.62 342 TRP A N 1
ATOM 2640 C CA . TRP A 1 342 ? 12.069 15.058 -11.835 1.00 76.62 342 TRP A CA 1
ATOM 2641 C C . TRP A 1 342 ? 10.940 15.998 -11.372 1.00 76.62 342 TRP A C 1
ATOM 2643 O O . TRP A 1 342 ? 9.880 16.060 -11.994 1.00 76.62 342 TRP A O 1
ATOM 2653 N N . ASP A 1 343 ? 11.157 16.772 -10.304 1.00 68.00 343 ASP A N 1
ATOM 2654 C CA . ASP A 1 343 ? 10.283 17.888 -9.940 1.00 68.00 343 ASP A CA 1
ATOM 2655 C C . ASP A 1 343 ? 10.796 19.208 -10.534 1.00 68.00 343 ASP A C 1
ATOM 2657 O O . ASP A 1 343 ? 11.975 19.544 -10.483 1.00 68.00 343 ASP A O 1
ATOM 2661 N N . ALA A 1 344 ? 9.893 19.970 -11.146 1.00 56.25 344 ALA A N 1
ATOM 2662 C CA . ALA A 1 344 ? 10.168 21.346 -11.537 1.00 56.25 344 ALA A CA 1
ATOM 2663 C C . ALA A 1 344 ? 9.579 22.254 -10.452 1.00 56.25 344 ALA A C 1
ATOM 2665 O O . ALA A 1 344 ? 8.364 22.347 -10.339 1.00 56.25 344 ALA A O 1
ATOM 2666 N N . GLU A 1 345 ? 10.446 22.847 -9.630 1.00 64.25 345 GLU A N 1
ATOM 2667 C CA . GLU A 1 345 ? 10.236 24.045 -8.787 1.00 64.25 345 GLU A CA 1
ATOM 2668 C C . GLU A 1 345 ? 9.176 24.004 -7.658 1.00 64.25 345 GLU A C 1
ATOM 2670 O O . GLU A 1 345 ? 9.356 24.684 -6.650 1.00 64.25 345 GLU A O 1
ATOM 2675 N N . VAL A 1 346 ? 8.119 23.190 -7.750 1.00 71.50 346 VAL A N 1
ATOM 2676 C CA . VAL A 1 346 ? 6.931 23.279 -6.875 1.00 71.50 346 VAL A CA 1
ATOM 2677 C C . VAL A 1 346 ? 6.963 22.386 -5.630 1.00 71.50 346 VAL A C 1
ATOM 2679 O O . VAL A 1 346 ? 6.133 22.556 -4.744 1.00 71.50 346 VAL A O 1
ATOM 2682 N N . SER A 1 347 ? 7.877 21.414 -5.544 1.00 80.12 347 SER A N 1
ATOM 2683 C CA . SER A 1 347 ? 7.929 20.460 -4.426 1.00 80.12 347 SER A CA 1
ATOM 2684 C C . SER A 1 347 ? 8.947 20.892 -3.370 1.00 80.12 347 SER A C 1
ATOM 2686 O O . SER A 1 347 ? 10.158 20.769 -3.577 1.00 80.12 347 SER A O 1
ATOM 2688 N N . THR A 1 348 ? 8.470 21.321 -2.204 1.00 82.62 348 THR A N 1
ATOM 2689 C CA . THR A 1 348 ? 9.301 21.647 -1.038 1.00 82.62 348 THR A CA 1
ATOM 2690 C C . THR A 1 348 ? 9.066 20.649 0.100 1.00 82.62 348 THR A C 1
ATOM 2692 O O . THR A 1 348 ? 8.249 19.733 0.027 1.00 82.62 348 THR A O 1
ATOM 2695 N N . ARG A 1 349 ? 9.847 20.771 1.175 1.00 81.06 349 ARG A N 1
ATOM 2696 C CA . ARG A 1 349 ? 9.690 19.952 2.390 1.00 81.06 349 ARG A CA 1
ATOM 2697 C C . ARG A 1 349 ? 9.181 20.765 3.570 1.00 81.06 349 ARG A C 1
ATOM 2699 O O . ARG A 1 349 ? 9.252 20.313 4.701 1.00 81.06 349 ARG A O 1
ATOM 2706 N N . ASP A 1 350 ? 8.715 21.976 3.315 1.00 81.06 350 ASP A N 1
ATOM 2707 C CA . ASP A 1 350 ? 8.144 22.857 4.322 1.00 81.06 350 ASP A CA 1
ATOM 2708 C C . ASP A 1 350 ? 6.696 23.187 3.964 1.00 81.06 350 ASP A C 1
ATOM 2710 O O . ASP A 1 350 ? 6.133 22.641 3.018 1.00 81.06 350 ASP A O 1
ATOM 2714 N N . ARG A 1 351 ? 6.076 24.081 4.736 1.00 84.06 351 ARG A N 1
ATOM 2715 C CA . ARG A 1 351 ? 4.660 24.427 4.577 1.00 84.06 351 ARG A CA 1
ATOM 2716 C C . ARG A 1 351 ? 4.312 25.128 3.263 1.00 84.06 351 ARG A C 1
ATOM 2718 O O . ARG A 1 351 ? 3.136 25.352 3.032 1.00 84.06 351 ARG A O 1
ATOM 2725 N N . ARG A 1 352 ? 5.295 25.468 2.423 1.00 84.75 352 ARG A N 1
ATOM 2726 C CA . ARG A 1 352 ? 5.048 25.980 1.066 1.00 84.75 352 ARG A CA 1
ATOM 2727 C C . ARG A 1 352 ? 4.735 24.858 0.078 1.00 84.75 352 ARG A C 1
ATOM 2729 O O . ARG A 1 352 ? 4.330 25.145 -1.042 1.00 84.75 352 ARG A O 1
ATOM 2736 N N . ASP A 1 353 ? 4.953 23.600 0.463 1.00 86.31 353 ASP A N 1
ATOM 2737 C CA . ASP A 1 353 ? 4.678 22.476 -0.416 1.00 86.31 353 ASP A CA 1
ATOM 2738 C C . ASP A 1 353 ? 3.169 22.366 -0.693 1.00 86.31 353 ASP A C 1
ATOM 2740 O O . ASP A 1 353 ? 2.373 22.397 0.255 1.00 86.31 353 ASP A O 1
ATOM 2744 N N . PRO A 1 354 ? 2.749 22.131 -1.949 1.00 85.94 354 PRO A N 1
ATOM 2745 C CA . PRO A 1 354 ? 1.340 21.968 -2.300 1.00 85.94 354 PRO A CA 1
ATOM 2746 C C . PRO A 1 354 ? 0.609 20.878 -1.495 1.00 85.94 354 PRO A C 1
ATOM 2748 O O . PRO A 1 354 ? -0.607 20.950 -1.328 1.00 85.94 354 PRO A O 1
ATOM 2751 N N . SER A 1 355 ? 1.322 19.890 -0.937 1.00 84.50 355 SER A N 1
ATOM 2752 C CA . SER A 1 355 ? 0.736 18.864 -0.056 1.00 84.50 355 SER A CA 1
ATOM 2753 C C . SER A 1 355 ? 0.203 19.387 1.280 1.00 84.50 355 SER A C 1
ATOM 2755 O O . SER A 1 355 ? -0.515 18.660 1.964 1.00 84.50 355 SER A O 1
ATOM 2757 N N . TYR A 1 356 ? 0.548 20.607 1.695 1.00 83.94 356 TYR A N 1
ATOM 2758 C CA . TYR A 1 356 ? -0.093 21.248 2.844 1.00 83.94 356 TYR A CA 1
ATOM 2759 C C . TYR A 1 356 ? -1.393 21.949 2.432 1.00 83.94 356 TYR A C 1
ATOM 2761 O O . TYR A 1 356 ? -2.367 21.915 3.174 1.00 83.94 356 TYR A O 1
ATOM 2769 N N . HIS A 1 357 ? -1.462 22.478 1.215 1.00 83.06 357 HIS A N 1
ATOM 2770 C CA . HIS A 1 357 ? -2.639 23.196 0.721 1.00 83.06 357 HIS A CA 1
ATOM 2771 C C . HIS A 1 357 ? -3.713 22.276 0.126 1.00 83.06 357 HIS A C 1
ATOM 2773 O O . HIS A 1 357 ? -4.887 22.633 0.103 1.00 83.06 357 HIS A O 1
ATOM 2779 N N . VAL A 1 358 ? -3.354 21.050 -0.280 1.00 79.69 358 VAL A N 1
ATOM 2780 C CA . VAL A 1 358 ? -4.311 20.051 -0.798 1.00 79.69 358 VAL A CA 1
ATOM 2781 C C . VAL A 1 358 ? -5.501 19.836 0.144 1.00 79.69 358 VAL A C 1
ATOM 2783 O O . VAL A 1 358 ? -6.633 19.697 -0.308 1.00 79.69 358 VAL A O 1
ATOM 2786 N N . PHE A 1 359 ? -5.277 19.854 1.461 1.00 77.56 359 PHE A N 1
ATOM 2787 C CA . PHE A 1 359 ? -6.307 19.623 2.482 1.00 77.56 359 PHE A CA 1
ATOM 2788 C C . PHE A 1 359 ? -7.228 20.833 2.713 1.00 77.56 359 PHE A C 1
ATOM 2790 O O . PHE A 1 359 ? -8.243 20.734 3.405 1.00 77.56 359 PHE A O 1
ATOM 2797 N N . GLU A 1 360 ? -6.918 21.981 2.115 1.00 78.12 360 GLU A N 1
ATOM 2798 C CA . GLU A 1 360 ? -7.794 23.154 2.104 1.00 78.12 360 GLU A CA 1
ATOM 2799 C C . GLU A 1 360 ? -8.868 23.023 1.011 1.00 78.12 360 GLU A C 1
ATOM 2801 O O . GLU A 1 360 ? -9.983 23.510 1.201 1.00 78.12 360 GLU A O 1
ATOM 2806 N N . TRP A 1 361 ? -8.597 22.269 -0.066 1.00 77.94 361 TRP A N 1
ATOM 2807 C CA . TRP A 1 361 ? -9.492 22.118 -1.225 1.00 77.94 361 TRP A CA 1
ATOM 2808 C C . TRP A 1 361 ? -10.857 21.519 -0.880 1.00 77.94 361 TRP A C 1
ATOM 2810 O O . TRP A 1 361 ? -11.876 21.959 -1.404 1.00 77.94 361 TRP A O 1
ATOM 2820 N N . ALA A 1 362 ? -10.920 20.555 0.042 1.00 72.31 362 ALA A N 1
ATOM 2821 C CA . ALA A 1 362 ? -12.199 19.993 0.479 1.00 72.31 362 ALA A CA 1
ATOM 2822 C C . ALA A 1 362 ? -13.069 21.001 1.264 1.00 72.31 362 ALA A C 1
ATOM 2824 O O . ALA A 1 362 ? -14.230 20.724 1.545 1.00 72.31 362 ALA A O 1
ATOM 2825 N N . GLY A 1 363 ? -12.519 22.158 1.662 1.00 66.50 363 GLY A N 1
ATOM 2826 C CA . GLY A 1 363 ? -13.253 23.250 2.309 1.00 66.50 363 GLY A CA 1
ATOM 2827 C C . GLY A 1 363 ? -13.772 24.333 1.356 1.00 66.50 363 GLY A C 1
ATOM 2828 O O . GLY A 1 363 ? -14.553 25.176 1.791 1.00 66.50 363 GLY A O 1
ATOM 2829 N N . THR A 1 364 ? -13.358 24.338 0.085 1.00 63.28 364 THR A N 1
ATOM 2830 C CA . THR A 1 364 ? -13.720 25.379 -0.889 1.00 63.28 364 THR A CA 1
ATOM 2831 C C . THR A 1 364 ? -14.814 24.876 -1.828 1.00 63.28 364 THR A C 1
ATOM 2833 O O . THR A 1 364 ? -14.593 23.958 -2.614 1.00 63.28 364 THR A O 1
ATOM 2836 N N . THR A 1 365 ? -16.008 25.468 -1.756 1.00 53.59 365 THR A N 1
ATOM 2837 C CA . THR A 1 365 ? -17.165 25.082 -2.588 1.00 53.59 365 THR A CA 1
ATOM 2838 C C . THR A 1 365 ? -17.139 25.679 -3.995 1.00 53.59 365 THR A C 1
ATOM 2840 O O . THR A 1 365 ? -17.807 25.155 -4.882 1.00 53.59 365 THR A O 1
ATOM 2843 N N . ASP A 1 366 ? -16.355 26.737 -4.214 1.00 47.28 366 ASP A N 1
ATOM 2844 C CA . ASP A 1 366 ? -16.300 27.485 -5.468 1.00 47.28 366 ASP A CA 1
ATOM 2845 C C . ASP A 1 366 ? -14.853 27.648 -5.948 1.00 47.28 366 ASP A C 1
ATOM 2847 O O . ASP A 1 366 ? -13.980 28.043 -5.179 1.00 47.28 366 ASP A O 1
ATOM 2851 N N . SER A 1 367 ? -14.647 27.401 -7.246 1.00 46.97 367 SER A N 1
ATOM 2852 C CA . SER A 1 367 ? -13.399 27.427 -8.035 1.00 46.97 367 SER A CA 1
ATOM 2853 C C . SER A 1 367 ? -12.516 26.167 -8.016 1.00 46.97 367 SER A C 1
ATOM 2855 O O . SER A 1 367 ? -12.284 25.523 -6.998 1.00 46.97 367 SER A O 1
ATOM 2857 N N . THR A 1 368 ? -12.041 25.795 -9.212 1.00 52.97 368 THR A N 1
ATOM 2858 C CA . THR A 1 368 ? -10.867 24.932 -9.398 1.00 52.97 368 THR A CA 1
ATOM 2859 C C . THR A 1 368 ? -9.733 25.520 -8.560 1.00 52.97 368 THR A C 1
ATOM 2861 O O . THR A 1 368 ? -9.482 26.715 -8.727 1.00 52.97 368 THR A O 1
ATOM 2864 N N . PRO A 1 369 ? -9.055 24.747 -7.690 1.00 56.03 369 PRO A N 1
ATOM 2865 C CA . PRO A 1 369 ? -7.898 25.263 -6.970 1.00 56.03 369 PRO A CA 1
ATOM 2866 C C . PRO A 1 369 ? -6.930 25.892 -7.974 1.00 56.03 369 PRO A C 1
ATOM 2868 O O . PRO A 1 369 ? -6.649 25.273 -9.005 1.00 56.03 369 PRO A O 1
ATOM 2871 N N . GLU A 1 370 ? -6.468 27.123 -7.730 1.00 54.19 370 GLU A N 1
ATOM 2872 C CA . GLU A 1 370 ? -5.456 27.737 -8.592 1.00 54.19 370 GLU A CA 1
ATOM 2873 C C . GLU A 1 370 ? -4.255 26.787 -8.643 1.00 54.19 370 GLU A C 1
ATOM 2875 O O . GLU A 1 370 ? -3.653 26.471 -7.615 1.00 54.19 370 GLU A O 1
ATOM 2880 N N . ALA A 1 371 ? -3.962 26.267 -9.840 1.00 44.31 371 ALA A N 1
ATOM 2881 C CA . ALA A 1 371 ? -3.021 25.166 -10.040 1.00 44.31 371 ALA A CA 1
ATOM 2882 C C . ALA A 1 371 ? -1.610 25.476 -9.507 1.00 44.31 371 ALA A C 1
ATOM 2884 O O . ALA A 1 371 ? -0.864 24.544 -9.202 1.00 44.31 371 ALA A O 1
ATOM 2885 N N . ASP A 1 372 ? -1.295 26.762 -9.319 1.00 44.50 372 ASP A N 1
ATOM 2886 C CA . ASP A 1 372 ? 0.035 27.291 -9.025 1.00 44.50 372 ASP A CA 1
ATOM 2887 C C . ASP A 1 372 ? 0.090 28.131 -7.740 1.00 44.50 372 ASP A C 1
ATOM 2889 O O . ASP A 1 372 ? 0.912 29.038 -7.640 1.00 44.50 372 ASP A O 1
ATOM 2893 N N . GLY A 1 373 ? -0.769 27.856 -6.752 1.00 39.91 373 GLY A N 1
ATOM 2894 C CA . GLY A 1 373 ? -0.801 28.569 -5.469 1.00 39.91 373 GLY A CA 1
ATOM 2895 C C . GLY A 1 373 ? 0.450 28.389 -4.591 1.00 39.91 373 GLY A C 1
ATOM 2896 O O . GLY A 1 373 ? 0.347 27.936 -3.456 1.00 39.91 373 GLY A O 1
ATOM 2897 N N . ALA A 1 374 ? 1.636 28.760 -5.074 1.00 32.28 374 ALA A N 1
ATOM 2898 C CA . ALA A 1 374 ? 2.646 29.343 -4.211 1.00 32.28 374 ALA A CA 1
ATOM 2899 C C . ALA A 1 374 ? 2.123 30.733 -3.810 1.00 32.28 374 ALA A C 1
ATOM 2901 O O . ALA A 1 374 ? 1.733 31.501 -4.693 1.00 32.28 374 ALA A O 1
ATOM 2902 N N . PRO A 1 375 ? 2.087 31.096 -2.516 1.00 29.36 375 PRO A N 1
ATOM 2903 C CA . PRO A 1 375 ? 1.702 32.446 -2.134 1.00 29.36 375 PRO A CA 1
ATOM 2904 C C . PRO A 1 375 ? 2.650 33.426 -2.830 1.00 29.36 375 PRO A C 1
ATOM 2906 O O . PRO A 1 375 ? 3.866 33.382 -2.628 1.00 29.36 375 PRO A O 1
ATOM 2909 N N . THR A 1 376 ? 2.102 34.299 -3.679 1.00 29.50 376 THR A N 1
ATOM 2910 C CA . THR A 1 376 ? 2.849 35.423 -4.243 1.00 29.50 376 THR A CA 1
ATOM 2911 C C . THR A 1 376 ? 3.447 36.209 -3.083 1.00 29.50 376 THR A C 1
ATOM 2913 O O . THR A 1 376 ? 2.743 36.550 -2.133 1.00 29.50 376 THR A O 1
ATOM 2916 N N . THR A 1 377 ? 4.751 36.457 -3.139 1.00 32.91 377 THR A N 1
ATOM 2917 C CA . THR A 1 377 ? 5.606 36.941 -2.044 1.00 32.91 377 THR A CA 1
ATOM 2918 C C . THR A 1 377 ? 5.344 38.383 -1.586 1.00 32.91 377 THR A C 1
ATOM 2920 O O . THR A 1 377 ? 6.285 39.060 -1.191 1.00 32.91 377 THR A O 1
ATOM 2923 N N . ASP A 1 378 ? 4.107 38.878 -1.620 1.00 29.72 378 ASP A N 1
ATOM 2924 C CA . ASP A 1 378 ? 3.793 40.265 -1.248 1.00 29.72 378 ASP A CA 1
ATOM 2925 C C . ASP A 1 378 ? 2.684 40.390 -0.194 1.00 29.72 378 ASP A C 1
ATOM 2927 O O . ASP A 1 378 ? 2.016 41.410 -0.049 1.00 29.72 378 ASP A O 1
ATOM 2931 N N . SER A 1 379 ? 2.473 39.336 0.591 1.00 30.41 379 SER A N 1
ATOM 2932 C CA . SER A 1 379 ? 1.649 39.405 1.795 1.00 30.41 379 SER A CA 1
ATOM 2933 C C . SER A 1 379 ? 2.346 38.653 2.915 1.00 30.41 379 SER A C 1
ATOM 2935 O O . SER A 1 379 ? 2.356 37.424 2.958 1.00 30.41 379 SER A O 1
ATOM 2937 N N . THR A 1 380 ? 2.975 39.402 3.818 1.00 26.33 380 THR A N 1
ATOM 2938 C CA . THR A 1 380 ? 3.429 38.893 5.112 1.00 26.33 380 THR A CA 1
ATOM 2939 C C . THR A 1 380 ? 2.234 38.213 5.788 1.00 26.33 380 THR A C 1
ATOM 2941 O O . THR A 1 380 ? 1.224 38.889 5.991 1.00 26.33 380 THR A O 1
ATOM 2944 N N . PRO A 1 381 ? 2.286 36.913 6.129 1.00 30.16 381 PRO A N 1
ATOM 2945 C CA . PRO A 1 381 ? 1.184 36.292 6.845 1.00 30.16 381 PRO A CA 1
ATOM 2946 C C . PRO A 1 381 ? 1.082 36.960 8.216 1.00 30.16 381 PRO A C 1
ATOM 2948 O O . PRO A 1 381 ? 2.067 37.000 8.959 1.00 30.16 381 PRO A O 1
ATOM 2951 N N . GLU A 1 382 ? -0.088 37.501 8.559 1.00 28.61 382 GLU A N 1
ATOM 2952 C CA . GLU A 1 382 ? -0.386 37.834 9.950 1.00 28.61 382 GLU A CA 1
ATOM 2953 C C . GLU A 1 382 ? -0.199 36.566 10.792 1.00 28.61 382 GLU A C 1
ATOM 2955 O O . GLU A 1 382 ? -0.696 35.491 10.450 1.00 28.61 382 GLU A O 1
ATOM 2960 N N . ALA A 1 383 ? 0.557 36.691 11.881 1.00 31.61 383 ALA A N 1
ATOM 2961 C CA . ALA A 1 383 ? 1.116 35.590 12.665 1.00 31.61 383 ALA A CA 1
ATOM 2962 C C . ALA A 1 383 ? 0.090 34.703 13.410 1.00 31.61 383 ALA A C 1
ATOM 2964 O O . ALA A 1 383 ? 0.495 33.925 14.269 1.00 31.61 383 ALA A O 1
ATOM 2965 N N . ASP A 1 384 ? -1.207 34.794 13.100 1.00 29.81 384 ASP A N 1
ATOM 2966 C CA . ASP A 1 384 ? -2.282 34.194 13.905 1.00 29.81 384 ASP A CA 1
ATOM 2967 C C . ASP A 1 384 ? -3.314 33.364 13.113 1.00 29.81 384 ASP A C 1
ATOM 2969 O O . ASP A 1 384 ? -4.281 32.860 13.677 1.00 29.81 384 ASP A O 1
ATOM 2973 N N . SER A 1 385 ? -3.105 33.135 11.810 1.00 33.25 385 SER A N 1
ATOM 2974 C CA . SER A 1 385 ? -3.891 32.158 11.033 1.00 33.25 385 SER A CA 1
ATOM 2975 C C . SER A 1 385 ? -2.989 31.021 10.557 1.00 33.25 385 SER A C 1
ATOM 2977 O O . SER A 1 385 ? -2.461 31.010 9.453 1.00 33.25 385 SER A O 1
ATOM 2979 N N . THR A 1 386 ? -2.731 30.063 11.447 1.00 33.19 386 THR A N 1
ATOM 2980 C CA . THR A 1 386 ? -1.895 28.897 11.131 1.00 33.19 386 THR A CA 1
ATOM 2981 C C . THR A 1 386 ? -2.702 27.888 10.299 1.00 33.19 386 THR A C 1
ATOM 2983 O O . THR A 1 386 ? -3.696 27.375 10.818 1.00 33.19 386 THR A O 1
ATOM 2986 N N . PRO A 1 387 ? -2.302 27.539 9.059 1.00 37.09 387 PRO A N 1
ATOM 2987 C CA . PRO A 1 387 ? -2.956 26.474 8.301 1.00 37.09 387 PRO A CA 1
ATOM 2988 C C . PRO A 1 387 ? -2.863 25.140 9.056 1.00 37.09 387 PRO A C 1
ATOM 2990 O O . PRO A 1 387 ? -1.781 24.711 9.462 1.00 37.09 387 PRO A O 1
ATOM 2993 N N . THR A 1 388 ? -4.004 24.488 9.276 1.00 45.09 388 THR A N 1
ATOM 2994 C CA . THR A 1 388 ? -4.192 23.274 10.099 1.00 45.09 388 THR A CA 1
ATOM 2995 C C . THR A 1 388 ? -3.894 21.956 9.363 1.00 45.09 388 THR A C 1
ATOM 2997 O O . THR A 1 388 ? -4.205 20.875 9.866 1.00 45.09 388 THR A O 1
ATOM 3000 N N . ALA A 1 389 ? -3.272 22.032 8.186 1.00 42.12 389 ALA A N 1
ATOM 3001 C CA . ALA A 1 389 ? -3.121 20.948 7.222 1.00 42.12 389 ALA A CA 1
ATOM 3002 C C . ALA A 1 389 ? -2.492 19.659 7.786 1.00 42.12 389 ALA A 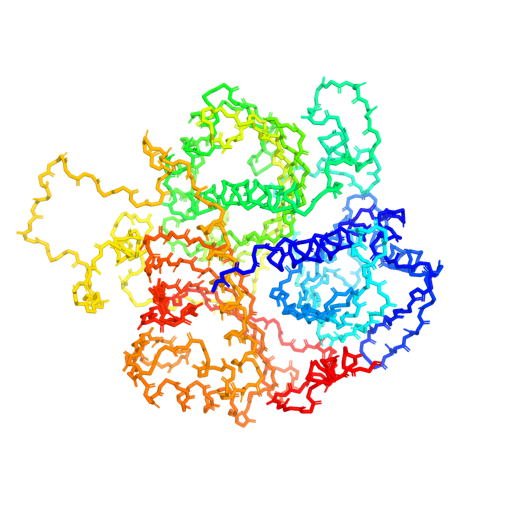C 1
ATOM 3004 O O . ALA A 1 389 ? -1.339 19.636 8.221 1.00 42.12 389 ALA A O 1
ATOM 3005 N N . GLY A 1 390 ? -3.254 18.561 7.747 1.00 48.94 390 GLY A N 1
ATOM 3006 C CA . GLY A 1 390 ? -2.805 17.216 8.129 1.00 48.94 390 GLY A CA 1
ATOM 3007 C C . GLY A 1 390 ? -2.737 16.933 9.637 1.00 48.94 390 GLY A C 1
ATOM 3008 O O . GLY A 1 390 ? -2.428 15.803 10.024 1.00 48.94 390 GLY A O 1
ATOM 3009 N N . ARG A 1 391 ? -3.045 17.910 10.502 1.00 50.31 391 ARG A N 1
ATOM 3010 C CA . ARG A 1 391 ? -3.143 17.705 11.956 1.00 50.31 391 ARG A CA 1
ATOM 3011 C C . ARG A 1 391 ? -4.502 17.085 12.292 1.00 50.31 391 ARG A C 1
ATOM 3013 O O . ARG A 1 391 ? -5.523 17.521 11.771 1.00 50.31 391 ARG A O 1
ATOM 3020 N N . ALA A 1 392 ? -4.538 16.110 13.204 1.00 42.50 392 ALA A N 1
ATOM 3021 C CA . ALA A 1 392 ? -5.807 15.694 13.804 1.00 42.50 392 ALA A CA 1
ATOM 3022 C C . ALA A 1 392 ? -6.501 16.941 14.401 1.00 42.50 392 ALA A C 1
ATOM 3024 O O . ALA A 1 392 ? -5.841 17.669 15.154 1.00 42.50 392 ALA A O 1
ATOM 3025 N N . PRO A 1 393 ? -7.771 17.240 14.066 1.00 39.91 393 PRO A N 1
ATOM 3026 C CA . PRO A 1 393 ? -8.433 18.445 14.550 1.00 39.91 393 PRO A CA 1
ATOM 3027 C C . PRO A 1 393 ? -8.366 18.524 16.081 1.00 39.91 393 PRO A C 1
ATOM 3029 O O . PRO A 1 393 ? -8.568 17.528 16.780 1.00 39.91 393 PRO A O 1
ATOM 3032 N N . ALA A 1 394 ? -8.069 19.722 16.601 1.00 37.34 394 ALA A N 1
ATOM 3033 C CA . ALA A 1 394 ? -7.949 19.993 18.040 1.00 37.34 394 ALA A CA 1
ATOM 3034 C C . ALA A 1 394 ? -9.252 19.702 18.812 1.00 37.34 394 ALA A C 1
ATOM 3036 O O . ALA A 1 394 ? -9.221 19.469 20.016 1.00 37.34 394 ALA A O 1
ATOM 3037 N N . THR A 1 395 ? -10.376 19.643 18.098 1.00 35.78 395 THR A N 1
ATOM 3038 C CA . THR A 1 395 ? -11.655 19.088 18.543 1.00 35.78 395 THR A CA 1
ATOM 3039 C C . THR A 1 395 ? -12.160 18.145 17.457 1.00 35.78 395 THR A C 1
ATOM 3041 O O . THR A 1 395 ? -12.903 18.553 16.567 1.00 35.78 395 THR A O 1
ATOM 3044 N N . ALA A 1 396 ? -11.699 16.895 17.476 1.00 39.06 396 ALA A N 1
ATOM 3045 C CA . ALA A 1 396 ? -12.258 15.858 16.622 1.00 39.06 396 ALA A CA 1
ATOM 3046 C C . ALA A 1 396 ? -13.717 15.620 17.033 1.00 39.06 396 ALA A C 1
ATOM 3048 O O . ALA A 1 396 ? -13.993 14.932 18.014 1.00 39.06 396 ALA A O 1
ATOM 3049 N N . THR A 1 397 ? -14.665 16.186 16.287 1.00 43.38 397 THR A N 1
ATOM 3050 C CA . THR A 1 397 ? -15.960 15.524 16.148 1.00 43.38 397 THR A CA 1
ATOM 3051 C C . THR A 1 397 ? -15.658 14.112 15.651 1.00 43.38 397 THR A C 1
ATOM 3053 O O . THR A 1 397 ? -14.850 13.936 14.739 1.00 43.38 397 THR A O 1
ATOM 3056 N N . ALA A 1 398 ? -16.195 13.101 16.334 1.00 52.53 398 ALA A N 1
ATOM 3057 C CA . ALA A 1 398 ? -15.917 11.705 16.023 1.00 52.53 398 ALA A CA 1
ATOM 3058 C C . ALA A 1 398 ? -16.104 11.457 14.517 1.00 52.53 398 ALA A C 1
ATOM 3060 O O . ALA A 1 398 ? -17.193 11.682 13.993 1.00 52.53 398 ALA A O 1
ATOM 3061 N N . THR A 1 399 ? -15.041 11.026 13.830 1.00 66.06 399 THR A N 1
ATOM 3062 C CA . THR A 1 399 ? -15.097 10.627 12.419 1.00 66.06 399 THR A CA 1
ATOM 3063 C C . THR A 1 399 ? -16.226 9.622 12.238 1.00 66.06 399 THR A C 1
ATOM 3065 O O . THR A 1 399 ? -16.197 8.569 12.885 1.00 66.06 399 THR A O 1
ATOM 3068 N N . SER A 1 400 ? -17.204 9.923 11.386 1.00 81.19 400 SER A N 1
ATOM 3069 C CA . SER A 1 400 ? -18.366 9.052 11.205 1.00 81.19 400 SER A CA 1
ATOM 3070 C C . SER A 1 400 ? -17.976 7.748 10.489 1.00 81.19 400 SER A C 1
ATOM 3072 O O . SER A 1 400 ? -16.937 7.672 9.825 1.00 81.19 400 SER A O 1
ATOM 3074 N N . LEU A 1 401 ? -18.801 6.701 10.610 1.00 84.25 401 LEU A N 1
ATOM 3075 C CA . LEU A 1 401 ? -18.617 5.463 9.833 1.00 84.25 401 LEU A CA 1
ATOM 3076 C C . LEU A 1 401 ? -18.705 5.725 8.320 1.00 84.25 401 LEU A C 1
ATOM 3078 O O . LEU A 1 401 ? -18.006 5.083 7.531 1.00 84.25 401 LEU A O 1
ATOM 3082 N N . GLU A 1 402 ? -19.519 6.707 7.923 1.00 84.31 402 GLU A N 1
ATOM 3083 C CA . GLU A 1 402 ? -19.617 7.167 6.539 1.00 84.31 402 GLU A CA 1
ATOM 3084 C C . GLU A 1 402 ? -18.298 7.780 6.066 1.00 84.31 402 GLU A C 1
ATOM 3086 O O . GLU A 1 402 ? -17.827 7.430 4.986 1.00 84.31 402 GLU A O 1
ATOM 3091 N N . ASP A 1 403 ? -17.647 8.609 6.889 1.00 86.81 403 ASP A N 1
ATOM 3092 C CA . ASP A 1 403 ? -16.364 9.211 6.521 1.00 86.81 403 ASP A CA 1
ATOM 3093 C C . ASP A 1 403 ? -15.289 8.140 6.340 1.00 86.81 403 ASP A C 1
ATOM 3095 O O . ASP A 1 403 ? -14.483 8.225 5.419 1.00 86.81 403 ASP A O 1
ATOM 3099 N N . VAL A 1 404 ? -15.206 7.142 7.228 1.00 84.94 404 VAL A N 1
ATOM 3100 C CA . VAL A 1 404 ? -14.193 6.080 7.085 1.00 84.94 404 VAL A CA 1
ATOM 3101 C C . VAL A 1 404 ? -14.443 5.257 5.824 1.00 84.94 404 VAL A C 1
ATOM 3103 O O . VAL A 1 404 ? -13.504 4.918 5.105 1.00 84.94 404 VAL A O 1
ATOM 3106 N N . THR A 1 405 ? -15.707 5.010 5.496 1.00 86.00 405 THR A N 1
ATOM 3107 C CA . THR A 1 405 ? -16.038 4.284 4.273 1.00 86.00 405 THR A CA 1
ATOM 3108 C C . THR A 1 405 ? -15.752 5.104 3.020 1.00 86.00 405 THR A C 1
ATOM 3110 O O . THR A 1 405 ? -15.181 4.567 2.076 1.00 86.00 405 THR A O 1
ATOM 3113 N N . ALA A 1 406 ? -16.031 6.410 3.026 1.00 91.25 406 ALA A N 1
ATOM 3114 C CA . ALA A 1 406 ? -15.649 7.308 1.938 1.00 91.25 406 ALA A CA 1
ATOM 3115 C C . ALA A 1 406 ? -14.132 7.279 1.678 1.00 91.25 406 ALA A C 1
ATOM 3117 O O . ALA A 1 406 ? -13.700 7.246 0.528 1.00 91.25 406 ALA A O 1
ATOM 3118 N N . ARG A 1 407 ? -13.306 7.209 2.732 1.00 90.75 407 ARG A N 1
ATOM 3119 C CA . ARG A 1 407 ? -11.847 7.069 2.581 1.00 90.75 407 ARG A CA 1
ATOM 3120 C C . ARG A 1 407 ? -11.448 5.763 1.896 1.00 90.75 407 ARG A C 1
ATOM 3122 O O . ARG A 1 407 ? -10.560 5.782 1.045 1.00 90.75 407 ARG A O 1
ATOM 3129 N N . TRP A 1 408 ? -12.116 4.653 2.215 1.00 89.31 408 TRP A N 1
ATOM 3130 C CA . TRP A 1 408 ? -11.909 3.382 1.515 1.00 89.31 408 TRP A CA 1
ATOM 3131 C C . TRP A 1 408 ? -12.363 3.447 0.055 1.00 89.31 408 TRP A C 1
ATOM 3133 O O . TRP A 1 408 ? -11.626 3.030 -0.833 1.00 89.31 408 TRP A O 1
ATOM 3143 N N . GLU A 1 409 ? -13.537 4.016 -0.220 1.00 91.06 409 GLU A N 1
ATOM 3144 C CA . GLU A 1 409 ? -14.045 4.193 -1.587 1.00 91.06 409 GLU A CA 1
ATOM 3145 C C . GLU A 1 409 ? -13.071 5.016 -2.448 1.00 91.06 409 GLU A C 1
ATOM 3147 O O . GLU A 1 409 ? -12.797 4.656 -3.596 1.00 91.06 409 GLU A O 1
ATOM 3152 N N . ILE A 1 410 ? -12.493 6.079 -1.877 1.00 94.44 410 ILE A N 1
ATOM 3153 C CA . ILE A 1 410 ? -11.462 6.910 -2.510 1.00 94.44 410 ILE A CA 1
ATOM 3154 C C . ILE A 1 410 ? -10.174 6.114 -2.736 1.00 94.44 410 ILE A C 1
ATOM 3156 O O . ILE A 1 410 ? -9.639 6.130 -3.846 1.00 94.44 410 ILE A O 1
ATOM 3160 N N . TYR A 1 411 ? -9.698 5.376 -1.730 1.00 92.56 411 TYR A N 1
ATOM 3161 C CA . TYR A 1 411 ? -8.546 4.485 -1.880 1.00 92.56 411 TYR A CA 1
ATOM 3162 C C . TYR A 1 411 ? -8.742 3.511 -3.045 1.00 92.56 411 TYR A C 1
ATOM 3164 O O . TYR A 1 411 ? -7.894 3.416 -3.933 1.00 92.56 411 TYR A O 1
ATOM 3172 N N . GLU A 1 412 ? -9.889 2.837 -3.105 1.00 90.88 412 GLU A N 1
ATOM 3173 C CA . GLU A 1 412 ? -10.170 1.907 -4.190 1.00 90.88 412 GLU A CA 1
ATOM 3174 C C . GLU A 1 412 ? -10.304 2.605 -5.548 1.00 90.88 412 GLU A C 1
ATOM 3176 O O . GLU A 1 412 ? -9.932 2.025 -6.567 1.00 90.88 412 GLU A O 1
ATOM 3181 N N . ALA A 1 413 ? -10.827 3.834 -5.602 1.00 93.31 413 ALA A N 1
ATOM 3182 C CA . ALA A 1 413 ? -10.860 4.614 -6.837 1.00 93.31 413 ALA A CA 1
ATOM 3183 C C . ALA A 1 413 ? -9.438 4.873 -7.367 1.00 93.31 413 ALA A C 1
ATOM 3185 O O . ALA A 1 413 ? -9.189 4.692 -8.562 1.00 93.31 413 ALA A O 1
ATOM 3186 N N . VAL A 1 414 ? -8.486 5.197 -6.484 1.00 95.25 414 VAL A N 1
ATOM 3187 C CA . VAL A 1 414 ? -7.065 5.337 -6.841 1.00 95.25 414 VAL A CA 1
ATOM 3188 C C . VAL A 1 414 ? -6.472 4.001 -7.305 1.00 95.25 414 VAL A C 1
ATOM 3190 O O . VAL A 1 414 ? -5.816 3.952 -8.347 1.00 95.25 414 VAL A O 1
ATOM 3193 N N . VAL A 1 415 ? -6.746 2.902 -6.597 1.00 94.38 415 VAL A N 1
ATOM 3194 C CA . VAL A 1 415 ? -6.285 1.556 -6.984 1.00 94.38 415 VAL A CA 1
ATOM 3195 C C . VAL A 1 415 ? -6.813 1.161 -8.372 1.00 94.38 415 VAL A C 1
ATOM 3197 O O . VAL A 1 415 ? -6.047 0.703 -9.224 1.00 94.38 415 VAL A O 1
ATOM 3200 N N . ARG A 1 416 ? -8.115 1.355 -8.630 1.00 92.31 416 ARG A N 1
ATOM 3201 C CA . ARG A 1 416 ? -8.755 1.043 -9.921 1.00 92.31 416 ARG A CA 1
ATOM 3202 C C . ARG A 1 416 ? -8.199 1.908 -11.049 1.00 92.31 416 ARG A C 1
ATOM 3204 O O . ARG A 1 416 ? -7.963 1.381 -12.135 1.00 92.31 416 ARG A O 1
ATOM 3211 N N . TYR A 1 417 ? -7.929 3.188 -10.785 1.00 94.81 417 TYR A N 1
ATOM 3212 C CA . TYR A 1 417 ? -7.242 4.074 -11.725 1.00 94.81 417 TYR A CA 1
ATOM 3213 C C . TYR A 1 417 ? -5.867 3.518 -12.118 1.00 94.81 417 TYR A C 1
ATOM 3215 O O . TYR A 1 417 ? -5.597 3.342 -13.305 1.00 94.81 417 TYR A O 1
ATOM 3223 N N . CYS A 1 418 ? -5.022 3.188 -11.136 1.00 94.12 418 CYS A N 1
ATOM 3224 C CA . CYS A 1 418 ? -3.687 2.633 -11.370 1.00 94.12 418 CYS A CA 1
ATOM 3225 C C . CYS A 1 418 ? -3.751 1.345 -12.196 1.00 94.12 418 CYS A C 1
ATOM 3227 O O . CYS A 1 418 ? -3.075 1.222 -13.217 1.00 94.12 418 CYS A O 1
ATOM 3229 N N . ARG A 1 419 ? -4.652 0.428 -11.819 1.00 91.19 419 ARG A N 1
ATOM 3230 C CA . ARG A 1 419 ? -4.936 -0.791 -12.583 1.00 91.19 419 ARG A CA 1
ATOM 3231 C C . ARG A 1 419 ? -5.307 -0.485 -14.036 1.00 91.19 419 ARG A C 1
ATOM 3233 O O . ARG A 1 419 ? -4.820 -1.176 -14.932 1.00 91.19 419 ARG A O 1
ATOM 3240 N N . GLY A 1 420 ? -6.179 0.501 -14.251 1.00 91.88 420 GLY A N 1
ATOM 3241 C CA . GLY A 1 420 ? -6.630 0.923 -15.572 1.00 91.88 420 GLY A CA 1
ATOM 3242 C C . GLY A 1 420 ? -5.486 1.446 -16.434 1.00 91.88 420 GLY A C 1
ATOM 3243 O O . GLY A 1 420 ? -5.347 1.020 -17.576 1.00 91.88 420 GLY A O 1
ATOM 3244 N N . VAL A 1 421 ? -4.612 2.287 -15.874 1.00 91.44 421 VAL A N 1
ATOM 3245 C CA . VAL A 1 421 ? -3.404 2.776 -16.563 1.00 91.44 421 VAL A CA 1
ATOM 3246 C C . VAL A 1 421 ? -2.468 1.621 -16.925 1.00 91.44 421 VAL A C 1
ATOM 3248 O O . VAL A 1 421 ? -2.061 1.500 -18.080 1.00 91.44 421 VAL A O 1
ATOM 3251 N N . ASP A 1 422 ? -2.184 0.725 -15.979 1.00 88.75 422 ASP A N 1
ATOM 3252 C CA . ASP A 1 422 ? -1.270 -0.404 -16.200 1.00 88.75 422 ASP A CA 1
ATOM 3253 C C . ASP A 1 422 ? -1.750 -1.347 -17.314 1.00 88.75 422 ASP A C 1
ATOM 3255 O O . ASP A 1 422 ? -0.946 -1.864 -18.096 1.00 88.75 422 ASP A O 1
ATOM 3259 N N . ARG A 1 423 ? -3.073 -1.509 -17.440 1.00 87.00 423 ARG A N 1
ATOM 3260 C CA . ARG A 1 423 ? -3.726 -2.360 -18.448 1.00 87.00 423 ARG A CA 1
ATOM 3261 C C . ARG A 1 423 ? -4.217 -1.597 -19.678 1.00 87.00 423 ARG A C 1
ATOM 3263 O O . ARG A 1 423 ? -4.893 -2.189 -20.507 1.00 87.00 423 ARG A O 1
ATOM 3270 N N . GLY A 1 424 ? -3.946 -0.295 -19.788 1.00 86.81 424 GLY A N 1
ATOM 3271 C CA . GLY A 1 424 ? -4.480 0.538 -20.868 1.00 86.81 424 GLY A CA 1
ATOM 3272 C C . GLY A 1 424 ? -6.008 0.461 -21.006 1.00 86.81 424 GLY A C 1
ATOM 3273 O O . GLY A 1 424 ? -6.522 0.526 -22.121 1.00 86.81 424 GLY A O 1
ATOM 3274 N N . ASP A 1 425 ? -6.740 0.271 -19.910 1.00 89.88 425 ASP A N 1
ATOM 3275 C CA . ASP A 1 425 ? -8.196 0.122 -19.881 1.00 89.88 425 ASP A CA 1
ATOM 3276 C C . ASP A 1 425 ? -8.861 1.497 -19.792 1.00 89.88 425 ASP A C 1
ATOM 3278 O O . ASP A 1 425 ? -8.916 2.127 -18.735 1.00 89.88 425 ASP A O 1
ATOM 3282 N N . VAL A 1 426 ? -9.354 1.971 -20.936 1.00 92.12 426 VAL A N 1
ATOM 3283 C CA . VAL A 1 426 ? -9.949 3.307 -21.072 1.00 92.12 426 VAL A CA 1
ATOM 3284 C C . VAL A 1 426 ? -11.200 3.485 -20.220 1.00 92.12 426 VAL A C 1
ATOM 3286 O O . VAL A 1 426 ? -11.416 4.586 -19.721 1.00 92.12 426 VAL A O 1
ATOM 3289 N N . ASP A 1 427 ? -11.978 2.423 -20.001 1.00 92.06 427 ASP A N 1
ATOM 3290 C CA . ASP A 1 427 ? -13.207 2.491 -19.210 1.00 92.06 427 ASP A CA 1
ATOM 3291 C C . ASP A 1 427 ? -12.866 2.609 -17.722 1.00 92.06 427 ASP A C 1
ATOM 3293 O O . ASP A 1 427 ? -13.443 3.432 -17.008 1.00 92.06 427 ASP A O 1
ATOM 3297 N N . ALA A 1 428 ? -11.874 1.840 -17.259 1.00 91.00 428 ALA A N 1
ATOM 3298 C CA . ALA A 1 428 ? -11.376 1.930 -15.888 1.00 91.00 428 ALA A CA 1
ATOM 3299 C C . ALA A 1 428 ? -10.716 3.289 -15.599 1.00 91.00 428 ALA A C 1
ATOM 3301 O O . ALA A 1 428 ? -10.939 3.860 -14.531 1.00 91.00 428 ALA A O 1
ATOM 3302 N N . ILE A 1 429 ? -9.942 3.830 -16.550 1.00 94.00 429 ILE A N 1
ATOM 3303 C CA . ILE A 1 429 ? -9.362 5.176 -16.432 1.00 94.00 429 ILE A CA 1
ATOM 3304 C C . ILE A 1 429 ? -10.485 6.218 -16.379 1.00 94.00 429 ILE A C 1
ATOM 3306 O O . ILE A 1 429 ? -10.489 7.050 -15.477 1.00 94.00 429 ILE A O 1
ATOM 3310 N N . ALA A 1 430 ? -11.457 6.161 -17.295 1.00 94.69 430 ALA A N 1
ATOM 3311 C CA . ALA A 1 430 ? -12.571 7.107 -17.343 1.00 94.69 430 ALA A CA 1
ATOM 3312 C C . ALA A 1 430 ? -13.406 7.095 -16.054 1.00 94.69 430 ALA A C 1
ATOM 3314 O O . ALA A 1 430 ? -13.780 8.152 -15.553 1.00 94.69 430 ALA A O 1
ATOM 3315 N N . ALA A 1 431 ? -13.659 5.915 -15.480 1.00 93.88 431 ALA A N 1
ATOM 3316 C CA . ALA A 1 431 ? -14.452 5.762 -14.263 1.00 93.88 431 ALA A CA 1
ATOM 3317 C C . ALA A 1 431 ? -13.849 6.462 -13.031 1.00 93.88 431 ALA A C 1
ATOM 3319 O O . ALA A 1 431 ? -14.585 6.739 -12.080 1.00 93.88 431 ALA A O 1
ATOM 3320 N N . ALA A 1 432 ? -12.544 6.755 -13.045 1.00 95.12 432 ALA A N 1
ATOM 3321 C CA . ALA A 1 432 ? -11.854 7.438 -11.956 1.00 95.12 432 ALA A CA 1
ATOM 3322 C C . ALA A 1 432 ? -12.057 8.961 -11.950 1.00 95.12 432 ALA A C 1
ATOM 3324 O O . ALA A 1 432 ? -11.846 9.581 -10.909 1.00 95.12 432 ALA A O 1
ATOM 3325 N N . PHE A 1 433 ? -12.469 9.569 -13.068 1.00 96.31 433 PHE A N 1
ATOM 3326 C CA . PHE A 1 433 ? -12.568 11.024 -13.220 1.00 96.31 433 PHE A CA 1
ATOM 3327 C C . PHE A 1 433 ? -14.009 11.477 -13.448 1.00 96.31 433 PHE A C 1
ATOM 3329 O O . PHE A 1 433 ? -14.802 10.800 -14.105 1.00 96.31 433 PHE A O 1
ATOM 3336 N N . HIS A 1 434 ? -14.354 12.660 -12.940 1.00 96.19 434 HIS A N 1
ATOM 3337 C CA . HIS A 1 434 ? -15.555 13.343 -13.415 1.00 96.19 434 HIS A CA 1
ATOM 3338 C C . HIS A 1 434 ? -15.361 13.853 -14.857 1.00 96.19 434 HIS A C 1
ATOM 3340 O O . HIS A 1 434 ? -14.231 14.147 -15.254 1.00 96.19 434 HIS A O 1
ATOM 3346 N N . PRO A 1 435 ? -16.432 13.988 -15.665 1.00 94.81 435 PRO A N 1
ATOM 3347 C CA . PRO A 1 435 ? -16.323 14.478 -17.045 1.00 94.81 435 PRO A CA 1
ATOM 3348 C C . PRO A 1 435 ? -15.721 15.884 -17.183 1.00 94.81 435 PRO A C 1
ATOM 3350 O O . PRO A 1 435 ? -15.198 16.221 -18.239 1.00 94.81 435 PRO A O 1
ATOM 3353 N N . ASP A 1 436 ? -15.808 16.695 -16.130 1.00 94.31 436 ASP A N 1
ATOM 3354 C CA . ASP A 1 436 ? -15.265 18.050 -15.986 1.00 94.31 436 ASP A CA 1
ATOM 3355 C C . ASP A 1 436 ? -13.947 18.086 -15.190 1.00 94.31 436 ASP A C 1
ATOM 3357 O O . ASP A 1 436 ? -13.524 19.154 -14.753 1.00 94.31 436 ASP A O 1
ATOM 3361 N N . ALA A 1 437 ? -13.297 16.936 -14.975 1.00 96.19 437 ALA A N 1
ATOM 3362 C CA . ALA A 1 437 ? -12.076 16.875 -14.186 1.00 96.19 437 ALA A CA 1
ATOM 3363 C C . ALA A 1 437 ? -10.892 17.586 -14.855 1.00 96.19 437 ALA A C 1
ATOM 3365 O O . ALA A 1 437 ? -10.796 17.652 -16.081 1.00 96.19 437 ALA A O 1
ATOM 3366 N N . THR A 1 438 ? -9.940 18.030 -14.039 1.00 96.00 438 THR A N 1
ATOM 3367 C CA . THR A 1 438 ? -8.669 18.603 -14.497 1.00 96.00 438 THR A CA 1
ATOM 3368 C C . THR A 1 438 ? -7.501 17.786 -13.958 1.00 96.00 438 THR A C 1
ATOM 3370 O O . THR A 1 438 ? -7.470 17.440 -12.777 1.00 96.00 438 THR A O 1
ATOM 3373 N N . VAL A 1 439 ? -6.528 17.474 -14.814 1.00 95.00 439 VAL A N 1
ATOM 3374 C CA . VAL A 1 439 ? -5.317 16.733 -14.443 1.00 95.00 439 VAL A CA 1
ATOM 3375 C C . VAL A 1 439 ? -4.090 17.503 -14.899 1.00 95.00 439 VAL A C 1
ATOM 3377 O O . VAL A 1 439 ? -3.857 17.629 -16.097 1.00 95.00 439 VAL A O 1
ATOM 3380 N N . THR A 1 440 ? -3.276 17.950 -13.951 1.00 92.44 440 THR A N 1
ATOM 3381 C CA . THR A 1 440 ? -1.930 18.463 -14.209 1.00 92.44 440 THR A CA 1
ATOM 3382 C C . THR A 1 440 ? -0.931 17.342 -13.968 1.00 92.44 440 THR A C 1
ATOM 3384 O O . THR A 1 440 ? -0.887 16.744 -12.890 1.00 92.44 440 THR A O 1
ATOM 3387 N N . THR A 1 441 ? -0.152 16.997 -14.987 1.00 89.00 441 THR A N 1
ATOM 3388 C CA . THR A 1 441 ? 0.812 15.899 -14.912 1.00 89.00 441 THR A CA 1
ATOM 3389 C C . THR A 1 441 ? 2.056 16.186 -15.735 1.00 89.00 441 THR A C 1
ATOM 3391 O O . THR A 1 441 ? 2.008 16.892 -16.741 1.00 89.00 441 THR A O 1
ATOM 3394 N N . LYS A 1 442 ? 3.175 15.597 -15.320 1.00 84.69 442 LYS A N 1
ATOM 3395 C CA . LYS A 1 442 ? 4.448 15.651 -16.029 1.00 84.69 442 LYS A CA 1
ATOM 3396 C C . LYS A 1 442 ? 4.963 14.232 -16.208 1.00 84.69 442 LYS A C 1
ATOM 3398 O O . LYS A 1 442 ? 5.362 13.577 -15.246 1.00 84.69 442 LYS A O 1
ATOM 3403 N N . VAL A 1 443 ? 4.931 13.750 -17.445 1.00 76.44 443 VAL A N 1
ATOM 3404 C CA . VAL A 1 443 ? 5.437 12.419 -17.791 1.00 76.44 443 VAL A CA 1
ATOM 3405 C C . VAL A 1 443 ? 6.946 12.507 -18.012 1.00 76.44 443 VAL A C 1
ATOM 3407 O O . VAL A 1 443 ? 7.482 13.569 -18.328 1.00 76.44 443 VAL A O 1
ATOM 3410 N N . TRP A 1 444 ? 7.654 11.402 -17.790 1.00 73.25 444 TRP A N 1
ATOM 3411 C CA . TRP A 1 444 ? 9.092 11.344 -18.031 1.00 73.25 444 TRP A CA 1
ATOM 3412 C C . TRP A 1 444 ? 9.435 11.792 -19.459 1.00 73.25 444 TRP A C 1
ATOM 3414 O O . TRP A 1 444 ? 8.810 11.348 -20.423 1.00 73.25 444 TRP A O 1
ATOM 3424 N N . GLY A 1 445 ? 10.419 12.685 -19.584 1.00 71.94 445 GLY A N 1
ATOM 3425 C CA . GLY A 1 445 ? 10.846 13.244 -20.867 1.00 71.94 445 GLY A CA 1
ATOM 3426 C C . GLY A 1 445 ? 9.880 14.255 -21.500 1.00 71.94 445 GLY A C 1
ATOM 3427 O O . GLY A 1 445 ? 10.126 14.661 -22.633 1.00 71.94 445 GLY A O 1
ATOM 3428 N N . SER A 1 446 ? 8.803 14.667 -20.815 1.00 78.00 446 SER A N 1
ATOM 3429 C CA . SER A 1 446 ? 7.863 15.679 -21.311 1.00 78.00 446 SER A CA 1
ATOM 3430 C C . SER A 1 446 ? 7.803 16.929 -20.434 1.00 78.00 446 SER A C 1
ATOM 3432 O O . SER A 1 446 ? 8.122 16.903 -19.243 1.00 78.00 446 SER A O 1
ATOM 3434 N N . GLU A 1 447 ? 7.309 18.015 -21.027 1.00 84.06 447 GLU A N 1
ATOM 3435 C CA . GLU A 1 447 ? 6.836 19.176 -20.275 1.00 84.06 447 GLU A CA 1
ATOM 3436 C C . GLU A 1 447 ? 5.612 18.818 -19.422 1.00 84.06 447 GLU A C 1
ATOM 3438 O O . GLU A 1 447 ? 4.938 17.803 -19.656 1.00 84.06 447 GLU A O 1
ATOM 3443 N N . GLU A 1 448 ? 5.346 19.649 -18.414 1.00 88.00 448 GLU A N 1
ATOM 3444 C CA . GLU A 1 448 ? 4.095 19.586 -17.663 1.00 88.00 448 GLU A CA 1
ATOM 3445 C C . GLU A 1 448 ? 2.921 19.945 -18.583 1.00 88.00 448 GLU A C 1
ATOM 3447 O O . GLU A 1 448 ? 3.009 20.832 -19.433 1.00 88.00 448 GLU A O 1
ATOM 3452 N N . VAL A 1 449 ? 1.811 19.231 -18.424 1.00 90.94 449 VAL A N 1
ATOM 3453 C CA . VAL A 1 449 ? 0.586 19.458 -19.184 1.00 90.94 449 VAL A CA 1
ATOM 3454 C C . VAL A 1 449 ? -0.616 19.448 -18.253 1.00 90.94 449 VAL A C 1
ATOM 3456 O O . VAL A 1 449 ? -0.714 18.615 -17.351 1.00 90.94 449 VAL A O 1
ATOM 3459 N N . THR A 1 450 ? -1.556 20.352 -18.518 1.00 93.69 450 THR A N 1
ATOM 3460 C CA . THR A 1 450 ? -2.874 20.367 -17.885 1.00 93.69 450 THR A CA 1
ATOM 3461 C C . THR A 1 450 ? -3.916 19.885 -18.886 1.00 93.69 450 THR A C 1
ATOM 3463 O O . THR A 1 450 ? -4.071 20.446 -19.970 1.00 93.69 450 THR A O 1
ATOM 3466 N N . LEU A 1 451 ? -4.614 18.818 -18.517 1.00 94.50 451 LEU A N 1
ATOM 3467 C CA . LEU A 1 451 ? -5.631 18.135 -19.305 1.00 94.50 451 LEU A CA 1
ATOM 3468 C C . LEU A 1 451 ? -6.999 18.390 -18.681 1.00 94.50 451 LEU A C 1
ATOM 3470 O O . LEU A 1 451 ? -7.138 18.363 -17.460 1.00 94.50 451 LEU A O 1
ATOM 3474 N N . THR A 1 452 ? -8.014 18.571 -19.517 1.00 94.25 452 THR A N 1
ATOM 3475 C CA . THR A 1 452 ? -9.402 18.764 -19.085 1.00 94.25 452 THR A CA 1
ATOM 3476 C C . THR A 1 452 ? -10.289 17.656 -19.632 1.00 94.25 452 THR A C 1
ATOM 3478 O O . THR A 1 452 ? -10.173 17.281 -20.801 1.00 94.25 452 THR A O 1
ATOM 3481 N N . GLY A 1 453 ? -11.160 17.122 -18.777 1.00 91.00 453 GLY A N 1
ATOM 3482 C CA . GLY A 1 453 ? -12.220 16.164 -19.077 1.00 91.00 453 GLY A CA 1
ATOM 3483 C C . GLY A 1 453 ? -11.900 15.183 -20.216 1.00 91.00 453 GLY A C 1
ATOM 3484 O O . GLY A 1 453 ? -11.126 14.242 -20.010 1.00 91.00 453 GLY A O 1
ATOM 3485 N N . PRO A 1 454 ? -12.432 15.396 -21.439 1.00 93.12 454 PRO A N 1
ATOM 3486 C CA . PRO A 1 454 ? -12.236 14.498 -22.583 1.00 93.12 454 PRO A CA 1
ATOM 3487 C C . PRO A 1 454 ? -10.778 14.242 -23.001 1.00 93.12 454 PRO A C 1
ATOM 3489 O O . PRO A 1 454 ? -10.520 13.264 -23.697 1.00 93.12 454 PRO A O 1
ATOM 3492 N N . GLN A 1 455 ? -9.827 15.099 -22.617 1.00 95.94 455 GLN A N 1
ATOM 3493 C CA . GLN A 1 455 ? -8.407 14.961 -22.967 1.00 95.94 455 GLN A CA 1
ATOM 3494 C C . GLN A 1 455 ? -7.678 13.925 -22.101 1.00 95.94 455 GLN A C 1
ATOM 3496 O O . GLN A 1 455 ? -6.674 13.363 -22.537 1.00 95.94 455 GLN A O 1
ATOM 3501 N N . ILE A 1 456 ? -8.175 13.663 -20.888 1.00 94.81 456 ILE A N 1
ATOM 3502 C CA . ILE A 1 456 ? -7.472 12.863 -19.876 1.00 94.81 456 ILE A CA 1
ATOM 3503 C C . ILE A 1 456 ? -7.305 11.412 -20.340 1.00 94.81 456 ILE A C 1
ATOM 3505 O O . ILE A 1 456 ? -6.191 10.889 -20.376 1.00 94.81 456 ILE A O 1
ATOM 3509 N N . VAL A 1 457 ? -8.407 10.758 -20.720 1.00 94.25 457 VAL A N 1
ATOM 3510 C CA . VAL A 1 457 ? -8.401 9.327 -21.065 1.00 94.25 457 VAL A CA 1
ATOM 3511 C C . VAL A 1 457 ? -7.562 9.045 -22.316 1.00 94.25 457 VAL A C 1
ATOM 3513 O O . VAL A 1 457 ? -6.706 8.164 -22.233 1.00 94.25 457 VAL A O 1
ATOM 3516 N N . PRO A 1 458 ? -7.713 9.774 -23.444 1.00 93.31 458 PRO A N 1
ATOM 3517 C CA . PRO A 1 458 ? -6.863 9.566 -24.615 1.00 93.31 458 PRO A CA 1
ATOM 3518 C C . PRO A 1 458 ? -5.375 9.753 -24.310 1.00 93.31 458 PRO A C 1
ATOM 3520 O O . PRO A 1 458 ? -4.575 8.905 -24.693 1.00 93.31 458 PRO A O 1
ATOM 3523 N N . PHE A 1 459 ? -5.010 10.801 -23.562 1.00 92.38 459 PHE A N 1
ATOM 3524 C CA . PHE A 1 459 ? -3.614 11.092 -23.224 1.00 92.38 459 PHE A CA 1
ATOM 3525 C C . PHE A 1 459 ? -2.953 9.968 -22.414 1.00 92.38 459 PHE A C 1
ATOM 3527 O O . PHE A 1 459 ? -1.806 9.594 -22.676 1.00 92.38 459 PHE A O 1
ATOM 3534 N N . LEU A 1 460 ? -3.669 9.432 -21.419 1.00 90.00 460 LEU A N 1
ATOM 3535 C CA . LEU A 1 460 ? -3.178 8.337 -20.583 1.00 90.00 460 LEU A CA 1
ATOM 3536 C C . LEU A 1 460 ? -3.167 7.009 -21.346 1.00 90.00 460 LEU A C 1
ATOM 3538 O O . LEU A 1 460 ? -2.215 6.242 -21.223 1.00 90.00 460 LEU A O 1
ATOM 3542 N N . ALA A 1 461 ? -4.196 6.745 -22.153 1.00 87.25 461 ALA A N 1
ATOM 3543 C CA . ALA A 1 461 ? -4.317 5.511 -22.919 1.00 87.25 461 ALA A CA 1
ATOM 3544 C C . ALA A 1 461 ? -3.281 5.403 -24.041 1.00 87.25 461 ALA A C 1
ATOM 3546 O O . ALA A 1 461 ? -2.782 4.309 -24.277 1.00 87.25 461 ALA A O 1
ATOM 3547 N N . GLU A 1 462 ? -2.937 6.509 -24.705 1.00 87.50 462 GLU A N 1
ATOM 3548 C CA . GLU A 1 462 ? -1.865 6.562 -25.707 1.00 87.50 462 GLU A CA 1
ATOM 3549 C C . GLU A 1 462 ? -0.521 6.160 -25.094 1.00 87.50 462 GLU A C 1
ATOM 3551 O O . GLU A 1 462 ? 0.167 5.287 -25.614 1.00 87.50 462 GLU A O 1
ATOM 3556 N N . ARG A 1 463 ? -0.181 6.738 -23.937 1.00 83.38 463 ARG A N 1
ATOM 3557 C CA . ARG A 1 463 ? 1.061 6.422 -23.217 1.00 83.38 463 ARG A CA 1
ATOM 3558 C C . ARG A 1 463 ? 1.071 5.015 -22.673 1.00 83.38 463 ARG A C 1
ATOM 3560 O O . ARG A 1 463 ? 2.083 4.334 -22.774 1.00 83.38 463 ARG A O 1
ATOM 3567 N N . ALA A 1 464 ? -0.059 4.583 -22.117 1.00 79.81 464 ALA A N 1
ATOM 3568 C CA . ALA A 1 464 ? -0.212 3.208 -21.711 1.00 79.81 464 ALA A CA 1
ATOM 3569 C C . ALA A 1 464 ? 0.037 2.319 -22.934 1.00 79.81 464 ALA A C 1
ATOM 3571 O O . ALA A 1 464 ? 0.961 1.533 -22.906 1.00 79.81 464 ALA A O 1
ATOM 3572 N N . ARG A 1 465 ? -0.679 2.464 -24.041 1.00 81.19 465 ARG A N 1
ATOM 3573 C CA . ARG A 1 465 ? -0.632 1.521 -25.170 1.00 81.19 465 ARG A CA 1
ATOM 3574 C C . ARG A 1 465 ? 0.517 1.747 -26.166 1.00 81.19 465 ARG A C 1
ATOM 3576 O O . ARG A 1 465 ? 0.454 1.190 -27.256 1.00 81.19 465 ARG A O 1
ATOM 3583 N N . GLY A 1 466 ? 1.529 2.544 -25.824 1.00 78.00 466 GLY A N 1
ATOM 3584 C CA . GLY A 1 466 ? 2.656 2.825 -26.716 1.00 78.00 466 GLY A CA 1
ATOM 3585 C C . GLY A 1 466 ? 3.423 1.562 -27.129 1.00 78.00 466 GLY A C 1
ATOM 3586 O O . GLY A 1 466 ? 3.561 0.633 -26.335 1.00 78.00 466 GLY A O 1
ATOM 3587 N N . ASP A 1 467 ? 3.949 1.550 -28.358 1.00 67.88 467 ASP A N 1
ATOM 3588 C CA . ASP A 1 467 ? 4.533 0.357 -29.000 1.00 67.88 467 ASP A CA 1
ATOM 3589 C C . ASP A 1 467 ? 5.750 -0.234 -28.258 1.00 67.88 467 ASP A C 1
ATOM 3591 O O . ASP A 1 467 ? 5.992 -1.438 -28.331 1.00 67.88 467 ASP A O 1
ATOM 3595 N N . ASP A 1 468 ? 6.498 0.588 -27.514 1.00 71.88 468 ASP A N 1
ATOM 3596 C CA . ASP A 1 468 ? 7.640 0.147 -26.697 1.00 71.88 468 ASP A CA 1
ATOM 3597 C C . ASP A 1 468 ? 7.269 -0.103 -25.220 1.00 71.88 468 ASP A C 1
ATOM 3599 O O . ASP A 1 468 ? 8.123 -0.430 -24.403 1.00 71.88 468 ASP A O 1
ATOM 3603 N N . HIS A 1 469 ? 5.994 0.017 -24.829 1.00 72.12 469 HIS A N 1
ATOM 3604 C CA . HIS A 1 469 ? 5.562 -0.145 -23.435 1.00 72.12 469 HIS A CA 1
ATOM 3605 C C . HIS A 1 469 ? 5.134 -1.589 -23.141 1.00 72.12 469 HIS A C 1
ATOM 3607 O O . HIS A 1 469 ? 3.982 -1.984 -23.350 1.00 72.12 469 HIS A O 1
ATOM 3613 N N . GLY A 1 470 ? 6.064 -2.384 -22.614 1.00 74.56 470 GLY A N 1
ATOM 3614 C CA . GLY A 1 470 ? 5.863 -3.809 -22.342 1.00 74.56 470 GLY A CA 1
ATOM 3615 C C . GLY A 1 470 ? 5.003 -4.079 -21.115 1.00 74.56 470 GLY A C 1
ATOM 3616 O O . GLY A 1 470 ? 3.978 -4.752 -21.199 1.00 74.56 470 GLY A O 1
ATOM 3617 N N . PHE A 1 471 ? 5.413 -3.540 -19.973 1.00 79.31 471 PHE A N 1
ATOM 3618 C CA . PHE A 1 471 ? 4.757 -3.718 -18.684 1.00 79.31 471 PHE A CA 1
ATOM 3619 C C . PHE A 1 471 ? 4.875 -2.433 -17.866 1.00 79.31 471 PHE A C 1
ATOM 3621 O O . PHE A 1 471 ? 5.906 -1.764 -17.881 1.00 79.31 471 PHE A O 1
ATOM 3628 N N . SER A 1 472 ? 3.827 -2.098 -17.121 1.00 83.69 472 SER A N 1
ATOM 3629 C CA . SER A 1 472 ? 3.954 -1.170 -16.005 1.00 83.69 472 SER A CA 1
ATOM 3630 C C . SER A 1 472 ? 3.170 -1.653 -14.810 1.00 83.69 472 SER A C 1
ATOM 3632 O O . SER A 1 472 ? 2.141 -2.314 -14.952 1.00 83.69 472 SER A O 1
ATOM 3634 N N . GLN A 1 473 ? 3.658 -1.267 -13.641 1.00 87.94 473 GLN A N 1
ATOM 3635 C CA . GLN A 1 473 ? 2.918 -1.391 -12.406 1.00 87.94 473 GLN A CA 1
ATOM 3636 C C . GLN A 1 473 ? 3.057 -0.107 -11.606 1.00 87.94 473 GLN A C 1
ATOM 3638 O O . GLN A 1 473 ? 4.157 0.267 -11.197 1.00 87.94 473 GLN A O 1
ATOM 3643 N N . HIS A 1 474 ? 1.925 0.520 -11.316 1.00 92.62 474 HIS A N 1
ATOM 3644 C CA . HIS A 1 474 ? 1.838 1.538 -10.282 1.00 92.62 474 HIS A CA 1
ATOM 3645 C C . HIS A 1 474 ? 1.629 0.843 -8.933 1.00 92.62 474 HIS A C 1
ATOM 3647 O O . HIS A 1 474 ? 0.732 0.013 -8.791 1.00 92.62 474 HIS A O 1
ATOM 3653 N N . LEU A 1 475 ? 2.443 1.183 -7.940 1.00 91.94 475 LEU A N 1
ATOM 3654 C CA . LEU A 1 475 ? 2.342 0.766 -6.543 1.00 91.94 475 LEU A CA 1
ATOM 3655 C C . LEU A 1 475 ? 1.994 1.998 -5.725 1.00 91.94 475 LEU A C 1
ATOM 3657 O O . LEU A 1 475 ? 2.786 2.941 -5.693 1.00 91.94 475 LEU A O 1
ATOM 3661 N N . ILE A 1 476 ? 0.815 2.018 -5.104 1.00 93.62 476 ILE A N 1
ATOM 3662 C CA . ILE A 1 476 ? 0.404 3.167 -4.297 1.00 93.62 476 ILE A CA 1
ATOM 3663 C C . ILE A 1 476 ? 0.737 2.942 -2.829 1.00 93.62 476 ILE A C 1
ATOM 3665 O O . ILE A 1 476 ? 0.589 1.844 -2.291 1.00 93.62 476 ILE A O 1
ATOM 3669 N N . PHE A 1 477 ? 1.155 4.018 -2.182 1.00 91.38 477 PHE A N 1
ATOM 3670 C CA . PHE A 1 477 ? 1.464 4.077 -0.768 1.00 91.38 477 PHE A CA 1
ATOM 3671 C C . PHE A 1 477 ? 0.705 5.237 -0.139 1.00 91.38 477 PHE A C 1
ATOM 3673 O O . PHE A 1 477 ? 0.437 6.253 -0.782 1.00 91.38 477 PHE A O 1
ATOM 3680 N N . ASN A 1 478 ? 0.450 5.112 1.156 1.00 85.12 478 ASN A N 1
ATOM 3681 C CA . ASN A 1 478 ? 0.054 6.221 2.016 1.00 85.12 478 ASN A CA 1
ATOM 3682 C C . ASN A 1 478 ? -1.095 7.108 1.474 1.00 85.12 478 ASN A C 1
ATOM 3684 O O . ASN A 1 478 ? -0.926 8.326 1.455 1.00 85.12 478 ASN A O 1
ATOM 3688 N N . PRO A 1 479 ? -2.252 6.559 1.062 1.00 90.38 479 PRO A N 1
ATOM 3689 C CA . PRO A 1 479 ? -3.429 7.365 0.746 1.00 90.38 479 PRO A CA 1
ATOM 3690 C C . PRO A 1 479 ? -3.919 8.095 2.009 1.00 90.38 479 PRO A C 1
ATOM 3692 O O . PRO A 1 479 ? -4.611 7.521 2.849 1.00 90.38 479 PRO A O 1
ATOM 3695 N N . LEU A 1 480 ? -3.550 9.365 2.170 1.00 91.50 480 LEU A N 1
ATOM 3696 C CA . LEU A 1 480 ? -4.027 10.211 3.261 1.00 91.50 480 LEU A CA 1
ATOM 3697 C C . LEU A 1 480 ? -5.242 10.993 2.779 1.00 91.50 480 LEU A C 1
ATOM 3699 O O . LEU A 1 480 ? -5.101 11.857 1.917 1.00 91.50 480 LEU A O 1
ATOM 3703 N N . VAL A 1 481 ? -6.417 10.688 3.331 1.00 91.56 481 VAL A N 1
ATOM 3704 C CA . VAL A 1 481 ? -7.698 11.220 2.855 1.00 91.56 481 VAL A CA 1
ATOM 3705 C C . VAL A 1 481 ? -8.394 12.037 3.944 1.00 91.56 481 VAL A C 1
ATOM 3707 O O . VAL A 1 481 ? -8.641 11.553 5.051 1.00 91.56 481 VAL A O 1
ATOM 3710 N N . GLU A 1 482 ? -8.779 13.265 3.608 1.00 90.56 482 GLU A N 1
ATOM 3711 C CA . GLU A 1 482 ? -9.625 14.114 4.445 1.00 90.56 482 GLU A CA 1
ATOM 3712 C C . GLU A 1 482 ? -10.966 14.361 3.757 1.00 90.56 482 GLU A C 1
ATOM 3714 O O . GLU A 1 482 ? -11.016 14.962 2.689 1.00 90.56 482 GLU A O 1
ATOM 3719 N N . VAL A 1 483 ? -12.050 13.896 4.380 1.00 90.81 483 VAL A N 1
ATOM 3720 C CA . VAL A 1 483 ? -13.420 14.007 3.862 1.00 90.81 483 VAL A CA 1
ATOM 3721 C C . VAL A 1 483 ? -14.127 15.183 4.534 1.00 90.81 483 VAL A C 1
ATOM 3723 O O . VAL A 1 483 ? -14.069 15.324 5.756 1.00 90.81 483 VAL A O 1
ATOM 3726 N N . ARG A 1 484 ? -14.811 16.011 3.741 1.00 89.88 484 ARG A N 1
ATOM 3727 C CA . ARG A 1 484 ? -15.658 17.125 4.184 1.00 89.88 484 ARG A CA 1
ATOM 3728 C C . ARG A 1 484 ? -16.938 17.147 3.343 1.00 89.88 484 ARG A C 1
ATOM 3730 O O . ARG A 1 484 ? -16.981 17.718 2.255 1.00 89.88 484 ARG A O 1
ATOM 3737 N N . GLY A 1 485 ? -17.992 16.506 3.849 1.00 89.38 485 GLY A N 1
ATOM 3738 C CA . GLY A 1 485 ? -19.254 16.364 3.117 1.00 89.38 485 GLY A CA 1
ATOM 3739 C C . GLY A 1 485 ? -19.065 15.567 1.824 1.00 89.38 485 GLY A C 1
ATOM 3740 O O . GLY A 1 485 ? -18.589 14.436 1.861 1.00 89.38 485 GLY A O 1
ATOM 3741 N N . ASP A 1 486 ? -19.422 16.165 0.686 1.00 92.31 486 ASP A N 1
ATOM 3742 C CA . ASP A 1 486 ? -19.276 15.563 -0.648 1.00 92.31 486 ASP A CA 1
ATOM 3743 C C . ASP A 1 486 ? -17.931 15.878 -1.326 1.00 92.31 486 ASP A C 1
ATOM 3745 O O . ASP A 1 486 ? -17.746 15.565 -2.500 1.00 92.31 486 ASP A O 1
ATOM 3749 N N . LEU A 1 487 ? -16.975 16.478 -0.611 1.00 93.81 487 LEU A N 1
ATOM 3750 C CA . LEU A 1 487 ? -15.612 16.710 -1.091 1.00 93.81 487 LEU A CA 1
ATOM 3751 C C . LEU A 1 487 ? -14.600 15.938 -0.248 1.00 93.81 487 LEU A C 1
ATOM 3753 O O . LEU A 1 487 ? -14.787 15.750 0.955 1.00 93.81 487 LEU A O 1
ATOM 3757 N N . ALA A 1 488 ? -13.504 15.514 -0.870 1.00 94.19 488 ALA A N 1
ATOM 3758 C CA . ALA A 1 488 ? -12.400 14.904 -0.150 1.00 94.19 488 ALA A CA 1
ATOM 3759 C C . ALA A 1 488 ? -11.047 15.221 -0.786 1.00 94.19 488 ALA A C 1
ATOM 3761 O O . ALA A 1 488 ? -10.866 15.084 -1.993 1.00 94.19 488 ALA A O 1
ATOM 3762 N N . SER A 1 489 ? -10.084 15.603 0.041 1.00 94.38 489 SER A N 1
ATOM 3763 C CA . SER A 1 489 ? -8.699 15.819 -0.369 1.00 94.38 489 SER A CA 1
ATOM 3764 C C . SER A 1 489 ? -7.894 14.550 -0.138 1.00 94.38 489 SER A C 1
ATOM 3766 O O . SER A 1 489 ? -8.034 13.919 0.911 1.00 94.38 489 SER A O 1
ATOM 3768 N N . CYS A 1 490 ? -7.035 14.179 -1.084 1.00 94.44 490 CYS A N 1
ATOM 3769 C CA . CYS A 1 490 ? -6.181 13.005 -0.959 1.00 94.44 490 CYS A CA 1
ATOM 3770 C C . CYS A 1 490 ? -4.743 13.295 -1.401 1.00 94.44 490 CYS A C 1
ATOM 3772 O O . CYS A 1 490 ? -4.507 13.768 -2.509 1.00 94.44 490 CYS A O 1
ATOM 3774 N N . GLU A 1 491 ? -3.774 12.972 -0.545 1.00 94.38 491 GLU A N 1
ATOM 3775 C CA . GLU A 1 491 ? -2.369 12.825 -0.935 1.00 94.38 491 GLU A CA 1
ATOM 3776 C C . GLU A 1 491 ? -2.069 11.328 -1.061 1.00 94.38 491 GLU A C 1
ATOM 3778 O O . GLU A 1 491 ? -2.307 10.571 -0.123 1.00 94.38 491 GLU A O 1
ATOM 3783 N N . THR A 1 492 ? -1.555 10.893 -2.212 1.00 94.19 492 THR A N 1
ATOM 3784 C CA . THR A 1 492 ? -1.134 9.502 -2.439 1.00 94.19 492 THR A CA 1
ATOM 3785 C C . THR A 1 492 ? 0.299 9.471 -2.932 1.00 94.19 492 THR A C 1
ATOM 3787 O O . THR A 1 492 ? 0.640 10.151 -3.895 1.00 94.19 492 THR A O 1
ATOM 3790 N N . TYR A 1 493 ? 1.142 8.655 -2.315 1.00 93.88 493 TYR A N 1
ATOM 3791 C CA . TYR A 1 493 ? 2.487 8.378 -2.807 1.00 93.88 493 TYR A CA 1
ATOM 3792 C C . TYR A 1 493 ? 2.464 7.223 -3.796 1.00 93.88 493 TYR A C 1
ATOM 3794 O O . TYR A 1 493 ? 1.633 6.324 -3.693 1.00 93.88 493 TYR A O 1
ATOM 3802 N N . TYR A 1 494 ? 3.399 7.208 -4.737 1.00 92.94 494 TYR A N 1
ATOM 3803 C CA . TYR A 1 494 ? 3.509 6.109 -5.683 1.00 92.94 494 TYR A CA 1
ATOM 3804 C C . TYR A 1 494 ? 4.957 5.732 -5.974 1.00 92.94 494 TYR A C 1
ATOM 3806 O O . TYR A 1 494 ? 5.861 6.569 -5.943 1.00 92.94 494 TYR A O 1
ATOM 3814 N N . ALA A 1 495 ? 5.138 4.464 -6.329 1.00 91.62 495 ALA A N 1
ATOM 3815 C CA . ALA A 1 495 ? 6.226 3.999 -7.170 1.00 91.62 495 ALA A CA 1
ATOM 3816 C C . ALA A 1 495 ? 5.627 3.481 -8.482 1.00 91.62 495 ALA A C 1
ATOM 3818 O O . ALA A 1 495 ? 4.565 2.866 -8.480 1.00 91.62 495 ALA A O 1
ATOM 3819 N N . VAL A 1 496 ? 6.294 3.716 -9.602 1.00 89.62 496 VAL A N 1
ATOM 3820 C CA . VAL A 1 496 ? 5.936 3.151 -10.900 1.00 89.62 496 VAL A CA 1
ATOM 3821 C C . VAL A 1 496 ? 7.130 2.380 -11.405 1.00 89.62 496 VAL A C 1
ATOM 3823 O O . VAL A 1 496 ? 8.225 2.928 -11.505 1.00 89.62 496 VAL A O 1
ATOM 3826 N N . LEU A 1 497 ? 6.909 1.117 -11.723 1.00 85.25 497 LEU A N 1
ATOM 3827 C CA . LEU A 1 497 ? 7.852 0.321 -12.481 1.00 85.25 497 LEU A CA 1
ATOM 3828 C C . LEU A 1 497 ? 7.403 0.301 -13.936 1.00 85.25 497 LEU A C 1
ATOM 3830 O O . LEU A 1 497 ? 6.233 0.027 -14.204 1.00 85.25 497 LEU A O 1
ATOM 3834 N N . VAL A 1 498 ? 8.325 0.560 -14.860 1.00 81.56 498 VAL A N 1
ATOM 3835 C CA . VAL A 1 498 ? 8.079 0.448 -16.300 1.00 81.56 498 VAL A CA 1
ATOM 3836 C C . VAL A 1 498 ? 9.147 -0.436 -16.930 1.00 81.56 498 VAL A C 1
ATOM 3838 O O . VAL A 1 498 ? 10.345 -0.235 -16.726 1.00 81.56 498 VAL A O 1
ATOM 3841 N N . ILE A 1 499 ? 8.689 -1.410 -17.711 1.00 78.44 499 ILE A N 1
ATOM 3842 C CA . ILE A 1 499 ? 9.515 -2.354 -18.455 1.00 78.44 499 ILE A CA 1
ATOM 3843 C C . ILE A 1 499 ? 9.180 -2.202 -19.944 1.00 78.44 499 ILE A C 1
ATOM 3845 O O . ILE A 1 499 ? 8.008 -2.348 -20.316 1.00 78.44 499 ILE A O 1
ATOM 3849 N N . PRO A 1 500 ? 10.171 -1.923 -20.806 1.00 77.62 500 PRO A N 1
ATOM 3850 C CA . PRO A 1 500 ? 9.954 -1.850 -22.245 1.00 77.62 500 PRO A CA 1
ATOM 3851 C C . PRO A 1 500 ? 9.468 -3.173 -22.853 1.00 77.62 500 PRO A C 1
ATOM 3853 O O . PRO A 1 500 ? 9.666 -4.253 -22.294 1.00 77.62 500 PRO A O 1
ATOM 3856 N N . ALA A 1 501 ? 8.832 -3.110 -24.024 1.00 74.38 501 ALA A N 1
ATOM 3857 C CA . ALA A 1 501 ? 8.308 -4.285 -24.728 1.00 74.38 501 ALA A CA 1
ATOM 3858 C C . ALA A 1 501 ? 9.427 -5.229 -25.193 1.00 74.38 501 ALA A C 1
ATOM 3860 O O . ALA A 1 501 ? 9.246 -6.455 -25.240 1.00 74.38 501 ALA A O 1
ATOM 3861 N N . THR A 1 502 ? 10.592 -4.649 -25.490 1.00 72.62 502 THR A N 1
ATOM 3862 C CA . THR A 1 502 ? 11.813 -5.366 -25.845 1.00 72.62 502 THR A CA 1
ATOM 3863 C C . THR A 1 502 ? 12.884 -5.100 -24.796 1.00 72.62 502 THR A C 1
ATOM 3865 O O . THR A 1 502 ? 13.370 -3.981 -24.659 1.00 72.62 502 THR A O 1
ATOM 3868 N N . VAL A 1 503 ? 13.276 -6.149 -24.075 1.00 69.25 503 VAL A N 1
ATOM 3869 C CA . VAL A 1 503 ? 14.375 -6.103 -23.106 1.00 69.25 503 VAL A CA 1
ATOM 3870 C C . VAL A 1 503 ? 15.559 -6.864 -23.694 1.00 69.25 503 VAL A C 1
ATOM 3872 O O . VAL A 1 503 ? 15.456 -8.054 -23.989 1.00 69.25 503 VAL A O 1
ATOM 3875 N N . GLY A 1 504 ? 16.669 -6.163 -23.905 1.00 68.69 504 GLY A N 1
ATOM 3876 C CA . GLY A 1 504 ? 17.962 -6.732 -24.263 1.00 68.69 504 GLY A CA 1
ATOM 3877 C C . GLY A 1 504 ? 18.938 -6.718 -23.079 1.00 68.69 504 GLY A C 1
ATOM 3878 O O . GLY A 1 504 ? 18.627 -6.153 -22.029 1.00 68.69 504 GLY A O 1
ATOM 3879 N N . PRO A 1 505 ? 20.139 -7.301 -23.244 1.00 68.38 505 PRO A N 1
ATOM 3880 C CA . PRO A 1 505 ? 21.169 -7.336 -22.201 1.00 68.38 505 PRO A CA 1
ATOM 3881 C C . PRO A 1 505 ? 21.583 -5.959 -21.671 1.00 68.38 505 PRO A C 1
ATOM 3883 O O . PRO A 1 505 ? 22.003 -5.873 -20.526 1.00 68.38 505 PRO A O 1
ATOM 3886 N N . ASP A 1 506 ? 21.425 -4.909 -22.482 1.00 71.69 506 ASP A N 1
ATOM 3887 C CA . ASP A 1 506 ? 21.807 -3.528 -22.162 1.00 71.69 506 ASP A CA 1
ATOM 3888 C C . ASP A 1 506 ? 20.595 -2.616 -21.880 1.00 71.69 506 ASP A C 1
ATOM 3890 O O . ASP A 1 506 ? 20.746 -1.405 -21.721 1.00 71.69 506 ASP A O 1
ATOM 3894 N N . THR A 1 507 ? 19.372 -3.162 -21.845 1.00 70.19 507 THR A N 1
ATOM 3895 C CA . THR A 1 507 ? 18.164 -2.366 -21.585 1.00 70.19 507 THR A CA 1
ATOM 3896 C C . THR A 1 507 ? 18.065 -2.035 -20.099 1.00 70.19 507 THR A C 1
ATOM 3898 O O . THR A 1 507 ? 17.766 -2.908 -19.286 1.00 70.19 507 THR A O 1
ATOM 3901 N N . SER A 1 508 ? 18.265 -0.766 -19.747 1.00 67.06 508 SER A N 1
ATOM 3902 C CA . SER A 1 508 ? 17.975 -0.259 -18.402 1.00 67.06 508 SER A CA 1
ATOM 3903 C C . SER A 1 508 ? 16.466 -0.176 -18.177 1.00 67.06 508 SER A C 1
ATOM 3905 O O . SER A 1 508 ? 15.752 0.436 -18.975 1.00 67.06 508 SER A O 1
ATOM 3907 N N . LEU A 1 509 ? 15.981 -0.758 -17.079 1.00 76.75 509 LEU A N 1
ATOM 3908 C CA . LEU A 1 509 ? 14.603 -0.547 -16.635 1.00 76.75 509 LEU A CA 1
ATOM 3909 C C . LEU A 1 509 ? 14.503 0.722 -15.794 1.00 76.75 509 LEU A C 1
ATOM 3911 O O . LEU A 1 509 ? 15.509 1.284 -15.353 1.00 76.75 509 LEU A O 1
ATOM 3915 N N . VAL A 1 510 ? 13.269 1.161 -15.566 1.00 78.56 510 VAL A N 1
ATOM 3916 C CA . VAL A 1 510 ? 12.993 2.399 -14.851 1.00 78.56 510 VAL A CA 1
ATOM 3917 C C . VAL A 1 510 ? 12.044 2.148 -13.700 1.00 78.56 510 VAL A C 1
ATOM 3919 O O . VAL A 1 510 ? 10.943 1.624 -13.881 1.00 78.56 510 VAL A O 1
ATOM 3922 N N . GLN A 1 511 ? 12.445 2.639 -12.534 1.00 86.69 511 GLN A N 1
ATOM 3923 C CA . GLN A 1 511 ? 11.552 2.889 -11.422 1.00 86.69 511 GLN A CA 1
ATOM 3924 C C . GLN A 1 511 ? 11.411 4.398 -11.219 1.00 86.69 511 GLN A C 1
ATOM 3926 O O . GLN A 1 511 ? 12.367 5.157 -11.337 1.00 86.69 511 GLN A O 1
ATOM 3931 N N . SER A 1 512 ? 10.204 4.869 -10.941 1.00 88.69 512 SER A N 1
ATOM 3932 C CA . SER A 1 512 ? 9.943 6.275 -10.635 1.00 88.69 512 SER A CA 1
ATOM 3933 C C . SER A 1 512 ? 9.110 6.394 -9.376 1.00 88.69 512 SER A C 1
ATOM 3935 O O . SER A 1 512 ? 8.255 5.557 -9.116 1.00 88.69 512 SER A O 1
ATOM 3937 N N . PHE A 1 513 ? 9.328 7.452 -8.613 1.00 91.00 513 PHE A N 1
ATOM 3938 C CA . PHE A 1 513 ? 8.627 7.742 -7.372 1.00 91.00 513 PHE A CA 1
ATOM 3939 C C . PHE A 1 513 ? 8.013 9.130 -7.439 1.00 91.00 513 PHE A C 1
ATOM 3941 O O . PHE A 1 513 ? 8.544 10.024 -8.100 1.00 91.00 513 PHE A O 1
ATOM 3948 N N . GLY A 1 514 ? 6.911 9.336 -6.734 1.00 90.81 514 GLY A N 1
ATOM 3949 C CA . GLY A 1 514 ? 6.270 10.642 -6.669 1.00 90.81 514 GLY A CA 1
ATOM 3950 C C . GLY A 1 514 ? 5.017 10.626 -5.817 1.00 90.81 514 GLY A C 1
ATOM 3951 O O . GLY A 1 514 ? 4.804 9.717 -5.011 1.00 90.81 514 GLY A O 1
ATOM 3952 N N . ARG A 1 515 ? 4.199 11.663 -5.986 1.00 92.38 515 ARG A N 1
ATOM 3953 C CA . ARG A 1 515 ? 2.916 11.790 -5.298 1.00 92.38 515 ARG A CA 1
ATOM 3954 C C . ARG A 1 515 ? 1.844 12.416 -6.177 1.00 92.38 515 ARG A C 1
ATOM 3956 O O . ARG A 1 515 ? 2.146 13.223 -7.049 1.00 92.38 515 ARG A O 1
ATOM 3963 N N . CYS A 1 516 ? 0.596 12.071 -5.909 1.00 93.94 516 CYS A N 1
ATOM 3964 C CA . CYS A 1 516 ? -0.586 12.717 -6.460 1.00 93.94 516 CYS A CA 1
ATOM 3965 C C . CYS A 1 516 ? -1.285 13.512 -5.359 1.00 93.94 516 CYS A C 1
ATOM 3967 O O . CYS A 1 516 ? -1.401 13.035 -4.228 1.00 93.94 516 CYS A O 1
ATOM 3969 N N . LEU A 1 517 ? -1.746 14.709 -5.711 1.00 94.69 517 LEU A N 1
ATOM 3970 C CA . LEU A 1 517 ? -2.621 15.546 -4.900 1.00 94.69 517 LEU A CA 1
ATOM 3971 C C . LEU A 1 517 ? -3.975 15.621 -5.593 1.00 94.69 517 LEU A C 1
ATOM 3973 O O . LEU A 1 517 ? -4.071 16.164 -6.695 1.00 94.69 517 LEU A O 1
ATOM 3977 N N . ASP A 1 518 ? -5.000 15.078 -4.951 1.00 96.25 518 ASP A N 1
ATOM 3978 C CA . ASP A 1 518 ? -6.315 14.888 -5.541 1.00 96.25 518 ASP A CA 1
ATOM 3979 C C . ASP A 1 518 ? -7.399 15.630 -4.758 1.00 96.25 518 ASP A C 1
ATOM 3981 O O . ASP A 1 518 ? -7.429 15.596 -3.527 1.00 96.25 518 ASP A O 1
ATOM 3985 N N . LEU A 1 519 ? -8.332 16.239 -5.488 1.00 96.44 519 LEU A N 1
ATOM 3986 C CA . LEU A 1 519 ? -9.655 16.599 -4.989 1.00 96.44 519 LEU A CA 1
ATOM 3987 C C . LEU A 1 519 ? -10.665 15.617 -5.577 1.00 96.44 519 LEU A C 1
ATOM 3989 O O . LEU A 1 519 ? -10.875 15.575 -6.793 1.00 96.44 519 LEU A O 1
ATOM 3993 N N . PHE A 1 520 ? -11.309 14.858 -4.707 1.00 96.81 520 PHE A N 1
ATOM 3994 C CA . PHE A 1 520 ? -12.445 14.013 -5.020 1.00 96.81 520 PHE A CA 1
ATOM 3995 C C . PHE A 1 520 ? -13.751 14.750 -4.732 1.00 96.81 520 PHE A C 1
ATOM 3997 O O . PHE A 1 520 ? -13.855 15.515 -3.774 1.00 96.81 520 PHE A O 1
ATOM 4004 N N . GLU A 1 521 ? -14.762 14.472 -5.547 1.00 95.81 521 GLU A N 1
ATOM 4005 C CA . GLU A 1 521 ? -16.135 14.922 -5.330 1.00 95.81 521 GLU A CA 1
ATOM 4006 C C . GLU A 1 521 ? -17.082 13.724 -5.426 1.00 95.81 521 GLU A C 1
ATOM 4008 O O . GLU A 1 521 ? -16.951 12.892 -6.334 1.00 95.81 521 GLU A O 1
ATOM 4013 N N . ARG A 1 522 ? -18.040 13.638 -4.504 1.00 95.31 522 ARG A N 1
ATOM 4014 C CA . ARG A 1 522 ? -19.110 12.646 -4.525 1.00 95.31 522 ARG A CA 1
ATOM 4015 C C . ARG A 1 522 ? -20.294 13.195 -5.314 1.00 95.31 522 ARG A C 1
ATOM 4017 O O . ARG A 1 522 ? -20.970 14.111 -4.863 1.00 95.31 522 ARG A O 1
ATOM 4024 N N . ARG A 1 523 ? -20.583 12.600 -6.473 1.00 94.75 523 ARG A N 1
ATOM 4025 C CA . ARG A 1 523 ? -21.798 12.881 -7.265 1.00 94.75 523 ARG A CA 1
ATOM 4026 C C . ARG A 1 523 ? -22.581 11.591 -7.435 1.00 94.75 523 ARG A C 1
ATOM 4028 O O . ARG A 1 523 ? -21.984 10.548 -7.693 1.00 94.75 523 ARG A O 1
ATOM 4035 N N . ASP A 1 524 ? -23.893 11.645 -7.229 1.00 92.81 524 ASP A N 1
ATOM 4036 C CA . ASP A 1 524 ? -24.779 10.474 -7.313 1.00 92.81 524 ASP A CA 1
ATOM 4037 C C . ASP A 1 524 ? -24.297 9.277 -6.467 1.00 92.81 524 ASP A C 1
ATOM 4039 O O . ASP A 1 524 ? -24.447 8.113 -6.835 1.00 92.81 524 ASP A O 1
ATOM 4043 N N . GLY A 1 525 ? -23.686 9.570 -5.313 1.00 90.44 525 GLY A N 1
ATOM 4044 C CA . GLY A 1 525 ? -23.149 8.566 -4.395 1.00 90.44 525 GLY A CA 1
ATOM 4045 C C . GLY A 1 525 ? -21.824 7.924 -4.822 1.00 90.44 525 GLY A C 1
ATOM 4046 O O . GLY A 1 525 ? -21.424 6.951 -4.194 1.00 90.44 525 GLY A O 1
ATOM 4047 N N . VAL A 1 526 ? -21.141 8.444 -5.847 1.00 93.06 526 VAL A N 1
ATOM 4048 C CA . VAL A 1 526 ? -19.856 7.919 -6.334 1.00 93.06 526 VAL A CA 1
ATOM 4049 C C . VAL A 1 526 ? -18.763 8.974 -6.201 1.00 93.06 526 VAL A C 1
ATOM 4051 O O . VAL A 1 526 ? -18.890 10.082 -6.725 1.00 93.06 526 VAL A O 1
ATOM 4054 N N . TRP A 1 527 ? -17.667 8.612 -5.537 1.00 96.19 527 TRP A N 1
ATOM 4055 C CA . TRP A 1 527 ? -16.451 9.421 -5.484 1.00 96.19 527 TRP A CA 1
ATOM 4056 C C . TRP A 1 527 ? -15.655 9.293 -6.780 1.00 96.19 527 TRP A C 1
ATOM 4058 O O . TRP A 1 527 ? -15.303 8.187 -7.194 1.00 96.19 527 TRP A O 1
ATOM 4068 N N . ARG A 1 528 ? -15.334 10.427 -7.405 1.00 97.19 528 ARG A N 1
ATOM 4069 C CA . ARG A 1 528 ? -14.388 10.502 -8.528 1.00 97.19 528 ARG A CA 1
ATOM 4070 C C . ARG A 1 528 ? -13.489 11.718 -8.392 1.00 97.19 528 ARG A C 1
ATOM 4072 O O . ARG A 1 528 ? -13.832 12.688 -7.717 1.00 97.19 528 ARG A O 1
ATOM 4079 N N . ILE A 1 529 ? -12.347 11.657 -9.061 1.00 97.12 529 ILE A N 1
ATOM 4080 C CA . ILE A 1 529 ? -11.370 12.735 -9.117 1.00 97.12 529 ILE A CA 1
ATOM 4081 C C . ILE A 1 529 ? -11.975 13.894 -9.911 1.00 97.12 529 ILE A C 1
ATOM 4083 O O . ILE A 1 529 ? -12.337 13.740 -11.079 1.00 97.12 529 ILE A O 1
ATOM 4087 N N . ARG A 1 530 ? -12.060 15.060 -9.273 1.00 96.00 530 ARG A N 1
ATOM 4088 C CA . ARG A 1 530 ? -12.373 16.350 -9.897 1.00 96.00 530 ARG A CA 1
ATOM 4089 C C . ARG A 1 530 ? -11.097 17.092 -10.287 1.00 96.00 530 ARG A C 1
ATOM 4091 O O . ARG A 1 530 ? -11.045 17.717 -11.339 1.00 96.00 530 ARG A O 1
ATOM 4098 N N . TYR A 1 531 ? -10.062 17.019 -9.458 1.00 95.25 531 TYR A N 1
ATOM 4099 C CA . TYR A 1 531 ? -8.766 17.626 -9.741 1.00 95.25 531 TYR A CA 1
ATOM 4100 C C . TYR A 1 531 ? -7.644 16.683 -9.325 1.00 95.25 531 TYR A C 1
ATOM 4102 O O . TYR A 1 531 ? -7.732 16.077 -8.261 1.00 95.25 531 TYR A O 1
ATOM 4110 N N . ARG A 1 532 ? -6.595 16.579 -10.141 1.00 95.06 532 ARG A N 1
ATOM 4111 C CA . ARG A 1 532 ? -5.359 15.867 -9.803 1.00 95.06 532 ARG A CA 1
ATOM 4112 C C . ARG A 1 532 ? -4.147 16.683 -10.221 1.00 95.06 532 ARG A C 1
ATOM 4114 O O . ARG A 1 532 ? -4.036 17.055 -11.385 1.00 95.06 532 ARG A O 1
ATOM 4121 N N . ARG A 1 533 ? -3.185 16.839 -9.312 1.00 92.25 533 ARG A N 1
ATOM 4122 C CA . ARG A 1 533 ? -1.813 17.243 -9.635 1.00 92.25 533 ARG A CA 1
ATOM 4123 C C . ARG A 1 533 ? -0.856 16.095 -9.338 1.00 92.25 533 ARG A C 1
ATOM 4125 O O . ARG A 1 533 ? -0.693 15.698 -8.187 1.00 92.25 533 ARG A O 1
ATOM 4132 N N . SER A 1 534 ? -0.219 15.563 -10.376 1.00 91.44 534 SER A N 1
ATOM 4133 C CA . SER A 1 534 ? 0.878 14.605 -10.237 1.00 91.44 534 SER A CA 1
ATOM 4134 C C . SER A 1 534 ? 2.180 15.373 -10.048 1.00 91.44 534 SER A C 1
ATOM 4136 O O . SER A 1 534 ? 2.545 16.180 -10.896 1.00 91.44 534 SER A O 1
ATOM 4138 N N . ILE A 1 535 ? 2.888 15.096 -8.959 1.00 89.75 535 ILE A N 1
ATOM 4139 C CA . ILE A 1 535 ? 4.200 15.656 -8.640 1.00 89.75 535 ILE A CA 1
ATOM 4140 C C . ILE A 1 535 ? 5.207 14.504 -8.699 1.00 89.75 535 ILE A C 1
ATOM 4142 O O . ILE A 1 535 ? 5.330 13.738 -7.732 1.00 89.75 535 ILE A O 1
ATOM 4146 N N . PRO A 1 536 ? 5.912 14.335 -9.829 1.00 88.38 536 PRO A N 1
ATOM 4147 C CA . PRO A 1 536 ? 7.012 13.392 -9.901 1.00 88.38 536 PRO A CA 1
ATOM 4148 C C . PRO A 1 536 ? 8.111 13.786 -8.918 1.00 88.38 536 PRO A C 1
ATOM 4150 O O . PRO A 1 536 ? 8.339 14.965 -8.675 1.00 88.38 536 PRO A O 1
ATOM 4153 N N . GLY A 1 537 ? 8.782 12.797 -8.347 1.00 88.06 537 GLY A N 1
ATOM 4154 C CA . GLY A 1 537 ? 9.848 13.006 -7.379 1.00 88.06 537 GLY A CA 1
ATOM 4155 C C . GLY A 1 537 ? 11.191 12.566 -7.929 1.00 88.06 537 GLY A C 1
ATOM 4156 O O . GLY A 1 537 ? 11.999 13.386 -8.360 1.00 88.06 537 GLY A O 1
ATOM 4157 N N . TRP A 1 538 ? 11.420 11.256 -7.918 1.00 88.12 538 TRP A N 1
ATOM 4158 C CA . TRP A 1 538 ? 12.701 10.663 -8.281 1.00 88.12 538 TRP A CA 1
ATOM 4159 C C . TRP A 1 538 ? 12.540 9.640 -9.390 1.00 88.12 538 TRP A C 1
ATOM 4161 O O . TRP A 1 538 ? 11.615 8.831 -9.369 1.00 88.12 538 TRP A O 1
ATOM 4171 N N . TRP A 1 539 ? 13.464 9.660 -10.333 1.00 87.81 539 TRP A N 1
ATOM 4172 C CA . TRP A 1 539 ? 13.607 8.658 -11.373 1.00 87.81 539 TRP A CA 1
ATOM 4173 C C . TRP A 1 539 ? 14.881 7.862 -11.108 1.00 87.81 539 TRP A C 1
ATOM 4175 O O . TRP A 1 539 ? 15.931 8.448 -10.862 1.00 87.81 539 TRP A O 1
ATOM 4185 N N . GLN A 1 540 ? 14.781 6.537 -11.152 1.00 85.44 540 GLN A N 1
ATOM 4186 C CA . GLN A 1 540 ? 15.843 5.605 -10.799 1.00 85.44 540 GLN A CA 1
ATOM 4187 C C . GLN A 1 540 ? 16.044 4.581 -11.928 1.00 85.44 540 GLN A C 1
ATOM 4189 O O . GLN A 1 540 ? 15.113 3.823 -12.227 1.00 85.44 540 GLN A O 1
ATOM 4194 N N . PRO A 1 541 ? 17.246 4.497 -12.529 1.00 80.44 541 PRO A N 1
ATOM 4195 C CA . PRO A 1 541 ? 17.582 3.382 -13.400 1.00 80.44 541 PRO A CA 1
ATOM 4196 C C . PRO A 1 541 ? 17.773 2.104 -12.575 1.00 80.44 541 PRO A C 1
ATOM 4198 O O . PRO A 1 541 ? 18.370 2.131 -11.493 1.00 80.44 541 PRO A O 1
ATOM 4201 N N . LEU A 1 542 ? 17.305 0.980 -13.111 1.00 77.69 542 LEU A N 1
ATOM 4202 C CA . LEU A 1 542 ? 17.550 -0.361 -12.578 1.00 77.69 542 LEU A CA 1
ATOM 4203 C C . LEU A 1 542 ? 18.563 -1.120 -13.463 1.00 77.69 542 LEU A C 1
ATOM 4205 O O . LEU A 1 542 ? 18.652 -0.829 -14.661 1.00 77.69 542 LEU A O 1
ATOM 4209 N N . PRO A 1 543 ? 19.325 -2.082 -12.900 1.00 71.31 543 PRO A N 1
ATOM 4210 C CA . PRO A 1 543 ? 20.331 -2.860 -13.632 1.00 71.31 543 PRO A CA 1
ATOM 4211 C C . PRO A 1 543 ? 19.854 -3.455 -14.961 1.00 71.31 543 PRO A C 1
ATOM 4213 O O . PRO A 1 543 ? 18.744 -3.964 -15.023 1.00 71.31 543 PRO A O 1
ATOM 4216 N N . PRO A 1 544 ? 20.656 -3.432 -16.035 1.00 67.69 544 PRO A N 1
ATOM 4217 C CA . PRO A 1 544 ? 20.280 -4.090 -17.279 1.00 67.69 544 PRO A CA 1
ATOM 4218 C C . PRO A 1 544 ? 20.466 -5.621 -17.184 1.00 67.69 544 PRO A C 1
ATOM 4220 O O . PRO A 1 544 ? 21.329 -6.106 -16.451 1.00 67.69 544 PRO A O 1
ATOM 4223 N N . GLY A 1 545 ? 19.664 -6.382 -17.939 1.00 61.78 545 GLY A N 1
ATOM 4224 C CA . GLY A 1 545 ? 19.731 -7.852 -18.014 1.00 61.78 545 GLY A CA 1
ATOM 4225 C C . GLY A 1 545 ? 19.133 -8.622 -16.817 1.00 61.78 545 GLY A C 1
ATOM 4226 O O . GLY A 1 545 ? 18.854 -8.061 -15.765 1.00 61.78 545 GLY A O 1
ATOM 4227 N N . GLY A 1 546 ? 18.925 -9.937 -16.985 1.00 55.69 546 GLY A N 1
ATOM 4228 C CA . GLY A 1 546 ? 18.585 -10.864 -15.886 1.00 55.69 546 GLY A CA 1
ATOM 4229 C C . GLY A 1 546 ? 17.106 -10.988 -15.496 1.00 55.69 546 GLY A C 1
ATOM 4230 O O . GLY A 1 546 ? 16.805 -11.646 -14.508 1.00 55.69 546 GLY A O 1
ATOM 4231 N N . TYR A 1 547 ? 16.192 -10.395 -16.261 1.00 64.00 547 TYR A N 1
ATOM 4232 C CA . TYR A 1 547 ? 14.761 -10.425 -15.963 1.00 64.00 547 TYR A CA 1
ATOM 4233 C C . TYR A 1 547 ? 14.092 -11.674 -16.540 1.00 64.00 547 TYR A C 1
ATOM 4235 O O . TYR A 1 547 ? 13.912 -11.775 -17.756 1.00 64.00 547 TYR A O 1
ATOM 4243 N N . ASP A 1 548 ? 13.699 -12.610 -15.678 1.00 62.03 548 ASP A N 1
ATOM 4244 C CA . ASP A 1 548 ? 12.747 -13.655 -16.059 1.00 62.03 548 ASP A CA 1
ATOM 4245 C C . ASP A 1 548 ? 11.343 -13.044 -16.037 1.00 62.03 548 ASP A C 1
ATOM 4247 O O . ASP A 1 548 ? 10.790 -12.782 -14.971 1.00 62.03 548 ASP A O 1
ATOM 4251 N N . LEU A 1 549 ? 10.832 -12.686 -17.218 1.00 64.38 549 LEU A N 1
ATOM 4252 C CA . LEU A 1 549 ? 9.537 -12.028 -17.366 1.00 64.38 549 LEU A CA 1
ATOM 4253 C C . LEU A 1 549 ? 8.468 -13.066 -17.690 1.00 64.38 549 LEU A C 1
ATOM 4255 O O . LEU A 1 549 ? 8.380 -13.538 -18.830 1.00 64.38 549 LEU A O 1
ATOM 4259 N N . ASP A 1 550 ? 7.586 -13.340 -16.735 1.00 66.94 550 ASP A N 1
ATOM 4260 C CA . ASP A 1 550 ? 6.347 -14.046 -17.037 1.00 66.94 550 ASP A CA 1
ATOM 4261 C C . ASP A 1 550 ? 5.401 -13.105 -17.811 1.00 66.94 550 ASP A C 1
ATOM 4263 O O . ASP A 1 550 ? 4.934 -12.060 -17.349 1.00 66.94 550 ASP A O 1
ATOM 4267 N N . ARG A 1 551 ? 5.124 -13.486 -19.062 1.00 68.44 551 ARG A N 1
ATOM 4268 C CA . ARG A 1 551 ? 4.294 -12.721 -20.009 1.00 68.44 551 ARG A CA 1
ATOM 4269 C C . ARG A 1 551 ? 2.815 -13.087 -19.917 1.00 68.44 551 ARG A C 1
ATOM 4271 O O . ARG A 1 551 ? 2.058 -12.779 -20.840 1.00 68.44 551 ARG A O 1
ATOM 4278 N N . THR A 1 552 ? 2.402 -13.764 -18.850 1.00 77.94 552 THR A N 1
ATOM 4279 C CA . THR A 1 552 ? 0.996 -14.071 -18.573 1.00 77.94 552 THR A CA 1
ATOM 4280 C C . THR A 1 552 ? 0.188 -12.794 -18.338 1.00 77.94 552 THR A C 1
ATOM 4282 O O . THR A 1 552 ? -0.976 -12.724 -18.735 1.00 77.94 552 THR A O 1
ATOM 4285 N N . SER A 1 553 ? 0.808 -11.754 -17.770 1.00 79.75 553 SER A N 1
ATOM 4286 C CA . SER A 1 553 ? 0.190 -10.430 -17.664 1.00 79.75 553 SER A CA 1
ATOM 4287 C C . SER A 1 553 ? -0.022 -9.796 -19.048 1.00 79.75 553 SER A C 1
ATOM 4289 O O . SER A 1 553 ? 0.889 -9.768 -19.879 1.00 79.75 553 SER A O 1
ATOM 4291 N N . ARG A 1 554 ? -1.220 -9.257 -19.296 1.00 80.38 554 ARG A N 1
ATOM 4292 C CA . ARG A 1 554 ? -1.603 -8.565 -20.538 1.00 80.38 554 ARG A CA 1
ATOM 4293 C C . ARG A 1 554 ? -2.111 -7.159 -20.248 1.00 80.38 554 ARG A C 1
ATOM 4295 O O . ARG A 1 554 ? -2.542 -6.831 -19.146 1.00 80.38 554 ARG A O 1
ATOM 4302 N N . ARG A 1 555 ? -2.059 -6.317 -21.277 1.00 79.44 555 ARG A N 1
ATOM 4303 C CA . ARG A 1 555 ? -2.429 -4.894 -21.214 1.00 79.44 555 ARG A CA 1
ATOM 4304 C C . ARG A 1 555 ? -3.701 -4.607 -22.001 1.00 79.44 555 ARG A C 1
ATOM 4306 O O . ARG A 1 555 ? -3.841 -3.584 -22.659 1.00 79.44 555 ARG A O 1
ATOM 4313 N N . ASP A 1 556 ? -4.588 -5.588 -21.973 1.00 77.38 556 ASP A N 1
ATOM 4314 C CA . ASP A 1 556 ? -5.910 -5.560 -22.562 1.00 77.38 556 ASP A CA 1
ATOM 4315 C C . ASP A 1 556 ? -6.818 -6.529 -21.784 1.00 77.38 556 ASP A C 1
ATOM 4317 O O . ASP A 1 556 ? -6.436 -7.098 -20.755 1.00 77.38 556 ASP A O 1
ATOM 4321 N N . ARG A 1 557 ? -8.042 -6.727 -22.280 1.00 83.31 557 ARG A N 1
ATOM 4322 C CA . ARG A 1 557 ? -9.054 -7.564 -21.623 1.00 83.31 557 ARG A CA 1
ATOM 4323 C C . ARG A 1 557 ? -8.747 -9.065 -21.638 1.00 83.31 557 ARG A C 1
ATOM 4325 O O . ARG A 1 557 ? -9.530 -9.814 -21.069 1.00 83.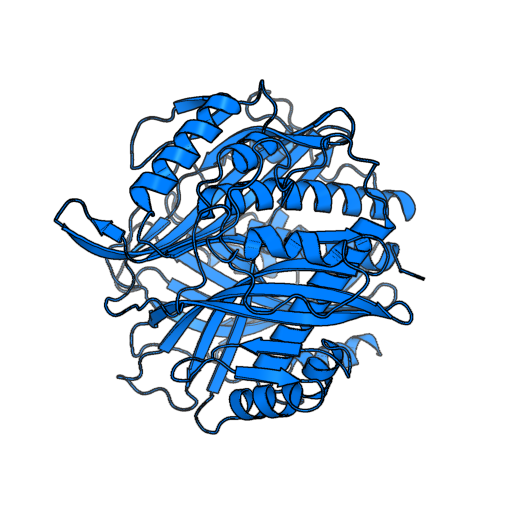31 557 ARG A O 1
ATOM 4332 N N . THR A 1 558 ? -7.655 -9.500 -22.270 1.00 85.62 558 THR A N 1
ATOM 4333 C CA . THR A 1 558 ? -7.181 -10.892 -22.222 1.00 85.62 558 THR A CA 1
ATOM 4334 C C . THR A 1 558 ? -6.299 -11.175 -21.004 1.00 85.62 558 THR A C 1
ATOM 4336 O O . THR A 1 558 ? -5.902 -12.321 -20.795 1.00 85.62 558 THR A O 1
ATOM 4339 N N . ASP A 1 559 ? -5.996 -10.164 -20.175 1.00 87.38 559 ASP A N 1
ATOM 4340 C CA . ASP A 1 559 ? -5.304 -10.393 -18.905 1.00 87.38 559 ASP A CA 1
ATOM 4341 C C . ASP A 1 559 ? -6.145 -11.313 -18.005 1.00 87.38 559 ASP A C 1
ATOM 4343 O O . ASP A 1 559 ? -7.343 -11.055 -17.826 1.00 87.38 559 ASP A O 1
ATOM 4347 N N . PRO A 1 560 ? -5.546 -12.341 -17.373 1.00 87.19 560 PRO A N 1
ATOM 4348 C CA . PRO A 1 560 ? -6.292 -13.292 -16.547 1.00 87.19 560 PRO A CA 1
ATOM 4349 C C . PRO A 1 560 ? -7.118 -12.642 -15.433 1.00 87.19 560 PRO A C 1
ATOM 4351 O O . PRO A 1 560 ? -8.160 -13.170 -15.041 1.00 87.19 560 PRO A O 1
ATOM 4354 N N . SER A 1 561 ? -6.714 -11.463 -14.952 1.00 86.12 561 SER A N 1
ATOM 4355 C CA . SER A 1 561 ? -7.466 -10.749 -13.923 1.00 86.12 561 SER A CA 1
ATOM 4356 C C . SER A 1 561 ? -8.851 -10.273 -14.374 1.00 86.12 561 SER A C 1
ATOM 4358 O O . SER A 1 561 ? -9.708 -10.089 -13.519 1.00 86.12 561 SER A O 1
ATOM 4360 N N . TYR A 1 562 ? -9.121 -10.097 -15.675 1.00 86.19 562 TYR A N 1
ATOM 4361 C CA . TYR A 1 562 ? -10.476 -9.778 -16.154 1.00 86.19 562 TYR A CA 1
ATOM 4362 C C . TYR A 1 562 ? -11.412 -10.987 -16.122 1.00 86.19 562 TYR A C 1
ATOM 4364 O O . TYR A 1 562 ? -12.611 -10.828 -15.889 1.00 86.19 562 TYR A O 1
ATOM 4372 N N . HIS A 1 563 ? -10.865 -12.187 -16.302 1.00 84.69 563 HIS A N 1
ATOM 4373 C CA . HIS A 1 563 ? -11.631 -13.431 -16.306 1.00 84.69 563 HIS A CA 1
ATOM 4374 C C . HIS A 1 563 ? -11.890 -13.966 -14.894 1.00 84.69 563 HIS A C 1
ATOM 4376 O O . HIS A 1 563 ? -12.866 -14.681 -14.676 1.00 84.69 563 HIS A O 1
ATOM 4382 N N . LEU A 1 564 ? -11.088 -13.555 -13.904 1.00 76.75 564 LEU A N 1
ATOM 4383 C CA . LEU A 1 564 ? -11.318 -13.866 -12.492 1.00 76.75 564 LEU A CA 1
ATOM 4384 C C . LEU A 1 564 ? -12.732 -13.448 -12.036 1.00 76.75 564 LEU A C 1
ATOM 4386 O O . LEU A 1 564 ? -13.411 -14.204 -11.340 1.00 76.75 564 LEU A O 1
ATOM 4390 N N . PHE A 1 565 ? -13.223 -12.292 -12.492 1.00 67.88 565 PHE A N 1
ATOM 4391 C CA . PHE A 1 565 ? -14.554 -11.782 -12.138 1.00 67.88 565 PHE A CA 1
ATOM 4392 C C . PHE A 1 565 ? -15.712 -12.593 -12.746 1.00 67.88 565 PHE A C 1
ATOM 4394 O O . PHE A 1 565 ? -16.844 -12.521 -12.259 1.00 67.88 565 PHE A O 1
ATOM 4401 N N . GLU A 1 566 ? -15.456 -13.384 -13.792 1.00 75.69 566 GLU A N 1
ATOM 4402 C CA . GLU A 1 566 ? -16.451 -14.297 -14.367 1.00 75.69 566 GLU A CA 1
ATOM 4403 C C . GLU A 1 566 ? -16.710 -15.492 -13.441 1.00 75.69 566 GLU A C 1
ATOM 4405 O O . GLU A 1 566 ? -17.824 -16.013 -13.397 1.00 75.69 566 GLU A O 1
ATOM 4410 N N . THR A 1 567 ? -15.705 -15.897 -12.660 1.00 66.00 567 THR A N 1
ATOM 4411 C CA . THR A 1 567 ? -15.785 -17.023 -11.717 1.00 66.00 567 THR A CA 1
ATOM 4412 C C . THR A 1 567 ? -16.720 -16.765 -10.539 1.00 66.00 567 THR A C 1
ATOM 4414 O O . THR A 1 567 ? -17.243 -17.716 -9.973 1.00 66.00 567 THR A O 1
ATOM 4417 N N . VAL A 1 568 ? -16.963 -15.503 -10.171 1.00 64.69 568 VAL A N 1
ATOM 4418 C CA . VAL A 1 568 ? -17.897 -15.141 -9.084 1.00 64.69 568 VAL A CA 1
ATOM 4419 C C . VAL A 1 568 ? -19.358 -15.224 -9.537 1.00 64.69 568 VAL A C 1
ATOM 4421 O O . VAL A 1 568 ? -20.256 -15.367 -8.716 1.00 64.69 568 VAL A O 1
ATOM 4424 N N . ASN A 1 569 ? -19.604 -15.143 -10.847 1.00 55.69 569 ASN A N 1
ATOM 4425 C CA . ASN A 1 569 ? -20.942 -15.248 -11.438 1.00 55.69 569 ASN A CA 1
ATOM 4426 C C . ASN A 1 569 ? -21.396 -16.693 -11.696 1.00 55.69 569 ASN A C 1
ATOM 4428 O O . ASN A 1 569 ? -22.507 -16.890 -12.191 1.00 55.69 569 ASN A O 1
ATOM 4432 N N . ARG A 1 570 ? -20.541 -17.683 -11.425 1.00 51.47 570 ARG A N 1
ATOM 4433 C CA . ARG A 1 570 ? -20.818 -19.116 -11.572 1.00 51.47 570 ARG A CA 1
ATOM 4434 C C . ARG A 1 570 ? -20.855 -19.777 -10.201 1.00 51.47 570 ARG A C 1
ATOM 4436 O O . ARG A 1 570 ? -21.701 -20.680 -10.041 1.00 51.47 570 ARG A O 1
#

Secondary structure (DSSP, 8-state):
---HHHHHHHHHHHHHHHHHHHHHHTT-HHHHHHTEEEEEEEEEEETTEEEEEETTTHHHHHHHTS--STT-EEEEEEEEEEEEEETTEEEEEEEEEEEEE-SS--TT-EEEEEEEEEEEEEEETTEEEEEEEEEEEEEEEEEPS--EESS-----SSTTSHHHHHHHHSSTT------S----TTSHHHHHHHHHHHHHHHHHHHHHHHHHHTT-HHHHHHTEEEEEEEEE-STTPPPEEEEHHHHHHHHHHHHHHHHTTSEEEEEEEEEEEEEETTEEEEEEEEEEEEEEEE-TTS-EEEEEEEEEEEEEEEEETTEEEEEEEEEEEEEEEEPPTT-EE---S---SSTTSHHHHGGGGGG--SSPPPTT-PPPTT-PPPTT----TTSPPTT-PPPPHHHHHHHHHHHHHHHHHHHHHHTT-HHHHHHTEEEEEEEEEE-TTS-EEEEEGGGHHHHHHHHHT-TTEEEEEEEEEEEEEEEETTEEEEEEEEEEEEEESS--TT--EEEEEEEEEEEEEEETTEEEEEEEEEEEEEEEEE-SS-----TT--SSTTSHHHHHTTGGG-

Sequence (570 aa):
MTDLRAAADRWRIYETIVRVCRGVDRTDHALVASGFHPDAVATKARGTEVATLTGAEIPAVLTRDTPQRAGSLSLHLAFNPVIDVRGDRATCDTAYLELAVPRQPGPDGVELAFGRTLDLFERRGGGWRILRRQVIDGWHQPLAAGGHWRRPDDGSRDRDDPSYQVLDTGDADTGDADTGDAVTAGTDDGAVEEFAEKWRIYETVLRYSRGVDRGDQDLIASVFHPDSTTVKSWGGEELVTLDGRTIAAVTAEKARAAFGDSFVLHGLSNPYIQVRGDRAAVETYALGVIAPWKEPDGTVTDHQGFSRCLDVLERRDGQWRILRRRAIGGWSQPQLPGGTRWDAEVSTRDRRDPSYHVFEWAGTTDSTPEADGAPTTDSTPEADSTPTAGRAPATATATSLEDVTARWEIYEAVVRYCRGVDRGDVDAIAAAFHPDATVTTKVWGSEEVTLTGPQIVPFLAERARGDDHGFSQHLIFNPLVEVRGDLASCETYYAVLVIPATVGPDTSLVQSFGRCLDLFERRDGVWRIRYRRSIPGWWQPLPPGGYDLDRTSRRDRTDPSYHLFETVNR

Foldseek 3Di:
DFPLLVLLVVVLLQLLVLQLQLCQQLLPLVSVLVQADQQAWEWDDDQPDIDIDGSVCRSVVSNVVAADDWPKGKGKFKFLWQWDDDDQKIWTKIKIWIWTGHPDDDVQAIKIFIWIKIFMWGDDPNHIHTRYIYTQGFKMDHADPDKDWQEPFPAGSYCVGLQVVCQQVVDSPDPDGDDDDPPPSPDSVSSSVVLLVVLLQVLLVLQCQLCLQLLPLQSQLLQADQQAWEFDDGRHDDTDIDGSNRCSNVSSVCSCVFAVPKRKGWFKGSWNWDDDPQKIKTKIKIWIWIPFGQDPVRDTFTKIKMWIKIFIWGADPLHTHTRYIYTGIIMMDTADPDKDWDFDPQDHSHCLHCQQVLQCVLVDPDDDPPPRPRPDPPDDPDPPDDRCGNRCPPDDPNQDSVNSSVLSLLVSLVSLCQVCLQLLPLVSVLLQADQQAWEWDDDPPGDIDIDGRVRRSVVSSCVSPPPFFQGKGKGKGSFDWDHDPQKIKTKIKIKMWTDTNDADQQDWTKIWIWIKIFIWGQDPNHTHTRYIYTGTTMMGTHHGDDISGSSCAHSHCSRVSNCSVVVVVD

Mean predicted aligned error: 8.93 Å

pLDDT: mean 81.18, std 16.45, range [26.33, 98.06]

Solvent-accessible surface area (backbone atoms only — not comparable to full-atom values): 29905 Å² total; per-residue (Å²): 127,85,63,53,58,61,50,26,53,50,50,48,46,51,49,30,52,40,40,29,32,51,11,36,43,28,54,33,43,66,46,26,42,68,26,38,37,77,86,13,40,34,42,50,46,58,55,94,48,74,46,83,33,48,35,82,46,44,25,64,54,59,25,64,77,37,66,82,53,84,83,29,46,48,46,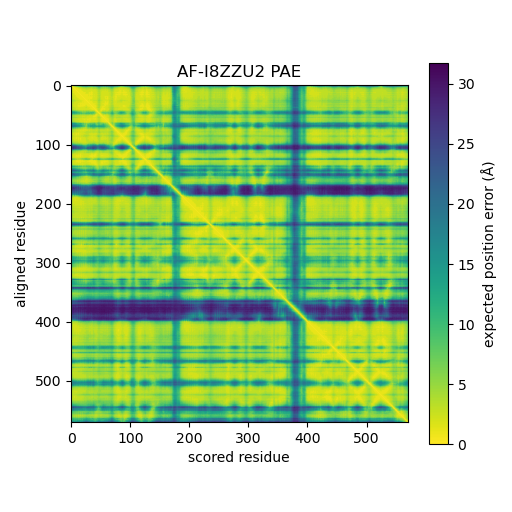54,37,61,31,58,69,48,72,50,78,58,92,57,35,31,35,33,40,28,39,36,42,36,41,40,35,50,65,69,65,58,98,72,37,36,35,41,35,36,31,34,39,43,33,35,33,38,49,56,97,88,41,57,23,34,39,33,38,40,47,43,42,32,37,42,37,73,47,72,90,77,56,44,67,50,24,70,68,78,67,57,46,59,82,85,11,62,62,50,45,24,61,43,40,55,37,86,84,54,98,55,80,52,84,74,81,87,84,61,64,86,44,73,66,45,34,35,52,51,42,46,52,52,50,53,47,50,50,34,58,44,42,36,37,51,12,46,52,33,33,31,36,68,44,30,30,67,30,32,34,79,87,12,40,34,38,38,55,64,78,62,49,74,76,42,78,31,38,22,61,55,47,15,48,55,48,15,51,51,34,44,72,74,34,72,90,28,51,56,46,55,36,53,33,50,73,49,75,48,79,56,90,58,35,30,18,34,42,36,39,33,42,36,39,39,36,62,34,79,43,97,87,69,49,75,42,29,36,46,31,39,35,36,37,40,35,28,31,36,52,54,98,92,40,62,23,34,41,34,36,40,52,46,37,27,52,33,30,68,48,54,84,81,50,44,78,59,58,79,93,59,81,58,57,54,85,75,13,59,83,42,53,41,63,51,53,32,73,51,92,73,76,80,76,69,92,73,73,61,79,71,94,84,65,83,76,68,96,82,75,79,84,68,54,90,52,81,59,96,74,66,71,77,81,47,73,65,53,52,44,51,45,50,54,48,50,48,37,54,38,45,26,40,52,12,44,42,21,38,34,56,66,44,37,44,65,29,41,41,76,83,13,39,39,36,40,53,55,90,99,52,70,75,45,80,34,52,27,83,48,46,45,57,59,51,34,51,63,34,65,34,91,57,51,50,46,47,47,64,41,66,19,56,76,48,64,49,74,42,90,56,24,24,12,33,41,31,35,36,38,36,41,45,38,56,55,74,78,49,71,81,41,64,34,40,39,34,34,32,36,37,42,32,36,31,36,48,55,97,84,41,70,20,34,40,33,36,40,49,45,44,38,41,38,35,50,40,78,46,46,79,65,50,67,32,75,72,70,49,60,50,84,80,14,62,74,60,56,52,64,56,62,77,78,107